Protein AF-A0A158QG03-F1 (afdb_monomer)

Solvent-accessible surface area (backbone atoms only — not comparable to full-atom values): 30768 Å² total; per-residue (Å²): 120,35,64,88,40,32,32,38,33,46,70,42,64,67,23,54,40,51,27,51,38,52,47,34,77,41,39,25,49,40,39,30,42,34,50,82,82,55,93,74,78,71,58,88,64,40,85,94,47,49,75,46,75,41,50,57,88,40,69,71,39,37,52,53,50,51,57,50,47,48,75,28,44,31,40,39,40,52,56,58,67,63,52,53,43,75,60,72,53,35,70,54,57,50,40,72,57,19,53,51,31,29,43,36,37,42,28,60,65,24,68,68,58,98,91,49,72,54,67,70,34,63,56,88,77,52,38,67,51,30,28,47,75,38,54,55,43,58,52,40,32,43,96,86,73,54,56,62,70,70,73,48,54,53,26,29,40,59,7,25,14,49,27,44,46,52,34,50,51,52,36,53,59,47,20,77,75,69,63,40,27,27,33,25,39,18,17,18,19,43,18,36,30,36,72,39,38,68,39,54,49,20,45,56,53,58,76,65,68,79,55,65,76,91,78,44,92,64,58,35,49,58,40,64,78,65,9,62,83,64,46,57,32,66,40,25,30,75,36,54,15,55,74,77,42,30,33,36,32,56,21,74,52,70,69,24,35,50,38,36,31,57,76,72,74,47,56,58,93,78,50,53,86,86,44,70,88,50,29,71,60,36,36,53,52,52,37,56,57,44,36,72,41,38,40,68,59,57,63,66,38,59,59,36,46,76,47,13,47,36,44,75,59,70,54,74,69,50,44,75,74,62,64,57,76,81,74,67,60,73,91,75,85,81,92,72,89,83,84,86,81,85,82,81,89,72,97,75,90,72,95,67,57,65,75,49,38,42,79,41,75,67,67,74,86,85,64,80,44,73,68,52,52,51,50,53,49,45,66,71,42,40,66,59,52,51,48,38,61,74,65,30,66,83,35,71,70,46,44,52,46,23,53,52,37,37,51,39,50,52,51,18,52,50,52,31,50,52,50,50,65,69,44,65,95,49,63,88,40,66,67,54,53,52,53,47,37,53,53,37,39,53,48,32,55,50,51,53,50,50,54,50,55,52,51,50,55,50,51,52,52,50,54,54,46,52,54,50,53,60,58,61,68,71,74,73,86,87,90,84,84,82,81,77,79,71,74,86,79,80,64,87,79,68,58,97,62,53,64,68,61,52,53,48,38,33,50,52,25,46,52,50,52,54,49,52,53,53,52,50,49,53,50,38,72,75,66,41,93,73,59,87,78,56,93,80,61,96,72,76,85,77,74,75,92,126

Structure (mmCIF, N/CA/C/O backbone):
data_AF-A0A158QG03-F1
#
_entry.id   AF-A0A158QG03-F1
#
loop_
_atom_site.group_PDB
_atom_site.id
_atom_site.type_symbol
_atom_site.label_atom_id
_atom_site.label_alt_id
_atom_site.label_comp_id
_atom_site.label_asym_id
_atom_site.label_entity_id
_atom_site.label_seq_id
_atom_site.pdbx_PDB_ins_code
_atom_site.Cartn_x
_atom_site.Cartn_y
_atom_site.Cartn_z
_atom_site.occupancy
_atom_site.B_iso_or_equiv
_atom_site.auth_seq_id
_atom_site.auth_comp_id
_atom_site.auth_asym_id
_atom_site.auth_atom_id
_atom_site.pdbx_PDB_model_num
ATOM 1 N N . MET A 1 1 ? -5.732 -21.312 -2.668 1.00 82.69 1 MET A N 1
ATOM 2 C CA . MET A 1 1 ? -5.094 -21.191 -1.338 1.00 82.69 1 MET A CA 1
ATOM 3 C C . MET A 1 1 ? -6.016 -20.497 -0.353 1.00 82.69 1 MET A C 1
ATOM 5 O O . MET A 1 1 ? -6.129 -20.973 0.761 1.00 82.69 1 MET A O 1
ATOM 9 N N . LEU A 1 2 ? -6.732 -19.452 -0.769 1.00 92.62 2 LEU A N 1
ATOM 10 C CA . LEU A 1 2 ? -7.673 -18.708 0.074 1.00 92.62 2 LEU A CA 1
ATOM 11 C C . LEU A 1 2 ? -9.128 -19.193 -0.066 1.00 92.62 2 LEU A C 1
ATOM 13 O O . LEU A 1 2 ? -10.062 -18.431 0.161 1.00 92.62 2 LEU A O 1
ATOM 17 N N . ARG A 1 3 ? -9.345 -20.454 -0.474 1.00 93.19 3 ARG A N 1
ATOM 18 C CA . ARG A 1 3 ? -10.710 -20.997 -0.576 1.00 93.19 3 ARG A CA 1
ATOM 19 C C . ARG A 1 3 ? -11.334 -21.026 0.815 1.00 93.19 3 ARG A C 1
ATOM 21 O O . ARG A 1 3 ? -10.715 -21.540 1.737 1.00 93.19 3 ARG A O 1
ATOM 28 N N . GLY A 1 4 ? -12.552 -20.505 0.926 1.00 94.06 4 GLY A N 1
ATOM 29 C CA . GLY A 1 4 ? -13.257 -20.370 2.200 1.00 94.06 4 GLY A CA 1
ATOM 30 C C . GLY A 1 4 ? -13.032 -19.032 2.905 1.00 94.06 4 GLY A C 1
ATOM 31 O O . GLY A 1 4 ? -13.779 -18.747 3.827 1.00 94.06 4 GLY A O 1
ATOM 32 N N . ILE A 1 5 ? -12.086 -18.201 2.444 1.00 97.94 5 ILE A N 1
ATOM 33 C CA . ILE A 1 5 ? -11.893 -16.846 2.973 1.00 97.94 5 ILE A CA 1
ATOM 34 C C . ILE A 1 5 ? -12.900 -15.892 2.328 1.00 97.94 5 ILE A C 1
ATOM 36 O O . ILE A 1 5 ? -12.950 -15.781 1.097 1.00 97.94 5 ILE A O 1
ATOM 40 N N . SER A 1 6 ? -13.681 -15.189 3.144 1.00 98.06 6 SER A N 1
ATOM 41 C CA . SER A 1 6 ? -14.636 -14.160 2.719 1.00 98.06 6 SER A CA 1
ATOM 42 C C . SER A 1 6 ? -14.062 -12.750 2.905 1.00 98.06 6 SER A C 1
ATOM 44 O O . SER A 1 6 ? -13.562 -12.380 3.966 1.00 98.06 6 SER A O 1
ATOM 46 N N . VAL A 1 7 ? -14.125 -11.934 1.853 1.00 98.44 7 VAL A N 1
ATOM 47 C CA . VAL A 1 7 ? -13.544 -10.586 1.824 1.00 98.44 7 VAL A CA 1
ATOM 48 C C . VAL A 1 7 ? -14.623 -9.568 1.480 1.00 98.44 7 VAL A C 1
ATOM 50 O O . VAL A 1 7 ? -15.254 -9.656 0.425 1.00 98.44 7 VAL A O 1
ATOM 53 N N . LEU A 1 8 ? -14.789 -8.568 2.341 1.00 98.00 8 LEU A N 1
ATOM 54 C CA . LEU A 1 8 ? -15.544 -7.355 2.055 1.00 98.00 8 LEU A CA 1
ATOM 55 C C . LEU A 1 8 ? -14.603 -6.296 1.505 1.00 98.00 8 LEU A C 1
ATOM 57 O O . LEU A 1 8 ? -13.670 -5.866 2.175 1.00 98.00 8 LEU A O 1
ATOM 61 N N . GLU A 1 9 ? -14.859 -5.859 0.281 1.00 95.75 9 GLU A N 1
ATOM 62 C CA . GLU A 1 9 ? -14.107 -4.793 -0.372 1.00 95.75 9 GLU A CA 1
ATOM 63 C C . GLU A 1 9 ? -14.960 -3.525 -0.391 1.00 95.75 9 GLU A C 1
ATOM 65 O O . GLU A 1 9 ? -15.939 -3.447 -1.134 1.00 95.75 9 GLU A O 1
ATOM 70 N N . MET A 1 10 ? -14.602 -2.509 0.393 1.00 94.56 10 MET A N 1
ATOM 71 C CA . MET A 1 10 ? -15.216 -1.194 0.218 1.00 94.56 10 MET A CA 1
ATOM 72 C C . MET A 1 10 ? -14.801 -0.641 -1.146 1.00 94.56 10 MET A C 1
ATOM 74 O O . MET A 1 10 ? -13.611 -0.582 -1.461 1.00 94.56 10 MET A O 1
ATOM 78 N N . ALA A 1 11 ? -15.778 -0.252 -1.969 1.00 85.75 11 ALA A N 1
ATOM 79 C CA . ALA A 1 11 ? -15.496 0.258 -3.302 1.00 85.75 11 ALA A CA 1
ATOM 80 C C . ALA A 1 11 ? -14.601 1.502 -3.216 1.00 85.75 11 ALA A C 1
ATOM 82 O O . ALA A 1 11 ? -14.959 2.515 -2.614 1.00 85.75 11 ALA A O 1
ATOM 83 N N . GLY A 1 12 ? -13.434 1.406 -3.844 1.00 84.88 12 GLY A N 1
ATOM 84 C CA . GLY A 1 12 ? -12.446 2.468 -3.920 1.00 84.88 12 GLY A CA 1
ATOM 85 C C . GLY A 1 12 ? -11.719 2.438 -5.257 1.00 84.88 12 GLY A C 1
ATOM 86 O O . GLY A 1 12 ? -12.173 1.817 -6.221 1.00 84.88 12 GLY A O 1
ATOM 87 N N . LEU A 1 13 ? -10.592 3.137 -5.312 1.00 84.00 13 LEU A N 1
ATOM 88 C CA . LEU A 1 13 ? -9.770 3.269 -6.510 1.00 84.00 13 LEU A CA 1
ATOM 89 C C . LEU A 1 13 ? -8.421 2.593 -6.302 1.00 84.00 13 LEU A C 1
ATOM 91 O O . LEU A 1 13 ? -7.957 2.492 -5.168 1.00 84.00 13 LEU A O 1
ATOM 95 N N . GLY A 1 14 ? -7.803 2.163 -7.403 1.00 85.88 14 GLY A N 1
ATOM 96 C CA . GLY A 1 14 ? -6.405 1.741 -7.456 1.00 85.88 14 GLY A CA 1
ATOM 97 C C . GLY A 1 14 ? -6.074 0.580 -6.512 1.00 85.88 14 GLY A C 1
ATOM 98 O O . GLY A 1 14 ? -6.476 -0.557 -6.790 1.00 85.88 14 GLY A O 1
ATOM 99 N N . PRO A 1 15 ? -5.327 0.829 -5.420 1.00 93.44 15 PRO A N 1
ATOM 100 C CA . PRO A 1 15 ? -4.697 -0.224 -4.633 1.00 93.44 15 PRO A CA 1
ATOM 101 C C . PRO A 1 15 ? -5.665 -1.247 -4.026 1.00 93.44 15 PRO A C 1
ATOM 103 O O . PRO A 1 15 ? -5.395 -2.448 -4.023 1.00 93.44 15 PRO A O 1
ATOM 106 N N . VAL A 1 16 ? -6.819 -0.798 -3.528 1.00 94.12 16 VAL A N 1
ATOM 107 C CA . VAL A 1 16 ? -7.783 -1.691 -2.865 1.00 94.12 16 VAL A CA 1
ATOM 108 C C . VAL A 1 16 ? -8.411 -2.681 -3.840 1.00 94.12 16 VAL A C 1
ATOM 110 O O . VAL A 1 16 ? -8.551 -3.864 -3.529 1.00 94.12 16 VAL A O 1
ATOM 113 N N . THR A 1 17 ? -8.728 -2.221 -5.051 1.00 89.81 17 THR A N 1
ATOM 114 C CA . THR A 1 17 ? -9.392 -3.040 -6.064 1.00 89.81 17 THR A CA 1
ATOM 115 C C . THR A 1 17 ? -8.430 -4.099 -6.594 1.00 89.81 17 THR A C 1
ATOM 117 O O . THR A 1 17 ? -8.833 -5.245 -6.812 1.00 89.81 17 THR A O 1
ATOM 120 N N . MET A 1 18 ? -7.148 -3.747 -6.741 1.00 92.19 18 MET A N 1
ATOM 121 C CA . MET A 1 18 ? -6.094 -4.698 -7.088 1.00 92.19 18 MET A CA 1
ATOM 122 C C . MET A 1 18 ? -5.834 -5.700 -5.954 1.00 92.19 18 MET A C 1
ATOM 124 O O . MET A 1 18 ? -5.754 -6.896 -6.222 1.00 92.19 18 MET A O 1
ATOM 128 N N . CYS A 1 19 ? -5.782 -5.255 -4.693 1.00 95.50 19 CYS A N 1
ATOM 129 C CA . CYS A 1 19 ? -5.681 -6.148 -3.533 1.00 95.50 19 CYS A CA 1
ATOM 130 C C . CYS A 1 19 ? -6.818 -7.186 -3.527 1.00 95.50 19 CYS A C 1
ATOM 132 O O . CYS A 1 19 ? -6.564 -8.392 -3.499 1.00 95.50 19 CYS A O 1
ATOM 134 N N . GLY A 1 20 ? -8.068 -6.736 -3.674 1.00 92.81 20 GLY A N 1
ATOM 135 C CA . GLY A 1 20 ? -9.221 -7.630 -3.766 1.00 92.81 20 GLY A CA 1
ATOM 136 C C . GLY A 1 20 ? -9.167 -8.568 -4.977 1.00 92.81 20 GLY A C 1
ATOM 137 O O . GLY A 1 20 ? -9.583 -9.720 -4.877 1.00 92.81 20 GLY A O 1
ATOM 138 N N . LEU A 1 21 ? -8.634 -8.121 -6.124 1.00 87.69 21 LEU A N 1
ATOM 139 C CA . LEU A 1 21 ? -8.460 -8.983 -7.300 1.00 87.69 21 LEU A CA 1
ATOM 140 C C . LEU A 1 21 ? -7.451 -10.099 -7.017 1.00 87.69 21 LEU A C 1
ATOM 142 O O . LEU A 1 21 ? -7.757 -11.260 -7.266 1.00 87.69 21 LEU A O 1
ATOM 146 N N . ILE A 1 22 ? -6.300 -9.761 -6.432 1.00 92.44 22 ILE A N 1
ATOM 147 C CA . ILE A 1 22 ? -5.273 -10.739 -6.064 1.00 92.44 22 ILE A CA 1
ATOM 148 C C . ILE A 1 22 ? -5.866 -11.772 -5.098 1.00 92.44 22 ILE A C 1
ATOM 150 O O . ILE A 1 22 ? -5.821 -12.966 -5.378 1.00 92.44 22 ILE A O 1
ATOM 154 N N . LEU A 1 23 ? -6.488 -11.343 -3.994 1.00 94.25 23 LEU A N 1
ATOM 155 C CA . LEU A 1 23 ? -7.080 -12.272 -3.020 1.00 94.25 23 LEU A CA 1
ATOM 156 C C . LEU A 1 23 ? -8.098 -13.224 -3.676 1.00 94.25 23 LEU A C 1
ATOM 158 O O . LEU A 1 23 ? -8.079 -14.433 -3.416 1.00 94.25 23 LEU A O 1
ATOM 162 N N . LYS A 1 24 ? -8.939 -12.699 -4.575 1.00 88.12 24 LYS A N 1
ATOM 163 C CA . LYS A 1 24 ? -9.901 -13.482 -5.360 1.00 88.12 24 LYS A CA 1
ATOM 164 C C . LYS A 1 24 ? -9.220 -14.487 -6.290 1.00 88.12 24 LYS A C 1
ATOM 166 O O . LYS A 1 24 ? -9.602 -15.656 -6.294 1.00 88.12 24 LYS A O 1
ATOM 171 N N . ASP A 1 25 ? -8.195 -14.077 -7.032 1.00 86.06 25 ASP A N 1
ATOM 172 C CA . ASP A 1 25 ? -7.458 -14.960 -7.944 1.00 86.06 25 ASP A CA 1
ATOM 173 C C . ASP A 1 25 ? -6.766 -16.113 -7.190 1.00 86.06 25 ASP A C 1
ATOM 175 O O . ASP A 1 25 ? -6.655 -17.226 -7.706 1.00 86.06 25 ASP A O 1
ATOM 179 N N . PHE A 1 26 ? -6.400 -15.907 -5.917 1.00 89.81 26 PHE A N 1
ATOM 180 C CA . PHE A 1 26 ? -5.884 -16.960 -5.029 1.00 89.81 26 PHE A CA 1
ATOM 181 C C . PHE A 1 26 ? -6.972 -17.793 -4.316 1.00 89.81 26 PHE A C 1
ATOM 183 O O . PHE A 1 26 ? -6.650 -18.739 -3.570 1.00 89.81 26 PHE A O 1
ATOM 190 N N . GLY A 1 27 ? -8.249 -17.517 -4.593 1.00 88.25 27 GLY A N 1
ATOM 191 C CA . GLY A 1 27 ? -9.408 -18.340 -4.245 1.00 88.25 27 GLY A CA 1
ATOM 192 C C . GLY A 1 27 ? -10.361 -17.761 -3.199 1.00 88.25 27 GLY A C 1
ATOM 193 O O . GLY A 1 27 ? -11.263 -18.493 -2.796 1.00 88.25 27 GLY A O 1
ATOM 194 N N . ALA A 1 28 ? -10.168 -16.518 -2.747 1.00 93.31 28 ALA A N 1
ATOM 195 C CA . ALA A 1 28 ? -11.083 -15.869 -1.809 1.00 93.31 28 ALA A CA 1
ATOM 196 C C . ALA A 1 28 ? -12.406 -15.468 -2.484 1.00 93.31 28 ALA A C 1
ATOM 198 O O . ALA A 1 28 ? -12.447 -15.141 -3.672 1.00 93.31 28 ALA A O 1
ATOM 199 N N . SER A 1 29 ? -13.486 -15.433 -1.707 1.00 93.56 29 SER A N 1
ATOM 200 C CA . SER A 1 29 ? -14.777 -14.898 -2.141 1.00 93.56 29 SER A CA 1
ATOM 201 C C . SER A 1 29 ? -14.839 -13.408 -1.822 1.00 93.56 29 SER A C 1
ATOM 203 O O . SER A 1 29 ? -14.858 -13.038 -0.651 1.00 93.56 29 SER A O 1
ATOM 205 N N . VAL A 1 30 ? -14.886 -12.552 -2.846 1.00 91.62 30 VAL A N 1
ATOM 206 C CA . VAL A 1 30 ? -14.879 -11.090 -2.664 1.00 91.62 30 VAL A CA 1
ATOM 207 C C . VAL A 1 30 ? -16.253 -10.493 -2.961 1.00 91.62 30 VAL A C 1
ATOM 209 O O . VAL A 1 30 ? -16.761 -10.605 -4.082 1.00 91.62 30 VAL A O 1
ATOM 212 N N . LEU A 1 31 ? -16.829 -9.824 -1.960 1.00 93.00 31 LEU A N 1
ATOM 213 C CA . LEU A 1 31 ? -18.052 -9.032 -2.054 1.00 93.00 31 LEU A CA 1
ATOM 214 C C . LEU A 1 31 ? -17.710 -7.545 -1.931 1.00 93.00 31 LEU A C 1
ATOM 216 O O . LEU A 1 31 ? -17.192 -7.094 -0.912 1.00 93.00 31 LEU A O 1
ATOM 220 N N . ARG A 1 32 ? -18.026 -6.771 -2.968 1.00 91.06 32 ARG A N 1
ATOM 221 C CA . ARG A 1 32 ? -17.791 -5.326 -2.986 1.00 91.06 32 ARG A CA 1
ATOM 222 C C . ARG A 1 32 ? -18.979 -4.563 -2.410 1.00 91.06 32 ARG A C 1
ATOM 224 O O . ARG A 1 32 ? -20.117 -4.819 -2.803 1.00 91.06 32 ARG A O 1
ATOM 231 N N . ILE A 1 33 ? -18.712 -3.585 -1.554 1.00 91.94 33 ILE A N 1
ATOM 232 C CA . ILE A 1 33 ? -19.707 -2.640 -1.041 1.00 91.94 33 ILE A CA 1
ATOM 233 C C . ILE A 1 33 ? -19.629 -1.359 -1.867 1.00 91.94 33 ILE A C 1
ATOM 235 O O . ILE A 1 33 ? -18.658 -0.608 -1.771 1.00 91.94 33 ILE A O 1
ATOM 239 N N . VAL A 1 34 ? -20.643 -1.114 -2.692 1.00 86.44 34 VAL A N 1
ATOM 240 C CA . VAL A 1 34 ? -20.708 0.039 -3.597 1.00 86.44 34 VAL A CA 1
ATOM 241 C C . VAL A 1 34 ? -21.666 1.076 -3.023 1.00 86.44 34 VAL A C 1
ATOM 243 O O . VAL A 1 34 ? -22.796 0.758 -2.665 1.00 86.44 34 VAL A O 1
ATOM 246 N N . ASN A 1 35 ? -21.242 2.336 -2.949 1.00 83.69 35 ASN A N 1
ATOM 247 C CA . ASN A 1 35 ? -22.152 3.413 -2.578 1.00 83.69 35 ASN A CA 1
ATOM 248 C C . ASN A 1 35 ? -23.003 3.796 -3.806 1.00 83.69 35 ASN A C 1
ATOM 250 O O . ASN A 1 35 ? -22.427 4.242 -4.800 1.00 83.69 35 ASN A O 1
ATOM 254 N N . PRO A 1 36 ? -24.345 3.677 -3.758 1.00 76.81 36 PRO A N 1
ATOM 255 C CA . PRO A 1 36 ? -25.211 3.992 -4.899 1.00 76.81 36 PRO A CA 1
ATOM 256 C C . PRO A 1 36 ? -25.133 5.463 -5.335 1.00 76.81 36 PRO A C 1
ATOM 258 O O . PRO A 1 36 ? -25.458 5.784 -6.472 1.00 76.81 36 PRO A O 1
ATOM 261 N N . ASN A 1 37 ? -24.677 6.349 -4.445 1.00 76.25 37 ASN A N 1
ATOM 262 C CA . ASN A 1 37 ? -24.540 7.782 -4.696 1.00 76.25 37 ASN A CA 1
ATOM 263 C C . ASN A 1 37 ? -23.108 8.194 -5.078 1.00 76.25 37 ASN A C 1
ATOM 265 O O . ASN A 1 37 ? -22.817 9.388 -5.154 1.00 76.25 37 ASN A O 1
ATOM 269 N N . ALA A 1 38 ? -22.180 7.246 -5.246 1.00 73.94 38 ALA A N 1
ATOM 270 C CA . ALA A 1 38 ? -20.817 7.577 -5.641 1.00 73.94 38 ALA A CA 1
ATOM 271 C C . ALA A 1 38 ? -20.769 7.989 -7.117 1.00 73.94 38 ALA A C 1
ATOM 273 O O . ALA A 1 38 ? -21.108 7.208 -8.001 1.00 73.94 38 ALA A O 1
ATOM 274 N N . SER A 1 39 ? -20.274 9.200 -7.384 1.00 60.88 39 SER A N 1
ATOM 275 C CA . SER A 1 39 ? -20.129 9.725 -8.748 1.00 60.88 39 SER A CA 1
ATOM 276 C C . SER A 1 39 ? -19.106 8.961 -9.593 1.00 60.88 39 SER A C 1
ATOM 278 O O . SER A 1 39 ? -19.124 9.064 -10.815 1.00 60.88 39 SER A O 1
ATOM 280 N N . PHE A 1 40 ? -18.192 8.223 -8.956 1.00 61.72 40 PHE A N 1
ATOM 281 C CA . PHE A 1 40 ? -17.134 7.479 -9.628 1.00 61.72 40 PHE A CA 1
ATOM 282 C C . PHE A 1 40 ? -16.809 6.196 -8.857 1.00 61.72 40 PHE A C 1
ATOM 284 O O . PHE A 1 40 ? -16.466 6.251 -7.677 1.00 61.72 40 PHE A O 1
ATOM 291 N N . THR A 1 41 ? -16.917 5.049 -9.529 1.00 61.50 41 THR A N 1
ATOM 292 C CA . THR A 1 41 ? -16.502 3.739 -9.011 1.00 61.50 41 THR A CA 1
ATOM 293 C C . THR A 1 41 ? -15.683 3.034 -10.086 1.00 61.50 41 THR A C 1
ATOM 295 O O . THR A 1 41 ? -16.111 2.953 -11.236 1.00 61.50 41 THR A O 1
ATOM 298 N N . ASP A 1 42 ? -14.505 2.522 -9.729 1.00 64.50 42 ASP A N 1
ATOM 299 C CA . ASP A 1 42 ? -13.695 1.725 -10.650 1.00 64.50 42 ASP A CA 1
ATOM 300 C C . ASP A 1 42 ? -14.239 0.289 -10.730 1.00 64.50 42 ASP A C 1
ATOM 302 O O . ASP A 1 42 ? -14.391 -0.412 -9.718 1.00 64.50 42 ASP A O 1
ATOM 306 N N . HIS A 1 43 ? -14.546 -0.140 -11.954 1.00 66.12 43 HIS A N 1
ATOM 307 C CA . HIS A 1 43 ? -15.066 -1.467 -12.270 1.00 66.12 43 HIS A CA 1
ATOM 308 C C . HIS A 1 43 ? -14.071 -2.339 -13.050 1.00 66.12 43 HIS A C 1
ATOM 310 O O . HIS A 1 43 ? -14.322 -3.535 -13.210 1.00 66.12 43 HIS A O 1
ATOM 316 N N . LEU A 1 44 ? -12.932 -1.794 -13.495 1.00 64.88 44 LEU A N 1
ATOM 317 C CA . LEU A 1 44 ? -12.011 -2.479 -14.411 1.00 64.88 44 LEU A CA 1
ATOM 318 C C . LEU A 1 44 ? -11.434 -3.765 -13.804 1.00 64.88 44 LEU A C 1
ATOM 320 O O . LEU A 1 44 ? -11.315 -4.776 -14.491 1.00 64.88 44 LEU A O 1
ATOM 324 N N . LEU A 1 45 ? -11.158 -3.760 -12.497 1.00 68.75 45 LEU A N 1
ATOM 325 C CA . LEU A 1 45 ? -10.628 -4.909 -11.745 1.00 68.75 45 LEU A CA 1
ATOM 326 C C . LEU A 1 45 ? -11.703 -5.621 -10.898 1.00 68.75 45 LEU A C 1
ATOM 328 O O . LEU A 1 45 ? -11.421 -6.222 -9.860 1.00 68.75 45 LEU A O 1
ATOM 332 N N . SER A 1 46 ? -12.964 -5.518 -11.3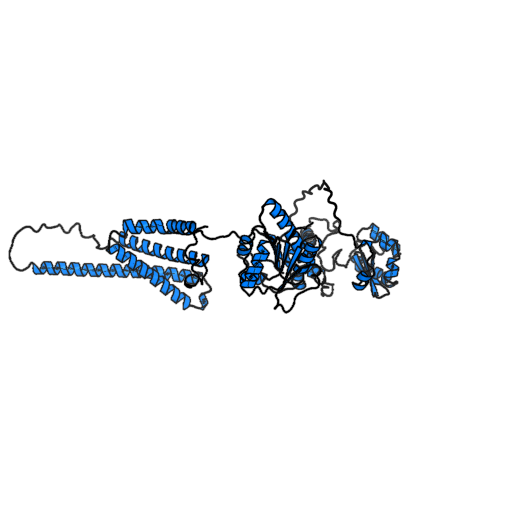22 1.00 64.75 46 SER A N 1
ATOM 333 C CA . SER A 1 46 ? -14.120 -6.155 -10.671 1.00 64.75 46 SER A CA 1
ATOM 334 C C . SER A 1 46 ? -14.599 -7.495 -11.247 1.00 64.75 46 SER A C 1
ATOM 336 O O . SER A 1 46 ? -15.373 -8.152 -10.545 1.00 64.75 46 SER A O 1
ATOM 338 N N . PRO A 1 47 ? -14.206 -7.951 -12.459 1.00 70.38 47 PRO A N 1
ATOM 339 C CA . PRO A 1 47 ? -14.680 -9.231 -12.978 1.00 70.38 47 PRO A CA 1
ATOM 340 C C . PRO A 1 47 ? -14.485 -10.408 -12.008 1.00 70.38 47 PRO A C 1
ATOM 342 O O . PRO A 1 47 ? -13.394 -10.665 -11.492 1.00 70.38 47 PRO A O 1
ATOM 345 N N . GLY A 1 48 ? -15.567 -11.156 -11.776 1.00 65.06 48 GLY A N 1
ATOM 346 C CA . GLY A 1 48 ? -15.614 -12.312 -10.874 1.00 65.06 48 GLY A CA 1
ATOM 347 C C . GLY A 1 48 ? -15.724 -11.981 -9.381 1.00 65.06 48 GLY A C 1
ATOM 348 O O . GLY A 1 48 ? -15.610 -12.895 -8.570 1.00 65.06 48 GLY A O 1
ATOM 349 N N . LYS A 1 49 ? -15.945 -10.713 -9.016 1.00 79.44 49 LYS A N 1
ATOM 350 C CA . LYS A 1 49 ? -16.351 -10.296 -7.666 1.00 79.44 49 LYS A CA 1
ATOM 351 C C . LYS A 1 49 ? -17.865 -10.065 -7.633 1.00 79.44 49 LYS A C 1
ATOM 353 O O . LYS A 1 49 ? -18.441 -9.624 -8.628 1.00 79.44 49 LYS A O 1
ATOM 358 N N . ALA A 1 50 ? -18.506 -10.323 -6.495 1.00 78.94 50 ALA A N 1
ATOM 359 C CA . ALA A 1 50 ? -19.892 -9.913 -6.265 1.00 78.94 50 ALA A CA 1
ATOM 360 C C . ALA A 1 50 ? -19.944 -8.439 -5.830 1.00 78.94 50 ALA A C 1
ATOM 362 O O . ALA A 1 50 ? -18.936 -7.874 -5.406 1.00 78.94 50 ALA A O 1
ATOM 363 N N . SER A 1 51 ? -21.097 -7.777 -5.935 1.00 83.31 51 SER A N 1
ATOM 364 C CA . SER A 1 51 ? -21.270 -6.397 -5.460 1.00 83.31 51 SER A CA 1
ATOM 365 C C . SER A 1 51 ? -22.653 -6.199 -4.849 1.00 83.31 51 SER A C 1
ATOM 367 O O . SER A 1 51 ? -23.633 -6.738 -5.356 1.00 83.31 51 SER A O 1
ATOM 369 N N . VAL A 1 52 ? -22.725 -5.411 -3.780 1.00 86.56 52 VAL A N 1
ATOM 370 C CA . VAL A 1 52 ? -23.967 -4.978 -3.132 1.00 86.56 52 VAL A CA 1
ATOM 371 C C . VAL A 1 52 ? -23.932 -3.466 -2.938 1.00 86.56 52 VAL A C 1
ATOM 373 O O . VAL A 1 52 ? -22.892 -2.898 -2.599 1.00 86.56 52 VAL A O 1
ATOM 376 N N . ALA A 1 53 ? -25.063 -2.808 -3.186 1.00 88.12 53 ALA A N 1
ATOM 377 C CA . ALA A 1 53 ? -25.194 -1.373 -2.994 1.00 88.12 53 ALA A CA 1
ATOM 378 C C . ALA A 1 53 ? -25.633 -1.071 -1.555 1.00 88.12 53 ALA A C 1
ATOM 380 O O . ALA A 1 53 ? -26.701 -1.522 -1.150 1.00 88.12 53 ALA A O 1
ATOM 381 N N . LEU A 1 54 ? -24.827 -0.316 -0.803 1.00 87.38 54 LEU A N 1
ATOM 382 C CA . LEU A 1 54 ? -25.153 0.143 0.553 1.00 87.38 54 LEU A CA 1
ATOM 383 C C . LEU A 1 54 ? -24.764 1.615 0.710 1.00 87.38 54 LEU A C 1
ATOM 385 O O . LEU A 1 54 ? -23.626 2.005 0.434 1.00 87.38 54 LEU A O 1
ATOM 389 N N . ASN A 1 55 ? -25.692 2.440 1.188 1.00 89.81 55 ASN A N 1
ATOM 390 C CA . ASN A 1 55 ? -25.410 3.820 1.559 1.00 89.81 55 ASN A CA 1
ATOM 391 C C . ASN A 1 55 ? -25.120 3.906 3.060 1.00 89.81 55 ASN A C 1
ATOM 393 O O . ASN A 1 55 ? -26.026 4.093 3.862 1.00 89.81 55 ASN A O 1
ATOM 397 N N . LEU A 1 56 ? -23.847 3.865 3.454 1.00 92.38 56 LEU A N 1
ATOM 398 C CA . LEU A 1 56 ? -23.450 3.874 4.873 1.00 92.38 56 LEU A CA 1
ATOM 399 C C . LEU A 1 56 ? -23.791 5.172 5.643 1.00 92.38 56 LEU A C 1
ATOM 401 O O . LEU A 1 56 ? -23.563 5.261 6.850 1.00 92.38 56 LEU A O 1
ATOM 405 N N . LYS A 1 57 ? -24.355 6.193 4.986 1.00 91.38 57 LYS A N 1
ATOM 406 C CA . LYS A 1 57 ? -24.967 7.337 5.683 1.00 91.38 57 LYS A CA 1
ATOM 407 C C . LYS A 1 57 ? -26.334 6.991 6.287 1.00 91.38 57 LYS A C 1
ATOM 409 O O . LYS A 1 57 ? -26.725 7.620 7.268 1.00 91.38 57 LYS A O 1
ATOM 414 N N . ASP A 1 58 ? -27.020 5.985 5.754 1.00 92.25 58 ASP A N 1
ATOM 415 C CA . ASP A 1 58 ? -28.259 5.435 6.302 1.00 92.25 58 ASP A CA 1
ATOM 416 C C . ASP A 1 58 ? -27.946 4.453 7.446 1.00 92.25 58 ASP A C 1
ATOM 418 O O . ASP A 1 58 ? -27.063 3.603 7.329 1.00 92.25 58 ASP A O 1
ATOM 422 N N . ALA A 1 59 ? -28.661 4.578 8.566 1.00 93.44 59 ALA A N 1
ATOM 423 C CA . ALA A 1 59 ? -28.513 3.692 9.716 1.00 93.44 59 ALA A CA 1
ATOM 424 C C . ALA A 1 59 ? -28.828 2.230 9.378 1.00 93.44 59 ALA A C 1
ATOM 426 O O . ALA A 1 59 ? -28.079 1.344 9.784 1.00 93.44 59 ALA A O 1
ATOM 427 N N . THR A 1 60 ? -29.865 1.977 8.578 1.00 93.38 60 THR A N 1
ATOM 428 C CA . THR A 1 60 ? -30.276 0.616 8.216 1.00 93.38 60 THR A CA 1
ATOM 429 C C . THR A 1 60 ? -29.226 -0.073 7.344 1.00 93.38 60 THR A C 1
ATOM 431 O O . THR A 1 60 ? -28.952 -1.261 7.507 1.00 93.38 60 THR A O 1
ATOM 434 N N . ASP A 1 61 ? -28.581 0.660 6.438 1.00 91.44 61 ASP A N 1
ATOM 435 C CA . ASP A 1 61 ? -27.503 0.104 5.617 1.00 91.44 61 ASP A CA 1
ATOM 436 C C . ASP A 1 61 ? -26.197 -0.069 6.403 1.00 91.44 61 ASP A C 1
ATOM 438 O O . ASP A 1 61 ? -25.441 -1.001 6.118 1.00 91.44 61 ASP A O 1
ATOM 442 N N . ARG A 1 62 ? -25.944 0.757 7.430 1.00 94.81 62 ARG A N 1
ATOM 443 C CA . ARG A 1 62 ? -24.848 0.506 8.379 1.00 94.81 62 ARG A CA 1
ATOM 444 C C . ARG A 1 62 ? -25.055 -0.786 9.155 1.00 94.81 62 ARG A C 1
ATOM 446 O O . ARG A 1 62 ? -24.104 -1.546 9.291 1.00 94.81 62 ARG A O 1
ATOM 453 N N . GLU A 1 63 ? -26.266 -1.061 9.631 1.00 94.56 63 GLU A N 1
ATOM 454 C CA . GLU A 1 63 ? -26.573 -2.316 10.330 1.00 94.56 63 GLU A CA 1
ATOM 455 C C 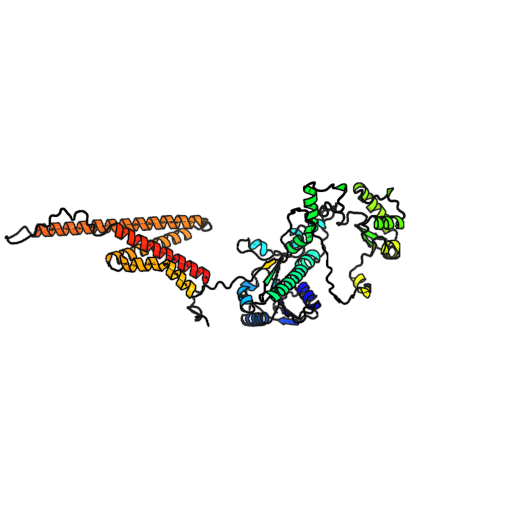. GLU A 1 63 ? -26.320 -3.531 9.431 1.00 94.56 63 GLU A C 1
ATOM 457 O O . GLU A 1 63 ? -25.578 -4.433 9.821 1.00 94.56 63 GLU A O 1
ATOM 462 N N . LYS A 1 64 ? -26.809 -3.501 8.182 1.00 94.12 64 LYS A N 1
ATOM 463 C CA . LYS A 1 64 ? -26.522 -4.550 7.185 1.00 94.12 64 LYS A CA 1
ATOM 464 C C . LYS A 1 64 ? -25.024 -4.715 6.932 1.00 94.12 64 LYS A C 1
ATOM 466 O O . LYS A 1 64 ? -24.539 -5.836 6.809 1.00 94.12 64 LYS A O 1
ATOM 471 N N . PHE A 1 65 ? -24.281 -3.613 6.841 1.00 96.50 65 PHE A N 1
ATOM 472 C CA . PHE A 1 65 ? -22.831 -3.658 6.672 1.00 96.50 65 PHE A CA 1
ATOM 473 C C . PHE A 1 65 ? -22.139 -4.329 7.868 1.00 96.50 65 PHE A C 1
ATOM 475 O O . PHE A 1 65 ? -21.286 -5.194 7.676 1.00 96.50 65 PHE A O 1
ATOM 482 N N . ILE A 1 66 ? -22.537 -3.992 9.097 1.00 97.25 66 ILE A N 1
ATOM 483 C CA . ILE A 1 66 ? -22.020 -4.647 10.304 1.00 97.25 66 ILE A CA 1
ATOM 484 C C . ILE A 1 66 ? -22.374 -6.140 10.316 1.00 97.25 66 ILE A C 1
ATOM 486 O O . ILE A 1 66 ? -21.525 -6.954 10.680 1.00 97.25 66 ILE A O 1
ATOM 490 N N . ASP A 1 67 ? -23.570 -6.527 9.868 1.00 96.25 67 ASP A N 1
ATOM 491 C CA . ASP A 1 67 ? -23.957 -7.937 9.736 1.00 96.25 67 ASP A CA 1
ATOM 492 C C . ASP A 1 67 ? -23.091 -8.701 8.727 1.00 96.25 67 ASP A C 1
ATOM 494 O O . ASP A 1 67 ? -22.694 -9.839 8.988 1.00 96.25 67 ASP A O 1
ATOM 498 N N . LEU A 1 68 ? -22.713 -8.069 7.613 1.00 96.38 68 LEU A N 1
ATOM 499 C CA . LEU A 1 68 ? -21.743 -8.647 6.682 1.00 96.38 68 LEU A CA 1
ATOM 500 C C . LEU A 1 68 ? -20.373 -8.825 7.356 1.00 96.38 68 LEU A C 1
ATOM 502 O O . LEU A 1 68 ? -19.764 -9.890 7.236 1.00 96.38 68 LEU A O 1
ATOM 506 N N . CYS A 1 69 ? -19.904 -7.839 8.127 1.00 97.62 69 CYS A N 1
ATOM 507 C CA . CYS A 1 69 ? -18.634 -7.928 8.858 1.00 97.62 69 CYS A CA 1
ATOM 508 C C . CYS A 1 69 ? -18.602 -9.079 9.882 1.00 97.62 69 CYS A C 1
ATOM 510 O O . CYS A 1 69 ? -17.540 -9.671 10.088 1.00 97.62 69 CYS A O 1
ATOM 512 N N . LYS A 1 70 ? -19.745 -9.453 10.482 1.00 97.19 70 LYS A N 1
ATOM 513 C CA . LYS A 1 70 ? -19.845 -10.599 11.416 1.00 97.19 70 LYS A CA 1
ATOM 514 C C . LYS A 1 70 ? -19.426 -11.930 10.791 1.00 97.19 70 LYS A C 1
ATOM 516 O O . LYS A 1 70 ? -18.957 -12.813 11.499 1.00 97.19 70 LYS A O 1
ATOM 521 N N . THR A 1 71 ? -19.618 -12.079 9.482 1.00 95.12 71 THR A N 1
ATOM 522 C CA . THR A 1 71 ? -19.383 -13.335 8.743 1.00 95.12 71 THR A CA 1
ATOM 523 C C . THR A 1 71 ? -18.198 -13.256 7.782 1.00 95.12 71 THR A C 1
ATOM 525 O O . THR A 1 71 ? -17.914 -14.210 7.056 1.00 95.12 71 THR A O 1
ATOM 528 N N . SER A 1 72 ? -17.505 -12.118 7.773 1.00 97.81 72 SER A N 1
ATOM 529 C CA . SER A 1 72 ? -16.399 -11.859 6.860 1.00 97.81 72 SER A CA 1
ATOM 530 C C . SER A 1 72 ? -15.053 -12.070 7.536 1.00 97.81 72 SER A C 1
ATOM 532 O O . SER A 1 72 ? -14.872 -11.696 8.691 1.00 97.81 72 SER A O 1
ATOM 534 N N . ASP A 1 73 ? -14.087 -12.639 6.824 1.00 98.56 73 ASP A N 1
ATOM 535 C CA . ASP A 1 73 ? -12.724 -12.792 7.334 1.00 98.56 73 ASP A CA 1
ATOM 536 C C . ASP A 1 73 ? -11.918 -11.501 7.224 1.00 98.56 73 ASP A C 1
ATOM 538 O O . ASP A 1 73 ? -11.104 -11.199 8.096 1.00 98.56 73 ASP A O 1
ATOM 542 N N . VAL A 1 74 ? -12.132 -10.745 6.147 1.00 98.75 74 VAL A N 1
ATOM 543 C CA . VAL A 1 74 ? -11.348 -9.553 5.816 1.00 98.75 74 VAL A CA 1
ATOM 544 C C . VAL A 1 74 ? -12.272 -8.408 5.418 1.00 98.75 74 VAL A C 1
ATOM 546 O O . VAL A 1 74 ? -13.197 -8.600 4.633 1.00 98.75 74 VAL A O 1
ATOM 549 N N . LEU A 1 75 ? -11.981 -7.205 5.904 1.00 98.62 75 LEU A N 1
ATOM 550 C CA . LEU A 1 75 ? -12.539 -5.945 5.426 1.00 98.62 75 LEU A CA 1
ATOM 551 C C . LEU A 1 75 ? -11.412 -5.094 4.831 1.00 98.62 75 LEU A C 1
ATOM 553 O O . LEU A 1 75 ? -10.454 -4.770 5.530 1.00 98.62 75 LEU A O 1
ATOM 557 N N . LEU A 1 76 ? -11.530 -4.727 3.556 1.00 98.31 76 LEU A N 1
ATOM 558 C CA . LEU A 1 76 ? -10.629 -3.802 2.872 1.00 98.31 76 LEU A CA 1
ATOM 559 C C . LEU A 1 76 ? -11.226 -2.388 2.897 1.00 98.31 76 LEU A C 1
ATOM 561 O O . LEU A 1 76 ? -12.284 -2.149 2.313 1.00 98.31 76 LEU A O 1
ATOM 565 N N . ASP A 1 77 ? -10.534 -1.465 3.557 1.00 96.44 77 ASP A N 1
ATOM 566 C CA . ASP A 1 77 ? -10.917 -0.070 3.780 1.00 96.44 77 ASP A CA 1
ATOM 567 C C . ASP A 1 77 ? -9.946 0.873 3.033 1.00 96.44 77 ASP A C 1
ATOM 569 O O . ASP A 1 77 ? -8.799 1.033 3.454 1.00 96.44 77 ASP A O 1
ATOM 573 N N . PRO A 1 78 ? -10.362 1.481 1.905 1.00 94.56 78 PRO A N 1
ATOM 574 C CA . PRO A 1 78 ? -9.529 2.375 1.102 1.00 94.56 78 PRO A CA 1
ATOM 575 C C . PRO A 1 78 ? -9.657 3.847 1.495 1.00 94.56 78 PRO A C 1
ATOM 577 O O . PRO A 1 78 ? -9.169 4.726 0.778 1.00 94.56 78 PRO A O 1
ATOM 580 N N . PHE A 1 79 ? -10.443 4.159 2.524 1.00 92.62 79 PHE A N 1
ATOM 581 C CA . PHE A 1 79 ? -10.798 5.537 2.801 1.00 92.62 79 PHE A CA 1
ATOM 582 C C . PHE A 1 79 ? -9.698 6.255 3.577 1.00 92.62 79 PHE A C 1
ATOM 584 O O . PHE A 1 79 ? -8.804 5.663 4.180 1.00 92.62 79 PHE A O 1
ATOM 591 N N . ARG A 1 80 ? -9.783 7.589 3.579 1.00 91.44 80 ARG A N 1
ATOM 592 C CA . ARG A 1 80 ? -8.921 8.399 4.441 1.00 91.44 80 ARG A CA 1
ATOM 593 C C . ARG A 1 80 ? -9.125 8.007 5.908 1.00 91.44 80 ARG A C 1
ATOM 595 O O . ARG A 1 80 ? -10.247 7.639 6.276 1.00 91.44 80 ARG A O 1
ATOM 602 N N . PRO A 1 81 ? -8.095 8.181 6.752 1.00 90.50 81 PRO A N 1
ATOM 603 C CA . PRO A 1 81 ? -8.208 7.960 8.185 1.00 90.50 81 PRO A CA 1
ATOM 604 C C . PRO A 1 81 ? -9.473 8.575 8.786 1.00 90.50 81 PRO A C 1
ATOM 606 O O . PRO A 1 81 ? -9.879 9.694 8.442 1.00 90.50 81 PRO A O 1
ATOM 609 N N . LYS A 1 82 ? -10.095 7.825 9.699 1.00 88.25 82 LYS A N 1
ATOM 610 C CA . LYS A 1 82 ? -11.320 8.196 10.422 1.00 88.25 82 LYS A CA 1
ATOM 611 C C . LYS A 1 82 ? -12.595 8.283 9.563 1.00 88.25 82 LYS A C 1
ATOM 613 O O . LYS A 1 82 ? -13.611 8.788 10.039 1.00 88.25 82 LYS A O 1
ATOM 618 N N . CYS A 1 83 ? -12.591 7.850 8.296 1.00 91.19 83 CYS A N 1
ATOM 619 C CA . CYS A 1 83 ? -13.781 7.959 7.442 1.00 91.19 83 CYS A CA 1
ATOM 620 C C . CYS A 1 83 ? -14.917 7.022 7.876 1.00 91.19 83 CYS A C 1
ATOM 622 O O . CYS A 1 83 ? -16.053 7.485 7.991 1.00 91.19 83 CYS A O 1
ATOM 624 N N . LEU A 1 84 ? -14.620 5.749 8.159 1.00 92.56 84 LEU A N 1
ATOM 625 C CA . LEU A 1 84 ? -15.603 4.802 8.699 1.00 92.56 84 LEU A CA 1
ATOM 626 C C . LEU A 1 84 ? -16.044 5.209 10.113 1.00 92.56 84 LEU A C 1
ATOM 628 O O . LEU A 1 84 ? -17.229 5.159 10.436 1.00 92.56 84 LEU A O 1
ATOM 632 N N . GLU A 1 85 ? -15.120 5.725 10.920 1.00 92.44 85 GLU A N 1
ATOM 633 C CA . GLU A 1 85 ? -15.370 6.200 12.280 1.00 92.44 85 GLU A CA 1
ATOM 634 C C . GLU A 1 85 ? -16.364 7.367 12.304 1.00 92.44 85 GLU A C 1
ATOM 636 O O . GLU A 1 85 ? -17.273 7.375 13.130 1.00 92.44 85 GLU A O 1
ATOM 641 N N . ARG A 1 86 ? -16.268 8.317 11.359 1.00 90.81 86 ARG A N 1
ATOM 642 C CA . ARG A 1 86 ? -17.261 9.402 11.201 1.00 90.81 86 ARG A CA 1
ATOM 643 C C . ARG A 1 86 ? -18.655 8.894 10.828 1.00 90.81 86 ARG A C 1
ATOM 645 O O . ARG A 1 86 ? -19.631 9.610 11.028 1.00 90.81 86 ARG A O 1
ATOM 652 N N . LEU A 1 87 ? -18.755 7.684 10.282 1.00 89.81 87 LEU A N 1
ATOM 653 C CA . LEU A 1 87 ? -20.022 7.000 10.013 1.00 89.81 87 LEU A CA 1
ATOM 654 C C . LEU A 1 87 ? -20.473 6.134 11.204 1.00 89.81 87 LEU A C 1
ATOM 656 O O . LEU A 1 87 ? -21.461 5.417 11.090 1.00 89.81 87 LEU A O 1
ATOM 660 N N . GLY A 1 88 ? -19.770 6.180 12.341 1.00 89.94 88 GLY A N 1
ATOM 661 C CA . GLY A 1 88 ? -20.051 5.365 13.525 1.00 89.94 88 GLY A CA 1
ATOM 662 C C . GLY A 1 88 ? -19.523 3.929 13.440 1.00 89.94 88 GLY A C 1
ATOM 663 O O . GLY A 1 88 ? -19.825 3.116 14.308 1.00 89.94 88 GLY A O 1
ATOM 664 N N . ILE A 1 89 ? -18.735 3.600 12.413 1.00 94.00 89 ILE A N 1
ATOM 665 C CA . ILE A 1 89 ? -18.135 2.278 12.211 1.00 94.00 89 ILE A CA 1
ATOM 666 C C . ILE A 1 89 ? -16.698 2.330 12.734 1.00 94.00 89 ILE A C 1
ATOM 668 O O . ILE A 1 89 ? -15.757 2.628 11.999 1.00 94.00 89 ILE A O 1
ATOM 672 N N . THR A 1 90 ? -16.531 2.088 14.032 1.00 92.31 90 THR A N 1
ATOM 673 C CA . THR A 1 90 ? -15.217 2.131 14.688 1.00 92.31 90 THR A CA 1
ATOM 674 C C . THR A 1 90 ? -14.520 0.766 14.679 1.00 92.31 90 THR A C 1
ATOM 676 O O . THR A 1 90 ? -15.197 -0.267 14.635 1.00 92.31 90 THR A O 1
ATOM 679 N N . PRO A 1 91 ? -13.175 0.712 14.771 1.00 92.44 91 PRO A N 1
ATOM 680 C CA . PRO A 1 91 ? -12.456 -0.550 14.939 1.00 92.44 91 PRO A CA 1
ATOM 681 C C . PRO A 1 91 ? -12.958 -1.374 16.132 1.00 92.44 91 PRO A C 1
ATOM 683 O O . PRO A 1 91 ? -13.096 -2.588 16.017 1.00 92.44 91 PRO A O 1
ATOM 686 N N . GLN A 1 92 ? -13.313 -0.728 17.247 1.00 90.56 92 GLN A N 1
ATOM 687 C CA . GLN A 1 92 ? -13.881 -1.383 18.430 1.00 90.56 92 GLN A CA 1
ATOM 688 C C . GLN A 1 92 ? -15.232 -2.038 18.117 1.00 90.56 92 GLN A C 1
ATOM 690 O O . GLN A 1 92 ? -15.473 -3.180 18.507 1.00 90.56 92 GLN A O 1
ATOM 695 N N . LEU A 1 93 ? -16.107 -1.342 17.378 1.00 92.38 93 LEU A N 1
ATOM 696 C CA . LEU A 1 93 ? -17.393 -1.894 16.950 1.00 92.38 93 LEU A CA 1
ATOM 697 C C . LEU A 1 93 ? -17.194 -3.125 16.059 1.00 92.38 93 LEU A C 1
ATOM 699 O O . LEU A 1 93 ? -17.850 -4.146 16.264 1.00 92.38 93 LEU A O 1
ATOM 703 N N . LEU A 1 94 ? -16.271 -3.039 15.099 1.00 95.31 94 LEU A N 1
ATOM 704 C CA . LEU A 1 94 ? -15.940 -4.141 14.198 1.00 95.31 94 LEU A CA 1
ATOM 705 C C . LEU A 1 94 ? -15.356 -5.341 14.957 1.00 95.31 94 LEU A C 1
ATOM 707 O O . LEU A 1 94 ? -15.793 -6.466 14.731 1.00 95.31 94 LEU A O 1
ATOM 711 N N . HIS A 1 95 ? -14.449 -5.107 15.908 1.00 93.81 95 HIS A N 1
ATOM 712 C CA . HIS A 1 95 ? -13.868 -6.162 16.741 1.00 93.81 95 HIS A CA 1
ATOM 713 C C . HIS A 1 95 ? -14.909 -6.846 17.631 1.00 93.81 95 HIS A C 1
ATOM 715 O O . HIS A 1 95 ? -14.895 -8.065 17.805 1.00 93.81 95 HIS A O 1
ATOM 721 N N . LYS A 1 96 ? -15.850 -6.069 18.179 1.00 92.31 96 LYS A N 1
ATOM 722 C CA . LYS A 1 96 ? -16.965 -6.601 18.964 1.00 92.31 96 LYS A CA 1
ATOM 723 C C . LYS A 1 96 ? -17.900 -7.456 18.110 1.00 92.31 96 LYS A C 1
ATOM 725 O O . LYS A 1 96 ? -18.368 -8.489 18.581 1.00 92.31 96 LYS A O 1
ATOM 730 N N . ALA A 1 97 ? -18.173 -7.030 16.877 1.00 94.19 97 ALA A N 1
ATOM 731 C CA . ALA A 1 97 ? -18.999 -7.784 15.940 1.00 94.19 97 ALA A CA 1
ATOM 732 C C . ALA A 1 97 ? -18.307 -9.076 15.478 1.00 94.19 97 ALA A C 1
ATOM 734 O O . ALA A 1 97 ? -18.965 -10.105 15.342 1.00 94.19 97 ALA A O 1
ATOM 735 N N . ASN A 1 98 ? -16.992 -9.029 15.260 1.00 97.19 98 ASN A N 1
ATOM 736 C CA . ASN A 1 98 ? -16.192 -10.167 14.834 1.00 97.19 98 ASN A CA 1
ATOM 737 C C . ASN A 1 98 ? -14.746 -10.043 15.337 1.00 97.19 98 ASN A C 1
ATOM 739 O O . ASN A 1 98 ? -13.923 -9.325 14.767 1.00 97.19 98 ASN A O 1
ATOM 743 N N . ARG A 1 99 ? -14.416 -10.815 16.380 1.00 96.06 99 ARG A N 1
ATOM 744 C CA . ARG A 1 99 ? -13.074 -10.824 16.986 1.00 96.06 99 ARG A CA 1
ATOM 745 C C . ARG A 1 99 ? -11.990 -11.358 16.051 1.00 96.06 99 ARG A C 1
ATOM 747 O O . ARG A 1 99 ? -10.820 -11.063 16.274 1.00 96.06 99 ARG A O 1
ATOM 754 N N . GLY A 1 100 ? -12.368 -12.127 15.028 1.00 97.19 100 GLY A N 1
ATOM 755 C CA . GLY A 1 100 ? -11.481 -12.706 14.019 1.00 97.19 100 GLY A CA 1
ATOM 756 C C . GLY A 1 100 ? -11.348 -11.874 12.737 1.00 97.19 100 GLY A C 1
ATOM 757 O O . GLY A 1 100 ? -10.677 -12.323 11.806 1.00 97.19 100 GLY A O 1
ATOM 758 N N . LEU A 1 101 ? -11.983 -10.699 12.653 1.00 98.38 101 LEU A N 1
ATOM 759 C CA . LEU A 1 101 ? -11.956 -9.859 11.454 1.00 98.38 101 LEU A CA 1
ATOM 760 C C . LEU A 1 101 ? -10.566 -9.259 11.225 1.00 98.38 101 LEU A C 1
ATOM 762 O O . LEU A 1 101 ? -9.989 -8.649 12.124 1.00 98.38 101 LEU A O 1
ATOM 766 N N . ILE A 1 102 ? -10.053 -9.362 10.000 1.00 98.69 102 ILE A N 1
ATOM 767 C CA . ILE A 1 102 ? -8.875 -8.613 9.560 1.00 98.69 102 ILE A CA 1
ATOM 768 C C . ILE A 1 102 ? -9.333 -7.296 8.934 1.00 98.69 102 ILE A C 1
ATOM 770 O O . ILE A 1 102 ? -9.966 -7.296 7.880 1.00 98.69 102 ILE A O 1
ATOM 774 N N . LEU A 1 103 ? -9.001 -6.168 9.557 1.00 98.38 103 LEU A N 1
ATOM 775 C CA . LEU A 1 103 ? -9.292 -4.840 9.014 1.00 98.38 103 LEU A CA 1
ATOM 776 C C . LEU A 1 103 ? -8.062 -4.316 8.274 1.00 98.38 103 LEU A C 1
ATOM 778 O O . LEU A 1 103 ? -7.113 -3.864 8.902 1.00 98.38 103 LEU A O 1
ATOM 782 N N . THR A 1 104 ? -8.073 -4.364 6.945 1.00 98.38 104 THR A N 1
ATOM 783 C CA . THR A 1 104 ? -6.967 -3.876 6.113 1.00 98.38 104 THR A CA 1
ATOM 784 C C . THR A 1 104 ? -7.265 -2.483 5.599 1.00 98.38 104 THR A C 1
ATOM 786 O O . THR A 1 104 ? -8.132 -2.303 4.748 1.00 98.38 104 THR A O 1
ATOM 789 N N . ARG A 1 105 ? -6.530 -1.500 6.112 1.00 97.19 105 ARG A N 1
ATOM 790 C CA . ARG A 1 105 ? -6.645 -0.090 5.759 1.00 97.19 105 ARG A CA 1
ATOM 791 C C . ARG A 1 105 ? -5.555 0.280 4.776 1.00 97.19 105 ARG A C 1
ATOM 793 O O . ARG A 1 105 ? -4.385 0.038 5.040 1.00 97.19 105 ARG A O 1
ATOM 800 N N . ILE A 1 106 ? -5.943 0.861 3.648 1.00 96.69 106 ILE A N 1
ATOM 801 C CA . ILE A 1 106 ? -5.012 1.269 2.600 1.00 96.69 106 ILE A CA 1
ATOM 802 C C . ILE A 1 106 ? -5.194 2.758 2.354 1.00 96.69 106 ILE A C 1
ATOM 804 O O . ILE A 1 106 ? -6.219 3.184 1.823 1.00 96.69 106 ILE A O 1
ATOM 808 N N . SER A 1 107 ? -4.194 3.553 2.726 1.00 94.94 107 SER A N 1
ATOM 809 C CA . SER A 1 107 ? -4.207 5.002 2.550 1.00 94.94 107 SER A CA 1
ATOM 810 C C . SER A 1 107 ? -2.867 5.500 2.002 1.00 94.94 107 SER A C 1
ATOM 812 O O . SER A 1 107 ? -1.856 4.802 2.000 1.00 94.94 107 SER A O 1
ATOM 814 N N . GLY A 1 108 ? -2.846 6.735 1.505 1.00 93.38 108 GLY A N 1
ATOM 815 C CA . GLY A 1 108 ? -1.633 7.332 0.946 1.00 93.38 108 GLY A CA 1
ATOM 816 C C . GLY A 1 108 ? -0.476 7.457 1.936 1.00 93.38 108 GLY A C 1
ATOM 817 O O . GLY A 1 108 ? 0.674 7.193 1.585 1.00 93.38 108 GLY A O 1
ATOM 818 N N . TYR A 1 109 ? -0.800 7.854 3.164 1.00 92.88 109 TYR A N 1
ATOM 819 C CA . TYR A 1 109 ? 0.166 8.269 4.181 1.00 92.88 109 TYR A CA 1
ATOM 820 C C . TYR A 1 109 ? 0.073 7.454 5.481 1.00 92.88 109 TYR A C 1
ATOM 822 O O . TYR A 1 109 ? 0.781 7.778 6.420 1.00 92.88 109 TYR A O 1
ATOM 830 N N . GLY A 1 110 ? -0.779 6.424 5.551 1.00 91.62 110 GLY A N 1
ATOM 831 C CA . GLY A 1 110 ? -0.994 5.594 6.748 1.00 91.62 110 GLY A CA 1
ATOM 832 C C . GLY A 1 110 ? -2.144 6.065 7.637 1.00 91.62 110 GLY A C 1
ATOM 833 O O . GLY A 1 110 ? -2.950 6.920 7.238 1.00 91.62 110 GLY A O 1
ATOM 834 N N . GLN A 1 111 ? -2.253 5.474 8.825 1.00 89.00 111 GLN A N 1
ATOM 835 C CA . GLN A 1 111 ? -3.118 5.941 9.905 1.00 89.00 111 GLN A CA 1
ATOM 836 C C . GLN A 1 111 ? -2.314 6.764 10.927 1.00 89.00 111 GLN A C 1
ATOM 838 O O . GLN A 1 111 ? -1.155 6.454 11.180 1.00 89.00 111 GLN A O 1
ATOM 843 N N . PRO A 1 112 ? -2.926 7.790 11.540 1.00 82.69 112 PRO A N 1
ATOM 844 C CA . PRO A 1 112 ? -2.298 8.545 12.620 1.00 82.69 112 PRO A CA 1
ATOM 845 C C . PRO A 1 112 ? -2.111 7.670 13.868 1.00 82.69 112 PRO A C 1
ATOM 847 O O . PRO A 1 112 ? -3.048 6.977 14.278 1.00 82.69 112 PRO A O 1
ATOM 850 N N . GLU A 1 113 ? -0.952 7.768 14.517 1.00 72.00 113 GLU A N 1
ATOM 851 C CA . GLU A 1 113 ? -0.814 7.368 15.923 1.00 72.00 113 GLU A CA 1
ATOM 852 C C . GLU A 1 113 ? -1.486 8.430 16.837 1.00 72.00 113 GLU A C 1
ATOM 854 O O . GLU A 1 113 ? -1.759 9.550 16.396 1.00 72.00 113 GLU A O 1
ATOM 859 N N . GLU A 1 114 ? -1.825 8.091 18.091 1.00 63.28 114 GLU A N 1
ATOM 860 C CA . GLU A 1 114 ? -2.648 8.951 18.976 1.00 63.28 114 GLU A CA 1
ATOM 861 C C . GLU A 1 114 ? -2.066 10.362 19.198 1.00 63.28 114 GLU A C 1
ATOM 863 O O . GLU A 1 114 ? -2.830 11.326 19.264 1.00 63.28 114 GLU A O 1
ATOM 868 N N . ASP A 1 115 ? -0.735 10.490 19.215 1.00 55.69 115 ASP A N 1
ATOM 869 C CA . ASP A 1 115 ? -0.006 11.739 19.489 1.00 55.69 115 ASP A CA 1
ATOM 870 C C . ASP A 1 115 ? 0.495 12.468 18.224 1.00 55.69 115 ASP A C 1
ATOM 872 O O . ASP A 1 115 ? 1.236 13.453 18.307 1.00 55.69 115 ASP A O 1
ATOM 876 N N . GLU A 1 116 ? 0.131 11.997 17.029 1.00 67.56 116 GLU A N 1
ATOM 877 C CA . GLU A 1 116 ? 0.668 12.531 15.777 1.00 67.56 116 GLU A CA 1
ATOM 878 C C . GLU A 1 116 ? -0.225 13.584 15.112 1.00 67.56 116 GLU A C 1
ATOM 880 O O . GLU A 1 116 ? -1.447 13.640 15.274 1.00 67.56 116 GLU A O 1
ATOM 885 N N . ASN A 1 117 ? 0.406 14.429 14.291 1.00 71.75 117 ASN A N 1
ATOM 886 C CA . ASN A 1 117 ? -0.292 15.447 13.519 1.00 71.75 117 ASN A CA 1
ATOM 887 C C . ASN A 1 117 ? -1.231 14.803 12.480 1.00 71.75 117 ASN A C 1
ATOM 889 O O . ASN A 1 117 ? -0.813 14.418 11.385 1.00 71.75 117 ASN A O 1
ATOM 893 N N . ILE A 1 118 ? -2.521 14.754 12.816 1.00 81.00 118 ILE A N 1
ATOM 894 C CA . ILE A 1 118 ? -3.602 14.222 11.978 1.00 81.00 118 ILE A CA 1
ATOM 895 C C . ILE A 1 118 ? -3.653 14.853 10.579 1.00 81.00 118 ILE A C 1
ATOM 897 O O . ILE A 1 118 ? -4.050 14.183 9.621 1.00 81.00 118 ILE A O 1
ATOM 901 N N . ASP A 1 119 ? -3.232 16.113 10.433 1.00 84.62 119 ASP A N 1
ATOM 902 C CA . ASP A 1 119 ? -3.320 16.834 9.164 1.00 84.62 119 ASP A CA 1
ATOM 903 C C . ASP A 1 119 ? -2.433 16.198 8.098 1.00 84.62 119 ASP A C 1
ATOM 905 O O . ASP A 1 119 ? -2.841 16.133 6.938 1.00 84.62 119 ASP A O 1
ATOM 909 N N . TYR A 1 120 ? -1.271 15.652 8.482 1.00 85.44 120 TYR A N 1
ATOM 910 C CA . TYR A 1 120 ? -0.375 14.936 7.570 1.00 85.44 120 TYR A CA 1
ATOM 911 C C . TYR A 1 120 ? -1.084 13.746 6.907 1.00 85.44 120 TYR A C 1
ATOM 913 O O . TYR A 1 120 ? -1.029 13.592 5.683 1.00 85.44 120 TYR A O 1
ATOM 921 N N . TYR A 1 121 ? -1.802 12.961 7.712 1.00 87.88 121 TYR A N 1
ATOM 922 C CA . TYR A 1 121 ? -2.490 11.735 7.308 1.00 87.88 121 TYR A CA 1
ATOM 923 C C . TYR A 1 121 ? -3.801 11.985 6.545 1.00 87.88 121 TYR A C 1
ATOM 925 O O . TYR A 1 121 ? -4.287 11.116 5.819 1.00 87.88 121 TYR A O 1
ATOM 933 N N . LEU A 1 122 ? -4.385 13.182 6.672 1.00 88.81 122 LEU A N 1
ATOM 934 C CA . LEU A 1 122 ? -5.611 13.572 5.967 1.00 88.81 122 LEU A CA 1
ATOM 935 C C . LEU A 1 122 ? -5.364 14.222 4.598 1.00 88.81 122 LEU A C 1
ATOM 937 O O . LEU A 1 122 ? -6.337 14.475 3.865 1.00 88.81 122 LEU A O 1
ATOM 941 N N . ARG A 1 123 ? -4.098 14.471 4.231 1.00 91.31 123 ARG A N 1
ATOM 942 C CA . ARG A 1 123 ? -3.733 15.114 2.964 1.00 91.31 123 ARG A CA 1
ATOM 943 C C . ARG A 1 123 ? -4.264 14.328 1.759 1.00 91.31 123 ARG A C 1
ATOM 945 O O . ARG A 1 123 ? -4.149 13.101 1.709 1.00 91.31 123 ARG A O 1
ATOM 952 N N . PRO A 1 124 ? -4.853 15.013 0.762 1.00 91.31 124 PRO A N 1
ATOM 953 C CA . PRO A 1 124 ? -5.150 14.384 -0.514 1.00 91.31 124 PRO A CA 1
ATOM 954 C C . PRO A 1 124 ? -3.849 14.010 -1.229 1.00 91.31 124 PRO A C 1
ATOM 956 O O . PRO A 1 124 ? -2.860 14.734 -1.160 1.00 91.31 124 PRO A O 1
ATOM 959 N N . GLY A 1 125 ? -3.883 12.915 -1.976 1.00 91.94 125 GLY A N 1
ATOM 960 C CA . GLY A 1 125 ? -2.794 12.528 -2.856 1.00 91.94 125 GLY A CA 1
ATOM 961 C C . GLY A 1 125 ? -3.242 11.457 -3.837 1.00 91.94 125 GLY A C 1
ATOM 962 O O . GLY A 1 125 ? -4.305 10.855 -3.685 1.00 91.94 125 GLY A O 1
ATOM 963 N N . HIS A 1 126 ? -2.412 11.242 -4.844 1.00 93.31 126 HIS A N 1
ATOM 964 C CA . HIS A 1 126 ? -2.464 10.105 -5.750 1.00 93.31 126 HIS A CA 1
ATOM 965 C C . HIS A 1 126 ? -1.069 9.488 -5.848 1.00 93.31 126 HIS A C 1
ATOM 967 O O . HIS A 1 126 ? -0.107 10.034 -5.306 1.00 93.31 126 HIS A O 1
ATOM 973 N N . SER A 1 127 ? -0.948 8.385 -6.589 1.00 93.38 127 SER A N 1
ATOM 974 C CA . SER A 1 127 ? 0.304 7.648 -6.790 1.00 93.38 127 SER A CA 1
ATOM 975 C C . SER A 1 127 ? 1.545 8.534 -6.953 1.00 93.38 127 SER A C 1
ATOM 977 O O . SER A 1 127 ? 2.577 8.248 -6.356 1.00 93.38 127 SER A O 1
ATOM 979 N N . ILE A 1 128 ? 1.474 9.605 -7.752 1.00 92.75 128 ILE A N 1
ATOM 980 C CA . ILE A 1 128 ? 2.623 10.490 -7.997 1.00 92.75 128 ILE A CA 1
ATOM 981 C C . ILE A 1 128 ? 3.075 11.252 -6.741 1.00 92.75 128 ILE A C 1
ATOM 983 O O . ILE A 1 128 ? 4.272 11.448 -6.557 1.00 92.75 128 ILE A O 1
ATOM 987 N N . ASN A 1 129 ? 2.149 11.647 -5.862 1.00 94.00 129 ASN A N 1
ATOM 988 C CA . ASN A 1 129 ? 2.456 12.363 -4.622 1.00 94.00 129 ASN A CA 1
ATOM 989 C C . ASN A 1 129 ? 3.164 11.442 -3.626 1.00 94.00 129 ASN A C 1
ATOM 991 O O . ASN A 1 129 ? 4.203 11.805 -3.085 1.00 94.00 129 ASN A O 1
ATOM 995 N N . TYR A 1 130 ? 2.647 10.224 -3.452 1.00 93.31 130 TYR A N 1
ATOM 996 C CA . TYR A 1 130 ? 3.241 9.220 -2.564 1.00 93.31 130 TYR A CA 1
ATOM 997 C C . TYR A 1 130 ? 4.624 8.794 -3.069 1.00 93.31 130 TYR A C 1
ATOM 999 O O . TYR A 1 130 ? 5.581 8.700 -2.303 1.00 93.31 130 TYR A O 1
ATOM 1007 N N . LEU A 1 131 ? 4.761 8.620 -4.390 1.00 91.00 131 LEU A N 1
ATOM 1008 C CA . LEU A 1 131 ? 6.041 8.317 -5.026 1.00 91.00 131 LEU A CA 1
ATOM 1009 C C . LEU A 1 131 ? 7.051 9.464 -4.861 1.00 91.00 131 LEU A C 1
ATOM 1011 O O . LEU A 1 131 ? 8.234 9.202 -4.645 1.00 91.00 131 LEU A O 1
ATOM 1015 N N . ALA A 1 132 ? 6.600 10.719 -4.936 1.00 89.31 132 ALA A N 1
ATOM 1016 C CA . ALA A 1 132 ? 7.442 11.888 -4.699 1.00 89.31 132 ALA A CA 1
ATOM 1017 C C . ALA A 1 132 ? 7.943 11.947 -3.252 1.00 89.31 132 ALA A C 1
ATOM 1019 O O . ALA A 1 132 ? 9.147 12.053 -3.028 1.00 89.31 132 ALA A O 1
ATOM 1020 N N . GLU A 1 133 ? 7.042 11.824 -2.278 1.00 89.69 133 GLU A N 1
ATOM 1021 C CA . GLU A 1 133 ? 7.392 11.928 -0.856 1.00 89.69 133 GLU A CA 1
ATOM 1022 C C . GLU A 1 133 ? 8.191 10.730 -0.340 1.00 89.69 133 GLU A C 1
ATOM 1024 O O . GLU A 1 133 ? 9.011 10.890 0.558 1.00 89.69 133 GLU A O 1
ATOM 1029 N N . SER A 1 134 ? 8.053 9.556 -0.962 1.00 87.62 134 SER A N 1
ATOM 1030 C CA . SER A 1 134 ? 8.927 8.408 -0.678 1.00 87.62 134 SER A CA 1
ATOM 1031 C C . SER A 1 134 ? 10.390 8.620 -1.107 1.00 87.62 134 SER A C 1
ATOM 1033 O O . SER A 1 134 ? 11.254 7.813 -0.773 1.00 87.62 134 SER A O 1
ATOM 1035 N N . GLY A 1 135 ? 10.676 9.662 -1.899 1.00 82.00 135 GLY A N 1
ATOM 1036 C CA . GLY A 1 135 ? 11.986 9.931 -2.498 1.00 82.00 135 GLY A CA 1
ATOM 1037 C C . GLY A 1 135 ? 12.255 9.167 -3.798 1.00 82.00 135 GLY A C 1
ATOM 1038 O O . GLY A 1 135 ? 13.149 9.546 -4.555 1.00 82.00 135 GLY A O 1
ATOM 1039 N N . ILE A 1 136 ? 11.458 8.149 -4.127 1.00 85.94 136 ILE A N 1
ATOM 1040 C CA . ILE A 1 136 ? 11.688 7.283 -5.291 1.00 85.94 136 ILE A CA 1
ATOM 1041 C C . ILE A 1 136 ? 11.456 8.012 -6.617 1.00 85.94 136 ILE A C 1
ATOM 1043 O O . ILE A 1 136 ? 12.159 7.737 -7.586 1.00 85.94 136 ILE A O 1
ATOM 1047 N N . LEU A 1 137 ? 10.519 8.968 -6.697 1.00 86.88 137 LEU A N 1
ATOM 1048 C CA . LEU A 1 137 ? 10.266 9.691 -7.956 1.00 86.88 137 LEU A CA 1
ATOM 1049 C C . LEU A 1 137 ? 11.518 10.412 -8.488 1.00 86.88 137 LEU A C 1
ATOM 1051 O O . LEU A 1 137 ? 11.658 10.584 -9.701 1.00 86.88 137 LEU A O 1
ATOM 1055 N N . SER A 1 138 ? 12.431 10.807 -7.594 1.00 81.88 138 SER A N 1
ATOM 1056 C CA . SER A 1 138 ? 13.707 11.428 -7.966 1.00 81.88 138 SER A CA 1
ATOM 1057 C C . SER A 1 138 ? 14.604 10.484 -8.775 1.00 81.88 138 SER A C 1
ATOM 1059 O O . SER A 1 138 ? 15.360 10.933 -9.631 1.00 81.88 138 SER A O 1
ATOM 1061 N N . MET A 1 139 ? 14.471 9.169 -8.591 1.00 80.38 139 MET A N 1
ATOM 1062 C CA . MET A 1 139 ? 15.266 8.173 -9.311 1.00 80.38 139 MET A CA 1
ATOM 1063 C C . MET A 1 139 ? 14.857 8.035 -10.783 1.00 80.38 139 MET A C 1
ATOM 1065 O O . MET A 1 139 ? 15.625 7.505 -11.578 1.00 80.38 139 MET A O 1
ATOM 1069 N N . PHE A 1 140 ? 13.669 8.518 -11.158 1.00 80.12 140 PHE A N 1
ATOM 1070 C CA . PHE A 1 140 ? 13.175 8.476 -12.538 1.00 80.12 140 PHE A CA 1
ATOM 1071 C C . PHE A 1 140 ? 13.367 9.799 -13.299 1.00 80.12 140 PHE A C 1
ATOM 1073 O O . PHE A 1 140 ? 12.831 9.977 -14.398 1.00 80.12 140 PHE A O 1
ATOM 1080 N N . SER A 1 141 ? 14.093 10.759 -12.722 1.00 69.69 141 SER A N 1
ATOM 1081 C CA . SER A 1 141 ? 14.410 12.014 -13.404 1.00 69.69 141 SER A CA 1
ATOM 1082 C C . SER A 1 141 ? 15.476 11.836 -14.471 1.00 69.69 141 SER A C 1
ATOM 1084 O O . SER A 1 141 ? 16.490 11.178 -14.259 1.00 69.69 141 SER A O 1
ATOM 1086 N N . SER A 1 142 ? 15.257 12.487 -15.610 1.00 67.94 142 SER A N 1
ATOM 1087 C CA . SER A 1 142 ? 16.289 12.689 -16.626 1.00 67.94 142 SER A CA 1
ATOM 1088 C C . SER A 1 142 ? 17.248 13.821 -16.239 1.00 67.94 142 SER A C 1
ATOM 1090 O O . SER A 1 142 ? 16.889 14.702 -15.456 1.00 67.94 142 SER A O 1
ATOM 1092 N N . GLU A 1 143 ? 18.423 13.879 -16.880 1.00 61.62 143 GLU A N 1
ATOM 1093 C CA . GLU A 1 143 ? 19.394 14.985 -16.737 1.00 61.62 143 GLU A CA 1
ATOM 1094 C C . GLU A 1 143 ? 18.779 16.371 -17.019 1.00 61.62 143 GLU A C 1
ATOM 1096 O O . GLU A 1 143 ? 19.266 17.387 -16.533 1.00 61.62 143 GLU A O 1
ATOM 1101 N N . LYS A 1 144 ? 17.676 16.426 -17.783 1.00 60.28 144 LYS A N 1
ATOM 1102 C CA . LYS A 1 144 ? 16.932 17.658 -18.098 1.00 60.28 144 LYS A CA 1
ATOM 1103 C C . LYS A 1 144 ? 15.935 18.072 -17.004 1.00 60.28 144 LYS A C 1
ATOM 1105 O O . LYS A 1 144 ? 15.158 18.998 -17.218 1.00 60.28 144 LYS A O 1
ATOM 1110 N N . GLY A 1 145 ? 15.911 17.380 -15.864 1.00 56.94 145 GLY A N 1
ATOM 1111 C CA . GLY A 1 145 ? 15.078 17.712 -14.703 1.00 56.94 145 GLY A CA 1
ATOM 1112 C C . GLY A 1 145 ? 13.607 17.297 -14.810 1.00 56.94 145 GLY A C 1
ATOM 1113 O O . GLY A 1 145 ? 12.824 17.606 -13.918 1.00 56.94 145 GLY A O 1
ATOM 1114 N N . THR A 1 146 ? 13.205 16.587 -15.871 1.00 61.41 146 THR A N 1
ATOM 1115 C CA . THR A 1 146 ? 11.848 16.022 -15.987 1.00 61.41 146 THR A CA 1
ATOM 1116 C C . THR A 1 146 ? 11.860 14.549 -15.580 1.00 61.41 146 THR A C 1
ATOM 1118 O O . THR A 1 146 ? 12.622 13.757 -16.142 1.00 61.41 146 THR A O 1
ATOM 1121 N N . SER A 1 147 ? 11.037 14.183 -14.588 1.00 61.16 147 SER A N 1
ATOM 1122 C CA . SER A 1 147 ? 10.805 12.787 -14.191 1.00 61.16 147 SER A CA 1
ATOM 1123 C C . SER A 1 147 ? 9.828 12.104 -15.129 1.00 61.16 147 SER A C 1
ATOM 1125 O O . SER A 1 147 ? 8.671 12.514 -15.232 1.00 61.16 147 SER A O 1
ATOM 1127 N N . ALA A 1 148 ? 10.278 11.022 -15.765 1.00 70.56 148 ALA A N 1
ATOM 1128 C CA . ALA A 1 148 ? 9.349 10.038 -16.295 1.00 70.56 148 ALA A CA 1
ATOM 1129 C C . ALA A 1 148 ? 8.648 9.396 -15.093 1.00 70.56 148 ALA A C 1
ATOM 1131 O O . ALA A 1 148 ? 9.302 8.928 -14.168 1.00 70.56 148 ALA A O 1
ATOM 1132 N N . TYR A 1 149 ? 7.321 9.412 -15.050 1.00 74.06 149 TYR A N 1
ATOM 1133 C CA . TYR A 1 149 ? 6.587 8.787 -13.953 1.00 74.06 149 TYR A CA 1
ATOM 1134 C C . TYR A 1 149 ? 6.126 7.391 -14.400 1.00 74.06 149 TYR A C 1
ATOM 1136 O O . TYR A 1 149 ? 5.511 7.270 -15.463 1.00 74.06 149 TYR A O 1
ATOM 1144 N N . PRO A 1 150 ? 6.421 6.324 -13.633 1.00 82.19 150 PRO A N 1
ATOM 1145 C CA . PRO A 1 150 ? 6.137 4.935 -14.003 1.00 82.19 150 PRO A CA 1
ATOM 1146 C C . PRO A 1 150 ? 4.658 4.590 -13.775 1.00 82.19 150 PRO A C 1
ATOM 1148 O O . PRO A 1 150 ? 4.319 3.686 -13.004 1.00 82.19 150 PRO A O 1
ATOM 1151 N N . VAL A 1 151 ? 3.780 5.357 -14.434 1.00 86.31 151 VAL A N 1
ATOM 1152 C CA . VAL A 1 151 ? 2.325 5.372 -14.234 1.00 86.31 151 VAL A CA 1
ATOM 1153 C C . VAL A 1 151 ? 1.996 5.296 -12.734 1.00 86.31 151 VAL A C 1
ATOM 1155 O O . VAL A 1 151 ? 2.626 6.002 -11.946 1.00 86.31 151 VAL A O 1
ATOM 1158 N N . ASN A 1 152 ? 1.04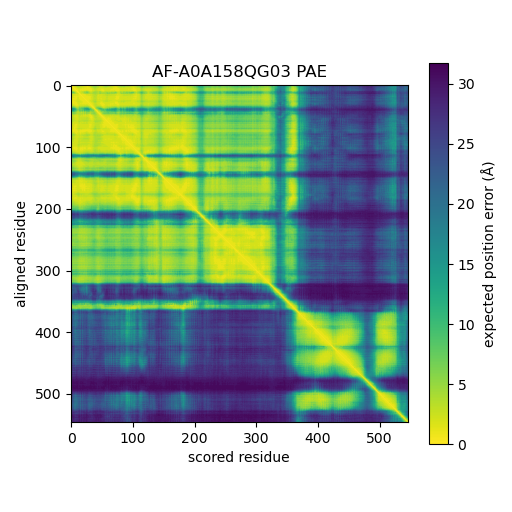9 4.454 -12.319 1.00 88.38 152 ASN A N 1
ATOM 1159 C CA . ASN A 1 152 ? 0.767 4.178 -10.912 1.00 88.38 152 ASN A CA 1
ATOM 1160 C C . ASN A 1 152 ? 1.221 2.785 -10.435 1.00 88.38 152 ASN A C 1
ATOM 1162 O O . ASN A 1 152 ? 0.882 2.368 -9.330 1.00 88.38 152 ASN A O 1
ATOM 1166 N N . LEU A 1 153 ? 2.000 2.056 -11.246 1.00 88.19 153 LEU A N 1
ATOM 1167 C CA . LEU A 1 153 ? 2.420 0.682 -10.939 1.00 88.19 153 LEU A CA 1
ATOM 1168 C C . LEU A 1 153 ? 3.288 0.610 -9.682 1.00 88.19 153 LEU A C 1
ATOM 1170 O O . LEU A 1 153 ? 3.192 -0.342 -8.915 1.00 88.19 153 LEU A O 1
ATOM 1174 N N . ILE A 1 154 ? 4.139 1.609 -9.465 1.00 91.00 154 ILE A N 1
ATOM 1175 C CA . ILE A 1 154 ? 5.053 1.586 -8.328 1.00 91.00 154 ILE A CA 1
ATOM 1176 C C . ILE A 1 154 ? 4.292 1.930 -7.046 1.00 91.00 154 ILE A C 1
ATOM 1178 O O . ILE A 1 154 ? 4.188 1.072 -6.178 1.00 91.00 154 ILE A O 1
ATOM 1182 N N . ALA A 1 155 ? 3.655 3.100 -6.943 1.00 93.00 155 ALA A N 1
ATOM 1183 C CA . ALA A 1 155 ? 2.978 3.466 -5.696 1.00 93.00 155 ALA A CA 1
ATOM 1184 C C . ALA A 1 155 ? 1.714 2.634 -5.430 1.00 93.00 155 ALA A C 1
ATOM 1186 O O . ALA A 1 155 ? 1.690 1.859 -4.479 1.00 93.00 155 ALA A O 1
ATOM 1187 N N . ASP A 1 156 ? 0.682 2.726 -6.271 1.00 93.69 156 ASP A N 1
ATOM 1188 C CA . ASP A 1 156 ? -0.605 2.077 -5.979 1.00 93.69 156 ASP A CA 1
ATOM 1189 C C . ASP A 1 156 ? -0.481 0.544 -5.945 1.00 93.69 156 ASP A C 1
ATOM 1191 O O . ASP A 1 156 ? -1.053 -0.129 -5.081 1.00 93.69 156 ASP A O 1
ATOM 1195 N N . ILE A 1 157 ? 0.273 -0.043 -6.877 1.00 92.44 157 ILE A N 1
ATOM 1196 C CA . ILE A 1 157 ? 0.339 -1.503 -6.992 1.00 92.44 157 ILE A CA 1
ATOM 1197 C C . ILE A 1 157 ? 1.432 -2.075 -6.091 1.00 92.44 157 ILE A C 1
ATOM 1199 O O . ILE A 1 157 ? 1.119 -2.824 -5.164 1.00 92.44 157 ILE A O 1
ATOM 1203 N N . ALA A 1 158 ? 2.697 -1.718 -6.321 1.00 93.00 158 ALA A N 1
ATOM 1204 C CA . ALA A 1 158 ? 3.806 -2.268 -5.544 1.00 93.00 158 ALA A CA 1
ATOM 1205 C C . ALA A 1 158 ? 3.835 -1.753 -4.095 1.00 93.00 158 ALA A C 1
ATOM 1207 O O . ALA A 1 158 ? 4.162 -2.525 -3.203 1.00 93.00 158 ALA A O 1
ATOM 1208 N N . GLY A 1 159 ? 3.465 -0.494 -3.846 1.00 92.38 159 GLY A N 1
ATOM 1209 C CA . GLY A 1 159 ? 3.511 0.134 -2.518 1.00 92.38 159 GLY A CA 1
ATOM 1210 C C . GLY A 1 159 ? 2.225 0.061 -1.713 1.00 92.38 159 GLY A C 1
ATOM 1211 O O . GLY A 1 159 ? 2.274 0.114 -0.491 1.00 92.38 159 GLY A O 1
ATOM 1212 N N . GLY A 1 160 ? 1.080 -0.073 -2.380 1.00 95.56 160 GLY A N 1
ATOM 1213 C CA . GLY A 1 160 ? -0.221 -0.218 -1.732 1.00 95.56 160 GLY A CA 1
ATOM 1214 C C . GLY A 1 160 ? -0.729 -1.654 -1.769 1.00 95.56 160 GLY A C 1
ATOM 1215 O O . GLY A 1 160 ? -0.857 -2.317 -0.743 1.00 95.56 160 GLY A O 1
ATOM 1216 N N . SER A 1 161 ? -1.017 -2.153 -2.970 1.00 95.88 161 SER A N 1
ATOM 1217 C CA . SER A 1 161 ? -1.739 -3.421 -3.160 1.00 95.88 161 SER A CA 1
ATOM 1218 C C . SER A 1 161 ? -0.980 -4.628 -2.615 1.00 95.88 161 SER A C 1
ATOM 1220 O O . SER A 1 161 ? -1.549 -5.438 -1.887 1.00 95.88 161 SER A O 1
ATOM 1222 N N . PHE A 1 162 ? 0.302 -4.770 -2.965 1.00 95.56 162 PHE A N 1
ATOM 1223 C CA . PHE A 1 162 ? 1.098 -5.927 -2.550 1.00 95.56 162 PHE A CA 1
ATOM 1224 C C . PHE A 1 162 ? 1.368 -5.958 -1.036 1.00 95.56 162 PHE A C 1
ATOM 1226 O O . PHE A 1 162 ? 1.153 -7.017 -0.441 1.00 95.56 162 PHE A O 1
ATOM 1233 N N . PRO A 1 163 ? 1.749 -4.843 -0.380 1.00 96.12 163 PRO A N 1
ATOM 1234 C CA . PRO A 1 163 ? 1.822 -4.774 1.075 1.00 96.12 163 PRO A CA 1
ATOM 1235 C C . PRO A 1 163 ? 0.483 -5.094 1.739 1.00 96.12 163 PRO A C 1
ATOM 1237 O O . PRO A 1 163 ? 0.460 -5.881 2.680 1.00 96.12 163 PRO A O 1
ATOM 1240 N N . ALA A 1 164 ? -0.640 -4.597 1.210 1.00 97.75 164 ALA A N 1
ATOM 1241 C CA . ALA A 1 164 ? -1.965 -4.926 1.736 1.00 97.75 164 ALA A CA 1
ATOM 1242 C C . ALA A 1 164 ? -2.277 -6.429 1.656 1.00 97.75 164 ALA A C 1
ATOM 1244 O O . ALA A 1 164 ? -2.726 -7.016 2.642 1.00 97.75 164 ALA A O 1
ATOM 1245 N N . VAL A 1 165 ? -1.981 -7.080 0.525 1.00 97.56 165 VAL A N 1
ATOM 1246 C CA . VAL A 1 165 ? -2.123 -8.539 0.375 1.00 97.56 165 VAL A CA 1
ATOM 1247 C C . VAL A 1 165 ? -1.221 -9.277 1.366 1.00 97.56 165 VAL A C 1
ATOM 1249 O O . VAL A 1 165 ? -1.686 -10.180 2.062 1.00 97.56 165 VAL A O 1
ATOM 1252 N N . ALA A 1 166 ? 0.054 -8.889 1.465 1.00 96.69 166 ALA A N 1
ATOM 1253 C CA . ALA A 1 166 ? 1.012 -9.527 2.363 1.00 96.69 166 ALA A CA 1
ATOM 1254 C C . ALA A 1 166 ? 0.575 -9.406 3.831 1.00 96.69 166 ALA A C 1
ATOM 1256 O O . ALA A 1 166 ? 0.533 -10.409 4.542 1.00 96.69 166 ALA A O 1
ATOM 1257 N N . GLY A 1 167 ? 0.174 -8.209 4.267 1.00 97.19 167 GLY A N 1
ATOM 1258 C CA . GLY A 1 167 ? -0.331 -7.964 5.617 1.00 97.19 167 GLY A CA 1
ATOM 1259 C C . GLY A 1 167 ? -1.613 -8.717 5.916 1.00 97.19 167 GLY A C 1
ATOM 1260 O O . GLY A 1 167 ? -1.717 -9.325 6.975 1.00 97.19 167 GLY A O 1
ATOM 1261 N N . THR A 1 168 ? -2.550 -8.756 4.964 1.00 98.31 168 THR A N 1
ATOM 1262 C CA . THR A 1 168 ? -3.789 -9.534 5.098 1.00 98.31 168 THR A CA 1
ATOM 1263 C C . THR A 1 168 ? -3.476 -11.011 5.329 1.00 98.31 168 THR A C 1
ATOM 1265 O O . THR A 1 168 ? -4.004 -11.621 6.254 1.00 98.31 168 THR A O 1
ATOM 1268 N N . ILE A 1 169 ? -2.578 -11.595 4.530 1.00 97.12 169 ILE A N 1
ATOM 1269 C CA . ILE A 1 169 ? -2.197 -13.009 4.655 1.00 97.12 169 ILE A CA 1
ATOM 1270 C C . ILE A 1 169 ? -1.458 -13.268 5.974 1.00 97.12 169 ILE A C 1
ATOM 1272 O O . ILE A 1 169 ? -1.741 -14.261 6.643 1.00 97.12 169 ILE A O 1
ATOM 1276 N N . LEU A 1 170 ? -0.544 -12.381 6.379 1.00 97.25 170 LEU A N 1
ATOM 1277 C CA . LEU A 1 170 ? 0.158 -12.484 7.663 1.00 97.25 170 LEU A CA 1
ATOM 1278 C C . LEU A 1 170 ? -0.808 -12.387 8.850 1.00 97.25 170 LEU A C 1
ATOM 1280 O O . LEU A 1 170 ? -0.666 -13.140 9.813 1.00 97.25 170 LEU A O 1
ATOM 1284 N N . ALA A 1 171 ? -1.806 -11.508 8.769 1.00 97.81 171 ALA A N 1
ATOM 1285 C CA . ALA A 1 171 ? -2.846 -11.360 9.778 1.00 97.81 171 ALA A CA 1
ATOM 1286 C C . ALA A 1 171 ? -3.746 -12.599 9.855 1.00 97.81 171 ALA A C 1
ATOM 1288 O O . ALA A 1 171 ? -3.987 -13.106 10.948 1.00 97.81 171 ALA A O 1
ATOM 1289 N N . LEU A 1 172 ? -4.176 -13.141 8.709 1.00 97.31 172 LEU A N 1
ATOM 1290 C CA . LEU A 1 172 ? -4.922 -14.402 8.645 1.00 97.31 172 LEU A CA 1
ATOM 1291 C C . LEU A 1 172 ? -4.105 -15.558 9.242 1.00 97.31 172 LEU A C 1
ATOM 1293 O O . LEU A 1 172 ? -4.618 -16.324 10.050 1.00 97.31 172 LEU A O 1
ATOM 1297 N N . TYR A 1 173 ? -2.813 -15.647 8.917 1.00 96.56 173 TYR A N 1
ATOM 1298 C CA . TYR A 1 173 ? -1.920 -16.653 9.495 1.00 96.56 173 TYR A CA 1
ATOM 1299 C C . TYR A 1 173 ? -1.730 -16.480 11.009 1.00 96.56 173 TYR A C 1
ATOM 1301 O O . TYR A 1 173 ? -1.654 -17.465 11.744 1.00 96.56 173 TYR A O 1
ATOM 1309 N N . ASN A 1 174 ? -1.651 -15.239 11.499 1.00 95.12 174 ASN A N 1
ATOM 1310 C CA . ASN A 1 174 ? -1.601 -14.965 12.933 1.00 95.12 174 ASN A CA 1
ATOM 1311 C C . ASN A 1 174 ? -2.899 -15.400 13.624 1.00 95.12 174 ASN A C 1
ATOM 1313 O O . ASN A 1 174 ? -2.836 -16.076 14.651 1.00 95.12 174 ASN A O 1
ATOM 1317 N N . ARG A 1 175 ? -4.049 -15.084 13.021 1.00 96.88 175 ARG A N 1
ATOM 1318 C CA . ARG A 1 175 ? -5.379 -15.451 13.511 1.00 96.88 175 ARG A CA 1
ATOM 1319 C C . ARG A 1 175 ? -5.554 -16.958 13.668 1.00 96.88 175 ARG A C 1
ATOM 1321 O O . ARG A 1 175 ? -6.153 -17.374 14.648 1.00 96.88 175 ARG A O 1
ATOM 1328 N N . GLU A 1 176 ? -4.986 -17.783 12.788 1.00 94.88 176 GLU A N 1
ATOM 1329 C CA . GLU A 1 176 ? -5.018 -19.250 12.951 1.00 94.88 176 GLU A CA 1
ATOM 1330 C C . GLU A 1 176 ? -4.366 -19.724 14.262 1.00 94.88 176 GLU A C 1
ATOM 1332 O O . GLU A 1 176 ? -4.714 -20.774 14.795 1.00 94.88 176 GLU A O 1
ATOM 1337 N N . LYS A 1 177 ? -3.417 -18.952 14.806 1.00 94.56 177 LYS A N 1
ATOM 1338 C CA . LYS A 1 177 ? -2.734 -19.275 16.068 1.00 94.56 177 LYS A CA 1
ATOM 1339 C C . LYS A 1 177 ? -3.390 -18.628 17.279 1.00 94.56 177 LYS A C 1
ATOM 1341 O O . LYS A 1 177 ? -3.368 -19.206 18.360 1.00 94.56 177 LYS A O 1
ATOM 1346 N N . THR A 1 178 ? -3.895 -17.408 17.122 1.00 94.44 178 THR A N 1
ATOM 1347 C CA . THR A 1 178 ? -4.381 -16.587 18.239 1.00 94.44 178 THR A CA 1
ATOM 1348 C C . THR A 1 178 ? -5.899 -16.634 18.395 1.00 94.44 178 THR A C 1
ATOM 1350 O O . THR A 1 178 ? -6.400 -16.398 19.488 1.00 94.44 178 THR A O 1
ATOM 1353 N N . GLY A 1 179 ? -6.634 -16.918 17.319 1.00 93.94 179 GLY A N 1
ATOM 1354 C CA . GLY A 1 179 ? -8.086 -16.759 17.223 1.00 93.94 179 GLY A CA 1
ATOM 1355 C C . GLY A 1 179 ? -8.549 -15.307 17.040 1.00 93.94 179 GLY A C 1
ATOM 1356 O O . GLY A 1 179 ? -9.746 -15.076 16.877 1.00 93.94 179 GLY A O 1
ATOM 1357 N N . TYR A 1 180 ? -7.633 -14.332 17.040 1.00 94.44 180 TYR A N 1
ATOM 1358 C CA . TYR A 1 180 ? -7.949 -12.905 16.971 1.00 94.44 180 TYR A CA 1
ATOM 1359 C C . TYR A 1 180 ? -7.471 -12.288 15.661 1.00 94.44 180 TYR A C 1
ATOM 1361 O O . TYR A 1 180 ? -6.389 -12.593 15.158 1.00 94.44 180 TYR A O 1
ATOM 1369 N N . GLY A 1 181 ? -8.296 -11.402 15.116 1.00 96.12 181 GLY A N 1
ATOM 1370 C CA . GLY A 1 181 ? -7.957 -10.597 13.960 1.00 96.12 181 GLY A CA 1
ATOM 1371 C C . GLY A 1 181 ? -7.019 -9.440 14.297 1.00 96.12 181 GLY A C 1
ATOM 1372 O O . GLY A 1 181 ? -6.724 -9.163 15.461 1.00 96.12 181 GLY A O 1
ATOM 1373 N N . LYS A 1 182 ? -6.546 -8.755 13.255 1.00 96.62 182 LYS A N 1
ATOM 1374 C CA . LYS A 1 182 ? -5.613 -7.624 13.345 1.00 96.62 182 LYS A CA 1
ATOM 1375 C C . LYS A 1 182 ? -6.071 -6.481 12.449 1.00 96.62 182 LYS A C 1
ATOM 1377 O O . LYS A 1 182 ? -6.767 -6.703 11.455 1.00 96.62 182 LYS A O 1
ATOM 1382 N N . ILE A 1 183 ? -5.620 -5.277 12.777 1.00 97.25 183 ILE A N 1
ATOM 1383 C CA . ILE A 1 183 ? -5.665 -4.139 11.863 1.00 97.25 183 ILE A CA 1
ATOM 1384 C C . ILE A 1 183 ? -4.364 -4.155 11.059 1.00 97.25 183 ILE A C 1
ATOM 1386 O O . ILE A 1 183 ? -3.278 -4.203 11.631 1.00 97.25 183 ILE A O 1
ATOM 1390 N N . VAL A 1 184 ? -4.472 -4.150 9.737 1.00 97.88 184 VAL A N 1
ATOM 1391 C CA . VAL A 1 184 ? -3.351 -4.050 8.803 1.00 97.88 184 VAL A CA 1
ATOM 1392 C C . VAL A 1 184 ? -3.360 -2.630 8.257 1.00 97.88 184 VAL A C 1
ATOM 1394 O O . VAL A 1 184 ? -4.250 -2.289 7.484 1.00 97.88 184 VAL A O 1
ATOM 1397 N N . ASP A 1 185 ? -2.405 -1.803 8.665 1.00 95.94 185 ASP A N 1
ATOM 1398 C CA . ASP A 1 185 ? -2.246 -0.451 8.135 1.00 95.94 185 ASP A CA 1
ATOM 1399 C C . ASP A 1 185 ? -1.218 -0.430 7.008 1.00 95.94 185 ASP A C 1
ATOM 1401 O O . ASP A 1 185 ? -0.069 -0.860 7.160 1.00 95.94 185 ASP A O 1
ATOM 1405 N N . VAL A 1 186 ? -1.660 0.059 5.857 1.00 96.50 186 VAL A N 1
ATOM 1406 C CA . VAL A 1 186 ? -0.862 0.185 4.650 1.00 96.50 186 VAL A CA 1
ATOM 1407 C C . VAL A 1 186 ? -0.815 1.654 4.258 1.00 96.50 186 VAL A C 1
ATOM 1409 O O . VAL A 1 186 ? -1.734 2.184 3.630 1.00 96.50 186 VAL A O 1
ATOM 1412 N N . SER A 1 187 ? 0.311 2.281 4.583 1.00 95.12 187 SER A N 1
ATOM 1413 C CA . SER A 1 187 ? 0.747 3.547 4.003 1.00 95.12 187 SER A CA 1
ATOM 1414 C C . SER A 1 187 ? 1.417 3.274 2.661 1.00 95.12 187 SER A C 1
ATOM 1416 O O . SER A 1 187 ? 2.442 2.592 2.602 1.00 95.12 187 SER A O 1
ATOM 1418 N N . ILE A 1 188 ? 0.860 3.806 1.570 1.00 95.31 188 ILE A N 1
ATOM 1419 C CA . ILE A 1 188 ? 1.471 3.680 0.238 1.00 95.31 188 ILE A CA 1
ATOM 1420 C C . ILE A 1 188 ? 2.858 4.333 0.231 1.00 95.31 188 ILE A C 1
ATOM 1422 O O . ILE A 1 188 ? 3.799 3.778 -0.333 1.00 95.31 188 ILE A O 1
ATOM 1426 N N . THR A 1 189 ? 3.005 5.488 0.884 1.00 93.06 189 THR A N 1
ATOM 1427 C CA . THR A 1 189 ? 4.283 6.211 0.973 1.00 93.06 189 THR A CA 1
ATOM 1428 C C . THR A 1 189 ? 5.339 5.390 1.720 1.00 93.06 189 THR A C 1
ATOM 1430 O O . THR A 1 189 ? 6.464 5.257 1.230 1.00 93.06 189 THR A O 1
ATOM 1433 N N . ASP A 1 190 ? 4.976 4.752 2.837 1.00 89.25 190 ASP A N 1
ATOM 1434 C CA . ASP A 1 190 ? 5.909 3.893 3.579 1.00 89.25 190 ASP A CA 1
ATOM 1435 C C . ASP A 1 190 ? 6.161 2.567 2.868 1.00 89.25 190 ASP A C 1
ATOM 1437 O O . ASP A 1 190 ? 7.281 2.068 2.888 1.00 89.25 190 ASP A O 1
ATOM 1441 N N . GLY A 1 191 ? 5.158 2.008 2.184 1.00 90.81 191 GLY A N 1
ATOM 1442 C CA . GLY A 1 191 ? 5.320 0.829 1.331 1.00 90.81 191 GLY A CA 1
ATOM 1443 C C . GLY A 1 191 ? 6.352 1.073 0.236 1.00 90.81 191 GLY A C 1
ATOM 1444 O O . GLY A 1 191 ? 7.201 0.224 -0.039 1.00 90.81 191 GLY A O 1
ATOM 1445 N N . MET A 1 192 ? 6.342 2.278 -0.330 1.00 89.69 192 MET A N 1
ATOM 1446 C CA . MET A 1 192 ? 7.360 2.739 -1.264 1.00 89.69 192 MET A CA 1
ATOM 1447 C C . MET A 1 192 ? 8.724 2.865 -0.622 1.00 89.69 192 MET A C 1
ATOM 1449 O O . MET A 1 192 ? 9.656 2.200 -1.078 1.00 89.69 192 MET A O 1
ATOM 1453 N N . ALA A 1 193 ? 8.841 3.632 0.459 1.00 85.62 193 ALA A N 1
ATOM 1454 C CA . ALA A 1 193 ? 10.102 3.749 1.176 1.00 85.62 193 ALA A CA 1
ATOM 1455 C C . ALA A 1 193 ? 10.669 2.356 1.518 1.00 85.62 193 ALA A C 1
ATOM 1457 O O . ALA A 1 193 ? 11.822 2.058 1.216 1.00 85.62 193 ALA A O 1
ATOM 1458 N N . TYR A 1 194 ? 9.840 1.450 2.032 1.00 85.88 194 TYR A N 1
ATOM 1459 C CA . TYR A 1 194 ? 10.241 0.092 2.369 1.00 85.88 194 TYR A CA 1
ATOM 1460 C C . TYR A 1 194 ? 10.760 -0.700 1.158 1.00 85.88 194 TYR A C 1
ATOM 1462 O O . TYR A 1 194 ? 11.837 -1.295 1.241 1.00 85.88 194 TYR A O 1
ATOM 1470 N N . LEU A 1 195 ? 10.086 -0.652 0.003 1.00 85.94 195 LEU A N 1
ATOM 1471 C CA . LEU A 1 195 ? 10.587 -1.271 -1.234 1.00 85.94 195 LEU A CA 1
ATOM 1472 C C . LEU A 1 195 ? 11.907 -0.652 -1.720 1.00 85.94 195 LEU A C 1
ATOM 1474 O O . LEU A 1 195 ? 12.758 -1.354 -2.269 1.00 85.94 195 LEU A O 1
ATOM 1478 N N . ALA A 1 196 ? 12.128 0.636 -1.463 1.00 84.12 196 ALA A N 1
ATOM 1479 C CA . ALA A 1 196 ? 13.373 1.324 -1.786 1.00 84.12 196 ALA A CA 1
ATOM 1480 C C . ALA A 1 196 ? 14.514 1.080 -0.783 1.00 84.12 196 ALA A C 1
ATOM 1482 O O . ALA A 1 196 ? 15.593 1.652 -0.949 1.00 84.12 196 ALA A O 1
ATOM 1483 N N . THR A 1 197 ? 14.341 0.205 0.217 1.00 81.25 197 THR A N 1
ATOM 1484 C CA . THR A 1 197 ? 15.380 -0.109 1.217 1.00 81.25 197 THR A CA 1
ATOM 1485 C C . THR A 1 197 ? 16.721 -0.470 0.576 1.00 81.25 197 THR A C 1
ATOM 1487 O O . THR A 1 197 ? 17.757 0.018 1.023 1.00 81.25 197 THR A O 1
ATOM 1490 N N . TYR A 1 198 ? 16.720 -1.271 -0.495 1.00 77.06 198 TYR A N 1
ATOM 1491 C CA . TYR A 1 198 ? 17.947 -1.650 -1.208 1.00 77.06 198 TYR A CA 1
ATOM 1492 C C . TYR A 1 198 ? 18.685 -0.431 -1.789 1.00 77.06 198 TYR A C 1
ATOM 1494 O O . TYR A 1 198 ? 19.899 -0.287 -1.635 1.00 77.06 198 TYR A O 1
ATOM 1502 N N . PHE A 1 199 ? 17.939 0.494 -2.392 1.00 79.25 199 PHE A N 1
ATOM 1503 C CA . PHE A 1 199 ? 18.473 1.725 -2.968 1.00 79.25 199 PHE A CA 1
ATOM 1504 C C . PHE A 1 199 ? 18.963 2.695 -1.889 1.00 79.25 199 PHE A C 1
ATOM 1506 O O . PHE A 1 199 ? 20.054 3.251 -2.011 1.00 79.25 199 PHE A O 1
ATOM 1513 N N . MET A 1 200 ? 18.229 2.840 -0.786 1.00 75.69 200 MET A N 1
ATOM 1514 C CA . MET A 1 200 ? 18.657 3.659 0.351 1.00 75.69 200 MET A CA 1
ATOM 1515 C C . MET A 1 200 ? 19.906 3.106 1.040 1.00 75.69 200 MET A C 1
ATOM 1517 O O . MET A 1 200 ? 20.816 3.871 1.366 1.00 75.69 200 MET A O 1
ATOM 1521 N N . ALA A 1 201 ? 19.994 1.786 1.212 1.00 73.12 201 ALA A N 1
ATOM 1522 C CA . ALA A 1 201 ? 21.185 1.132 1.743 1.00 73.12 201 ALA A CA 1
ATOM 1523 C C . ALA A 1 201 ? 22.411 1.400 0.854 1.00 73.12 201 ALA A C 1
ATOM 1525 O O . ALA A 1 201 ? 23.499 1.659 1.373 1.00 73.12 201 ALA A O 1
ATOM 1526 N N . SER A 1 202 ? 22.224 1.426 -0.474 1.00 73.44 202 SER A N 1
ATOM 1527 C CA . SER A 1 202 ? 23.301 1.735 -1.424 1.00 73.44 202 SER A CA 1
ATOM 1528 C C . SER A 1 202 ? 23.895 3.138 -1.244 1.00 73.44 202 SER A C 1
ATOM 1530 O O . SER A 1 202 ? 25.080 3.308 -1.503 1.00 73.44 202 SER A O 1
ATOM 1532 N N . LEU A 1 203 ? 23.115 4.121 -0.770 1.00 69.69 203 LEU A N 1
ATOM 1533 C CA . LEU A 1 203 ? 23.607 5.474 -0.468 1.00 69.69 203 LEU A CA 1
ATOM 1534 C C . LEU A 1 203 ? 24.351 5.528 0.867 1.00 69.69 203 LEU A C 1
ATOM 1536 O O . LEU A 1 203 ? 25.412 6.137 0.968 1.00 69.69 203 LEU A O 1
ATOM 1540 N N . GLN A 1 204 ? 23.805 4.889 1.903 1.00 65.12 204 GLN A N 1
ATOM 1541 C CA . GLN A 1 204 ? 24.386 4.938 3.249 1.00 65.12 204 GLN A CA 1
ATOM 1542 C C . GLN A 1 204 ? 25.726 4.189 3.317 1.00 65.12 204 GLN A C 1
ATOM 1544 O O . GLN A 1 204 ? 26.659 4.655 3.972 1.00 65.12 204 GLN A O 1
ATOM 1549 N N . GLY A 1 205 ? 25.859 3.081 2.576 1.00 58.62 205 GLY A N 1
ATOM 1550 C CA . GLY A 1 205 ? 27.133 2.376 2.414 1.00 58.62 205 GLY A CA 1
ATOM 1551 C C . GLY A 1 205 ? 28.207 3.213 1.706 1.00 58.62 205 GLY A C 1
ATOM 1552 O O . GLY A 1 205 ? 29.392 3.058 2.004 1.00 58.62 205 GLY A O 1
ATOM 1553 N N . SER A 1 206 ? 27.810 4.135 0.818 1.00 53.44 206 SER A N 1
ATOM 1554 C CA . SER A 1 206 ? 28.721 5.066 0.141 1.00 53.44 206 SER A CA 1
ATOM 1555 C C . SER A 1 206 ? 29.311 6.112 1.083 1.00 53.44 206 SER A C 1
ATOM 1557 O O . SER A 1 206 ? 30.497 6.422 0.991 1.00 53.44 206 SER A O 1
ATOM 1559 N N . SER A 1 207 ? 28.500 6.652 1.996 1.00 53.78 207 SER A N 1
ATOM 1560 C CA . SER A 1 207 ? 28.911 7.741 2.892 1.00 53.78 207 SER A CA 1
ATOM 1561 C C . SER A 1 207 ? 29.846 7.301 4.019 1.00 53.78 207 SER A C 1
ATOM 1563 O O . SER A 1 207 ? 30.540 8.138 4.585 1.00 53.78 207 SER A O 1
ATOM 1565 N N . GLN A 1 208 ? 29.876 6.012 4.364 1.00 52.06 208 GLN A N 1
ATOM 1566 C CA . GLN A 1 208 ? 30.657 5.518 5.502 1.00 52.06 208 GLN A CA 1
ATOM 1567 C C . GLN A 1 208 ? 32.069 5.010 5.134 1.00 52.06 208 GLN A C 1
ATOM 1569 O O . GLN A 1 208 ? 32.758 4.491 6.005 1.00 52.06 208 GLN A O 1
ATOM 1574 N N . HIS A 1 209 ? 32.524 5.135 3.875 1.00 51.28 209 HIS A N 1
ATOM 1575 C CA . HIS A 1 209 ? 33.823 4.608 3.395 1.00 51.28 209 HIS A CA 1
ATOM 1576 C C . HIS A 1 209 ? 34.082 3.119 3.737 1.00 51.28 209 HIS A C 1
ATOM 1578 O O . HIS A 1 209 ? 35.224 2.666 3.740 1.00 51.28 209 HIS A O 1
ATOM 1584 N N . VAL A 1 210 ? 33.029 2.342 4.020 1.00 47.81 210 VAL A N 1
ATOM 1585 C CA . VAL A 1 210 ? 33.133 0.947 4.502 1.00 47.81 210 VAL A CA 1
ATOM 1586 C C . VAL A 1 210 ? 33.554 -0.006 3.383 1.00 47.81 210 VAL A C 1
ATOM 1588 O O . VAL A 1 210 ? 34.059 -1.097 3.641 1.00 47.81 210 VAL A O 1
ATOM 1591 N N . PHE A 1 211 ? 33.392 0.412 2.129 1.00 51.28 211 PHE A N 1
ATOM 1592 C CA . PHE A 1 211 ? 33.704 -0.391 0.961 1.00 51.28 211 PHE A CA 1
ATOM 1593 C C . PHE A 1 211 ? 34.643 0.350 0.017 1.00 51.28 211 PHE A C 1
ATOM 1595 O O . PHE A 1 211 ? 34.469 1.543 -0.221 1.00 51.28 211 PHE A O 1
ATOM 1602 N N . ASP A 1 212 ? 35.596 -0.384 -0.563 1.00 50.44 212 ASP A N 1
ATOM 1603 C CA . ASP A 1 212 ? 36.357 0.061 -1.729 1.00 50.44 212 ASP A CA 1
ATOM 1604 C C . ASP A 1 212 ? 35.363 0.345 -2.875 1.00 50.44 212 ASP A C 1
ATOM 1606 O O . ASP A 1 212 ? 34.764 -0.603 -3.403 1.00 50.44 212 ASP A O 1
ATOM 1610 N N . PRO A 1 213 ? 35.147 1.617 -3.266 1.00 49.25 213 PRO A N 1
ATOM 1611 C CA . PRO A 1 213 ? 34.151 1.980 -4.274 1.00 49.25 213 PRO A CA 1
ATOM 1612 C C . PRO A 1 213 ? 34.418 1.316 -5.629 1.00 49.25 213 PRO A C 1
ATOM 1614 O O . PRO A 1 213 ? 33.496 1.142 -6.420 1.00 49.25 213 PRO A O 1
ATOM 1617 N N . SER A 1 214 ? 35.666 0.904 -5.885 1.00 50.25 214 SER A N 1
ATOM 1618 C CA . SER A 1 214 ? 36.064 0.215 -7.114 1.00 50.25 214 SER A CA 1
ATOM 1619 C C . SER A 1 214 ? 35.643 -1.260 -7.165 1.00 50.25 214 SER A C 1
ATOM 1621 O O . SER A 1 214 ? 35.653 -1.859 -8.238 1.00 50.25 214 SER A O 1
ATOM 1623 N N . LYS A 1 215 ? 35.244 -1.855 -6.028 1.00 47.84 215 LYS A N 1
ATOM 1624 C CA . LYS A 1 215 ? 34.901 -3.286 -5.903 1.00 47.84 215 LYS A CA 1
ATOM 1625 C C . LYS A 1 215 ? 33.419 -3.563 -5.662 1.00 47.84 215 LYS A C 1
ATOM 1627 O O . LYS A 1 215 ? 33.014 -4.725 -5.656 1.00 47.84 215 LYS A O 1
ATOM 1632 N N . VAL A 1 216 ? 32.599 -2.528 -5.475 1.00 54.38 216 VAL A N 1
ATOM 1633 C CA . VAL A 1 216 ? 31.157 -2.677 -5.242 1.00 54.38 216 VAL A CA 1
ATOM 1634 C C . VAL A 1 216 ? 30.386 -2.258 -6.487 1.00 54.38 216 VAL A C 1
ATOM 1636 O O . VAL A 1 216 ? 30.137 -1.077 -6.714 1.00 54.38 216 VAL A O 1
ATOM 1639 N N . TYR A 1 217 ? 29.944 -3.252 -7.262 1.00 57.38 217 TYR A N 1
ATOM 1640 C CA . TYR A 1 217 ? 29.082 -3.075 -8.441 1.00 57.38 217 TYR A CA 1
ATOM 1641 C C . TYR A 1 217 ? 27.798 -2.274 -8.147 1.00 57.38 217 TYR A C 1
ATOM 1643 O O . TYR A 1 217 ? 27.253 -1.623 -9.031 1.00 57.38 217 TYR A O 1
ATOM 1651 N N . TRP A 1 218 ? 27.338 -2.292 -6.894 1.00 65.75 218 TRP A N 1
ATOM 1652 C CA . TRP A 1 218 ? 26.038 -1.781 -6.449 1.00 65.75 218 TRP A CA 1
ATOM 1653 C C . TRP A 1 218 ? 26.122 -0.466 -5.658 1.00 65.75 218 TRP A C 1
ATOM 1655 O O . TRP A 1 218 ? 25.223 -0.139 -4.887 1.00 65.75 218 TRP A O 1
ATOM 1665 N N . HIS A 1 219 ? 27.217 0.281 -5.797 1.00 64.31 219 HIS A N 1
ATOM 1666 C CA . HIS A 1 219 ? 27.403 1.563 -5.120 1.00 64.31 219 HIS A CA 1
ATOM 1667 C C . HIS A 1 219 ? 26.592 2.682 -5.792 1.00 64.31 219 HIS A C 1
ATOM 1669 O O . HIS A 1 219 ? 26.593 2.794 -7.020 1.00 64.31 219 HIS A O 1
ATOM 1675 N N . GLY A 1 220 ? 25.953 3.544 -4.989 1.00 64.19 220 GLY A N 1
ATOM 1676 C CA . GLY A 1 220 ? 25.300 4.759 -5.485 1.00 64.19 220 GLY A CA 1
ATOM 1677 C C . GLY A 1 220 ? 24.135 4.503 -6.446 1.00 64.19 220 GLY A C 1
ATOM 1678 O O . GLY A 1 220 ? 23.913 5.299 -7.350 1.00 64.19 220 GLY A O 1
ATOM 1679 N N . LEU A 1 221 ? 23.388 3.404 -6.280 1.00 73.94 221 LEU A N 1
ATOM 1680 C CA . LEU A 1 221 ? 22.280 3.047 -7.181 1.00 73.94 221 LEU A CA 1
ATOM 1681 C C . LEU A 1 221 ? 21.124 4.047 -7.160 1.00 73.94 221 LEU A C 1
ATOM 1683 O O . LEU A 1 221 ? 20.356 4.102 -8.112 1.00 73.94 221 LEU A O 1
ATOM 1687 N N . ALA A 1 222 ? 20.994 4.810 -6.078 1.00 70.38 222 ALA A N 1
ATOM 1688 C CA . ALA A 1 222 ? 20.020 5.889 -5.979 1.00 70.38 222 ALA A CA 1
ATOM 1689 C C . ALA A 1 222 ? 20.587 7.258 -6.403 1.00 70.38 222 ALA A C 1
ATOM 1691 O O . ALA A 1 222 ? 19.870 8.253 -6.319 1.00 70.38 222 ALA A O 1
ATOM 1692 N N . LEU A 1 223 ? 21.858 7.338 -6.831 1.00 72.19 223 LEU A N 1
ATOM 1693 C CA . LEU A 1 223 ? 22.402 8.570 -7.400 1.00 72.19 223 LEU A CA 1
ATOM 1694 C C . LEU A 1 223 ? 21.803 8.784 -8.785 1.00 72.19 223 LEU A C 1
ATOM 1696 O O . LEU A 1 223 ? 21.951 7.969 -9.693 1.00 72.19 223 LEU A O 1
ATOM 1700 N N . GLN A 1 224 ? 21.135 9.917 -8.918 1.00 71.25 224 GLN A N 1
ATOM 1701 C CA . GLN A 1 224 ? 20.418 10.306 -10.115 1.00 71.25 224 GLN A CA 1
ATOM 1702 C C . GLN A 1 224 ? 21.368 10.446 -11.311 1.00 71.25 224 GLN A C 1
ATOM 1704 O O . GLN A 1 224 ? 22.419 11.082 -11.198 1.00 71.25 224 GLN A O 1
ATOM 1709 N N . CYS A 1 225 ? 20.982 9.877 -12.458 1.00 69.19 225 CYS A N 1
ATOM 1710 C CA . CYS A 1 225 ? 21.736 9.939 -13.718 1.00 69.19 225 CYS A CA 1
ATOM 1711 C C . CYS A 1 225 ? 23.176 9.405 -13.613 1.00 69.19 225 CYS A C 1
ATOM 1713 O O . CYS A 1 225 ? 24.033 9.725 -14.431 1.00 69.19 225 CYS A O 1
ATOM 1715 N N . GLN A 1 226 ? 23.478 8.607 -12.594 1.00 70.81 226 GLN A N 1
ATOM 1716 C CA . GLN A 1 226 ? 24.801 8.029 -12.347 1.00 70.81 226 GLN A CA 1
ATOM 1717 C C . GLN A 1 226 ? 24.690 6.555 -11.946 1.00 70.81 226 GLN A C 1
ATOM 1719 O O . GLN A 1 226 ? 25.711 5.894 -11.725 1.00 70.81 226 GLN A O 1
ATOM 1724 N N . GLY A 1 227 ? 23.467 6.038 -11.837 1.00 71.94 227 GLY A N 1
ATOM 1725 C CA . GLY A 1 227 ? 23.187 4.683 -11.418 1.00 71.94 227 GLY A CA 1
ATOM 1726 C C . GLY A 1 227 ? 23.568 3.656 -12.479 1.00 71.94 227 GLY A C 1
ATOM 1727 O O . GLY A 1 227 ? 23.708 3.930 -13.669 1.00 71.94 227 GLY A O 1
ATOM 1728 N N . LEU A 1 228 ? 23.737 2.418 -12.025 1.00 81.88 228 LEU A N 1
ATOM 1729 C CA . LEU A 1 228 ? 23.874 1.268 -12.918 1.00 81.88 228 LEU A CA 1
ATOM 1730 C C . LEU A 1 228 ? 22.517 0.858 -13.518 1.00 81.88 228 LEU A C 1
ATOM 1732 O O . LEU A 1 228 ? 22.469 0.311 -14.613 1.00 81.88 228 LEU A O 1
ATOM 1736 N N . LEU A 1 229 ? 21.427 1.109 -12.783 1.00 85.19 229 LEU A N 1
ATOM 1737 C CA . LEU A 1 229 ? 20.085 0.585 -13.061 1.00 85.19 229 LEU A CA 1
ATOM 1738 C C . LEU A 1 229 ? 19.066 1.661 -13.475 1.00 85.19 229 LEU A C 1
ATOM 1740 O O . LEU A 1 229 ? 17.888 1.352 -13.634 1.00 85.19 229 LEU A O 1
ATOM 1744 N N . ASP A 1 230 ? 19.499 2.911 -13.638 1.00 79.44 230 ASP A N 1
ATOM 1745 C CA . ASP A 1 230 ? 18.639 4.068 -13.937 1.00 79.44 230 ASP A CA 1
ATOM 1746 C C . ASP A 1 230 ? 18.549 4.392 -15.443 1.00 79.44 230 ASP A C 1
ATOM 1748 O O . ASP A 1 230 ? 17.901 5.359 -15.840 1.00 79.44 230 ASP A O 1
ATOM 1752 N N . GLY A 1 231 ? 19.184 3.580 -16.297 1.00 84.25 231 GLY A N 1
ATOM 1753 C CA . GLY A 1 231 ? 19.229 3.781 -17.747 1.00 84.25 231 GLY A CA 1
ATOM 1754 C C . GLY A 1 231 ? 20.461 4.538 -18.253 1.00 84.25 231 GLY A C 1
ATOM 1755 O O . GLY A 1 231 ? 20.596 4.722 -19.468 1.00 84.25 231 GLY A O 1
ATOM 1756 N N . ASN A 1 232 ? 21.375 4.969 -17.373 1.00 84.88 232 ASN A N 1
ATOM 1757 C CA . ASN A 1 232 ? 22.586 5.661 -17.810 1.00 84.88 232 ASN A CA 1
ATOM 1758 C C . ASN A 1 232 ? 23.645 4.699 -18.385 1.00 84.88 232 ASN A C 1
ATOM 1760 O O . ASN A 1 232 ? 24.270 4.991 -19.409 1.00 84.88 232 ASN A O 1
ATOM 1764 N N . ALA A 1 233 ? 23.812 3.519 -17.778 1.00 90.44 233 ALA A N 1
ATOM 1765 C CA . ALA A 1 233 ? 24.777 2.521 -18.234 1.00 90.44 233 ALA A CA 1
ATOM 1766 C C . ALA A 1 233 ? 24.470 2.040 -19.678 1.00 90.44 233 ALA A C 1
ATOM 1768 O O . ALA A 1 233 ? 23.338 1.637 -19.961 1.00 90.44 233 ALA A O 1
ATOM 1769 N N . PRO A 1 234 ? 25.456 2.001 -20.603 1.00 94.00 234 PRO A N 1
ATOM 1770 C CA . PRO A 1 234 ? 25.233 1.591 -21.998 1.00 94.00 234 PRO A CA 1
ATOM 1771 C C . PRO A 1 234 ? 24.688 0.161 -22.157 1.00 94.00 234 PRO A C 1
ATOM 1773 O O . PRO A 1 234 ? 24.085 -0.198 -23.159 1.00 94.00 234 PRO A O 1
ATOM 1776 N N . PHE A 1 235 ? 24.911 -0.683 -21.163 1.00 94.31 235 PHE A N 1
ATOM 1777 C CA . PHE A 1 235 ? 24.514 -2.088 -21.157 1.00 94.31 235 PHE A CA 1
ATOM 1778 C C . PHE A 1 235 ? 23.315 -2.362 -20.238 1.00 94.31 235 PHE A C 1
ATOM 1780 O O . PHE A 1 235 ? 22.973 -3.521 -20.025 1.00 94.31 235 PHE A O 1
ATOM 1787 N N . TYR A 1 236 ? 22.665 -1.318 -19.713 1.00 94.00 236 TYR A N 1
ATOM 1788 C CA . TYR A 1 236 ? 21.418 -1.419 -18.956 1.00 94.00 236 TYR A CA 1
ATOM 1789 C C . TYR A 1 236 ? 20.489 -0.244 -19.291 1.00 94.00 236 TYR A C 1
ATOM 1791 O O . TYR A 1 236 ? 20.359 0.707 -18.522 1.00 94.00 236 TYR A O 1
ATOM 1799 N N . ARG A 1 237 ? 19.898 -0.265 -20.493 1.00 93.19 237 ARG A N 1
ATOM 1800 C CA . ARG A 1 237 ? 19.036 0.809 -21.019 1.00 93.19 237 ARG A CA 1
ATOM 1801 C C . ARG A 1 237 ? 18.267 0.387 -22.268 1.00 93.19 237 ARG A C 1
ATOM 1803 O O . ARG A 1 237 ? 18.451 -0.709 -22.792 1.00 93.19 237 ARG A O 1
ATOM 1810 N N . THR A 1 238 ? 17.439 1.291 -22.783 1.00 95.38 238 THR A N 1
ATOM 1811 C CA . THR A 1 238 ? 16.768 1.135 -24.079 1.00 95.38 238 THR A CA 1
ATOM 1812 C C . THR A 1 238 ? 17.489 1.885 -25.200 1.00 95.38 238 THR A C 1
ATOM 1814 O O . THR A 1 238 ? 18.020 2.979 -24.982 1.00 95.38 238 THR A O 1
ATOM 1817 N N . TYR A 1 239 ? 17.438 1.325 -26.410 1.00 96.75 239 TYR A N 1
ATOM 1818 C CA . TYR A 1 239 ? 17.949 1.920 -27.646 1.00 96.75 239 TYR A CA 1
ATOM 1819 C C . TYR A 1 239 ? 16.859 1.979 -28.712 1.00 96.75 239 TYR A C 1
ATOM 1821 O O . TYR A 1 239 ? 16.196 0.975 -28.973 1.00 96.75 239 TYR A O 1
ATOM 1829 N N . GLU A 1 240 ? 16.686 3.151 -29.327 1.00 97.88 240 GLU A N 1
ATOM 1830 C CA . GLU A 1 240 ? 15.809 3.321 -30.487 1.00 97.88 240 GLU A CA 1
ATOM 1831 C C . GLU A 1 240 ? 16.410 2.610 -31.709 1.00 97.88 240 GLU A C 1
ATOM 1833 O O . GLU A 1 240 ? 17.622 2.607 -31.923 1.00 97.88 240 GLU A O 1
ATOM 1838 N N . THR A 1 241 ? 15.540 2.000 -32.502 1.00 98.12 241 THR A N 1
ATOM 1839 C CA . THR A 1 241 ? 15.867 1.220 -33.700 1.00 98.12 241 THR A CA 1
ATOM 1840 C C . THR A 1 241 ? 15.331 1.912 -34.953 1.00 98.12 241 THR A C 1
ATOM 1842 O O . THR A 1 241 ? 14.612 2.912 -34.869 1.00 98.12 241 THR A O 1
ATOM 1845 N N . LYS A 1 242 ? 15.677 1.402 -36.138 1.00 98.12 242 LYS A N 1
ATOM 1846 C CA . LYS A 1 242 ? 15.347 2.020 -37.435 1.00 98.12 242 LYS A CA 1
ATOM 1847 C C . LYS A 1 242 ? 13.859 2.342 -37.613 1.00 98.12 242 LYS A C 1
ATOM 1849 O O . LYS A 1 242 ? 13.515 3.355 -38.215 1.00 98.12 242 LYS A O 1
ATOM 1854 N N . ASP A 1 243 ? 12.980 1.491 -37.090 1.00 97.31 243 ASP A N 1
ATOM 1855 C CA . ASP A 1 243 ? 11.520 1.600 -37.173 1.00 97.31 243 ASP A CA 1
ATOM 1856 C C . ASP A 1 243 ? 10.896 2.439 -36.044 1.00 97.31 243 ASP A C 1
ATOM 1858 O O . ASP A 1 243 ? 9.688 2.373 -35.829 1.00 97.31 243 ASP A O 1
ATOM 1862 N N . LYS A 1 244 ? 11.699 3.238 -35.322 1.00 96.31 244 LYS A N 1
ATOM 1863 C CA . LYS A 1 244 ? 11.261 4.086 -34.192 1.00 96.31 244 LYS A CA 1
ATOM 1864 C C . LYS A 1 244 ? 10.671 3.313 -33.011 1.00 96.31 244 LYS A C 1
ATOM 1866 O O . LYS A 1 244 ? 10.079 3.901 -32.109 1.00 96.31 244 LYS A O 1
ATOM 1871 N N . LYS A 1 245 ? 10.884 1.999 -32.987 1.00 95.88 245 LYS A N 1
ATOM 1872 C CA . LYS A 1 245 ? 10.675 1.140 -31.821 1.00 95.88 245 LYS A CA 1
ATOM 1873 C C . LYS A 1 245 ? 11.967 1.041 -31.016 1.00 95.88 245 LYS A C 1
ATOM 1875 O O . LYS A 1 245 ? 12.987 1.615 -31.402 1.00 95.88 245 LYS A O 1
ATOM 1880 N N . ALA A 1 246 ? 11.952 0.296 -29.914 1.00 96.69 246 ALA A N 1
ATOM 1881 C CA . ALA A 1 246 ? 13.129 0.139 -29.068 1.00 96.69 246 ALA A CA 1
ATOM 1882 C C . ALA A 1 246 ? 13.449 -1.320 -28.728 1.00 96.69 246 ALA A C 1
ATOM 1884 O O . ALA A 1 246 ? 12.564 -2.176 -28.647 1.00 96.69 246 ALA A O 1
ATOM 1885 N N . VAL A 1 247 ? 14.732 -1.572 -28.477 1.00 96.69 247 VAL A N 1
ATOM 1886 C CA . VAL A 1 247 ? 15.234 -2.766 -27.784 1.00 96.69 247 VAL A CA 1
ATOM 1887 C C . VAL A 1 247 ? 15.709 -2.376 -26.387 1.00 96.69 247 VAL A C 1
ATOM 1889 O O . VAL A 1 247 ? 16.237 -1.282 -26.189 1.00 96.69 247 VAL A O 1
ATOM 1892 N N . ALA A 1 248 ? 15.517 -3.261 -25.416 1.00 96.94 248 ALA A N 1
ATOM 1893 C CA . ALA A 1 248 ? 16.087 -3.162 -24.080 1.00 96.94 248 ALA A CA 1
ATOM 1894 C C . ALA A 1 248 ? 17.340 -4.039 -24.004 1.00 96.94 248 ALA A C 1
ATOM 1896 O O . ALA A 1 248 ? 17.311 -5.200 -24.414 1.00 96.94 248 ALA A O 1
ATOM 1897 N N . VAL A 1 249 ? 18.424 -3.482 -23.474 1.00 97.44 249 VAL A N 1
ATOM 1898 C CA . VAL A 1 249 ? 19.685 -4.177 -23.206 1.00 97.44 249 VAL A CA 1
ATOM 1899 C C . VAL A 1 249 ? 19.875 -4.222 -21.696 1.00 97.44 249 VAL A C 1
ATOM 1901 O O . VAL A 1 249 ? 19.812 -3.176 -21.056 1.00 97.44 249 VAL A O 1
ATOM 1904 N N . GLY A 1 250 ? 20.106 -5.414 -21.145 1.00 95.75 250 GLY A N 1
ATOM 1905 C CA . GLY A 1 250 ? 20.365 -5.649 -19.718 1.00 95.75 250 GLY A CA 1
ATOM 1906 C C . GLY A 1 250 ? 21.604 -6.513 -19.465 1.00 95.75 250 GLY A C 1
ATOM 1907 O O . GLY A 1 250 ? 21.579 -7.396 -18.614 1.00 95.75 250 GLY A O 1
ATOM 1908 N N . ALA A 1 251 ? 22.666 -6.318 -20.246 1.00 95.50 251 ALA A N 1
ATOM 1909 C CA . ALA A 1 251 ? 23.904 -7.096 -20.207 1.00 95.50 251 ALA A CA 1
ATOM 1910 C C . ALA A 1 251 ? 24.841 -6.640 -19.068 1.00 95.50 251 ALA A C 1
ATOM 1912 O O . ALA A 1 251 ? 25.925 -6.110 -19.316 1.00 95.50 251 ALA A O 1
ATOM 1913 N N . LEU A 1 252 ? 24.407 -6.800 -17.814 1.00 90.88 252 LEU A N 1
ATOM 1914 C CA . LEU A 1 252 ? 25.172 -6.385 -16.631 1.00 90.88 252 LEU A CA 1
ATOM 1915 C C . LEU A 1 252 ? 26.415 -7.252 -16.410 1.00 90.88 252 LEU A C 1
ATOM 1917 O O . LEU A 1 252 ? 27.496 -6.737 -16.130 1.00 90.88 252 LEU A O 1
ATOM 1921 N N . GLU A 1 253 ? 26.284 -8.567 -16.538 1.00 90.50 253 GLU A N 1
ATOM 1922 C CA . GLU A 1 253 ? 27.370 -9.500 -16.287 1.00 90.50 253 GLU A CA 1
ATOM 1923 C C . GLU A 1 253 ? 28.420 -9.453 -17.416 1.00 90.50 253 GLU A C 1
ATOM 1925 O O . GLU A 1 253 ? 28.050 -9.453 -18.596 1.00 90.50 253 GLU A O 1
ATOM 1930 N N . PRO A 1 254 ? 29.734 -9.498 -17.102 1.00 91.56 254 PRO A N 1
ATOM 1931 C CA . PRO A 1 254 ? 30.793 -9.323 -18.103 1.00 91.56 254 PRO A CA 1
ATOM 1932 C C . PRO A 1 254 ? 30.710 -10.276 -19.301 1.00 91.56 254 PRO A C 1
ATOM 1934 O O . PRO A 1 254 ? 31.031 -9.901 -20.424 1.00 91.56 254 PRO A O 1
ATOM 1937 N N . HIS A 1 255 ? 30.248 -11.511 -19.089 1.00 92.31 255 HIS A N 1
ATOM 1938 C CA . HIS A 1 255 ? 30.110 -12.492 -20.165 1.00 92.31 255 HIS A CA 1
ATOM 1939 C C . HIS A 1 255 ? 28.923 -12.185 -21.095 1.00 92.31 255 HIS A C 1
ATOM 1941 O O . HIS A 1 255 ? 29.057 -12.343 -22.307 1.00 92.31 255 HIS A O 1
ATOM 1947 N N . PHE A 1 256 ? 27.797 -11.681 -20.574 1.00 95.50 256 PHE A N 1
ATOM 1948 C CA . PHE A 1 256 ? 26.696 -11.194 -21.414 1.00 95.50 256 PHE A CA 1
ATOM 1949 C C . PHE A 1 256 ? 27.103 -9.935 -22.181 1.00 95.50 256 PHE A C 1
ATOM 1951 O O . PHE A 1 256 ? 26.797 -9.809 -23.367 1.00 95.50 256 PHE A O 1
ATOM 1958 N N . TYR A 1 257 ? 27.860 -9.039 -21.543 1.00 95.81 257 TYR A N 1
ATOM 1959 C CA . TYR A 1 257 ? 28.404 -7.855 -22.202 1.00 95.81 257 TYR A CA 1
ATOM 1960 C C . TYR A 1 257 ? 29.403 -8.211 -23.314 1.00 95.81 257 TYR A C 1
ATOM 1962 O O . TYR A 1 257 ? 29.343 -7.651 -24.407 1.00 95.81 257 TYR A O 1
ATOM 1970 N N . ALA A 1 258 ? 30.272 -9.201 -23.098 1.00 94.44 258 ALA A N 1
ATOM 1971 C CA . ALA A 1 258 ? 31.173 -9.699 -24.134 1.00 94.44 258 ALA A CA 1
ATOM 1972 C C . ALA A 1 258 ? 30.405 -10.271 -25.342 1.00 94.44 258 ALA A C 1
ATOM 1974 O O . ALA A 1 258 ? 30.769 -10.002 -26.489 1.00 94.44 258 ALA A O 1
ATOM 1975 N N . ASN A 1 259 ? 29.310 -11.003 -25.105 1.00 95.12 259 ASN A N 1
ATOM 1976 C CA . ASN A 1 259 ? 28.442 -11.513 -26.173 1.00 95.12 259 ASN A CA 1
ATOM 1977 C C . ASN A 1 259 ? 27.723 -10.389 -26.933 1.00 95.12 259 ASN A C 1
ATOM 1979 O O . ASN A 1 259 ? 27.602 -10.457 -28.162 1.00 95.12 259 ASN A O 1
ATOM 1983 N N . LEU A 1 260 ? 27.295 -9.340 -26.222 1.00 96.88 260 LEU A N 1
ATOM 1984 C CA . LEU A 1 260 ? 26.758 -8.123 -26.826 1.00 96.88 260 LEU A CA 1
ATOM 1985 C C . LEU A 1 260 ? 27.795 -7.511 -27.773 1.00 96.88 260 LEU A C 1
ATOM 1987 O O . LEU A 1 260 ? 27.533 -7.394 -28.967 1.00 96.88 260 LEU A O 1
ATOM 1991 N N . LEU A 1 261 ? 28.995 -7.197 -27.272 1.00 96.81 261 LEU A N 1
ATOM 1992 C CA . LEU A 1 261 ? 30.060 -6.584 -28.071 1.00 96.81 261 LEU A CA 1
ATOM 1993 C C . LEU A 1 261 ? 30.433 -7.426 -29.292 1.00 96.81 261 LEU A C 1
ATOM 1995 O O . LEU A 1 261 ? 30.532 -6.887 -30.393 1.00 96.81 261 LEU A O 1
ATOM 1999 N N . LYS A 1 262 ? 30.569 -8.746 -29.118 1.00 94.75 262 LYS A N 1
ATOM 2000 C CA . LYS A 1 262 ? 30.857 -9.682 -30.211 1.00 94.75 262 LYS A CA 1
ATOM 2001 C C . LYS A 1 262 ? 29.832 -9.559 -31.337 1.00 94.75 262 LYS A C 1
ATOM 2003 O O . LYS A 1 262 ? 30.219 -9.485 -32.500 1.00 94.75 262 LYS A O 1
ATOM 2008 N N . THR A 1 263 ? 28.543 -9.516 -31.002 1.00 91.81 263 THR A N 1
ATOM 2009 C CA . THR A 1 263 ? 27.476 -9.457 -32.011 1.00 91.81 263 THR A CA 1
ATOM 2010 C C . THR A 1 263 ? 27.341 -8.066 -32.635 1.00 91.81 263 THR A C 1
ATOM 2012 O O . THR A 1 263 ? 27.015 -7.956 -33.813 1.00 91.81 263 THR A O 1
ATOM 2015 N N . LEU A 1 264 ? 27.655 -7.004 -31.885 1.00 94.94 264 LEU A N 1
ATOM 2016 C CA . LEU A 1 264 ? 27.725 -5.636 -32.415 1.00 94.94 264 LEU A CA 1
ATOM 2017 C C . LEU A 1 264 ? 29.015 -5.360 -33.215 1.00 94.94 264 LEU A C 1
ATOM 2019 O O . LEU A 1 264 ? 29.182 -4.260 -33.738 1.00 94.94 264 LEU A O 1
ATOM 2023 N N . GLY A 1 265 ? 29.940 -6.324 -33.306 1.00 94.88 265 GLY A N 1
ATOM 2024 C CA . GLY A 1 265 ? 31.217 -6.161 -34.008 1.00 94.88 265 GLY A CA 1
ATOM 2025 C C . GLY A 1 265 ? 32.190 -5.207 -33.305 1.00 94.88 265 GLY A C 1
ATOM 2026 O O . GLY A 1 265 ? 33.015 -4.568 -33.957 1.00 94.88 265 GLY A O 1
ATOM 2027 N N . LEU A 1 266 ? 32.092 -5.084 -31.980 1.00 95.25 266 LEU A N 1
ATOM 2028 C CA . LEU A 1 266 ? 32.898 -4.182 -31.163 1.00 95.25 266 LEU A CA 1
ATOM 2029 C C . LEU A 1 266 ? 33.924 -4.944 -30.319 1.00 95.25 266 LEU A C 1
ATOM 2031 O O . LEU A 1 266 ? 33.686 -6.048 -29.840 1.00 95.25 266 LEU A O 1
ATOM 2035 N N . SER A 1 267 ? 35.071 -4.307 -30.094 1.00 92.94 267 SER A N 1
ATOM 2036 C CA . SER A 1 267 ? 36.091 -4.768 -29.147 1.00 92.94 267 SER A CA 1
ATOM 2037 C C . SER A 1 267 ? 35.962 -4.012 -27.824 1.00 92.94 267 SER A C 1
ATOM 2039 O O . SER A 1 267 ? 35.719 -2.803 -27.824 1.00 92.94 267 SER A O 1
ATOM 2041 N N . GLU A 1 268 ? 36.230 -4.690 -26.706 1.00 90.81 268 GLU A N 1
ATOM 2042 C CA . GLU A 1 268 ? 36.196 -4.120 -25.350 1.00 90.81 268 GLU A CA 1
ATOM 2043 C C . GLU A 1 268 ? 37.075 -2.868 -25.210 1.00 90.81 268 GLU A C 1
ATOM 2045 O O . GLU A 1 268 ? 36.698 -1.919 -24.534 1.00 90.81 268 GLU A O 1
ATOM 2050 N N . LYS A 1 269 ? 38.184 -2.784 -25.960 1.00 91.25 269 LYS A N 1
ATOM 2051 C CA . LYS A 1 269 ? 39.025 -1.575 -26.044 1.00 91.25 269 LYS A CA 1
ATOM 2052 C C . LYS A 1 269 ? 38.236 -0.293 -26.365 1.00 91.25 269 LYS A C 1
ATOM 2054 O O . LYS A 1 269 ? 38.589 0.779 -25.882 1.00 91.25 269 LYS A O 1
ATOM 2059 N N . TYR A 1 270 ? 37.209 -0.379 -27.211 1.00 90.50 270 TYR A N 1
ATOM 2060 C CA . TYR A 1 270 ? 36.405 0.777 -27.629 1.00 90.50 270 TYR A CA 1
ATOM 2061 C C . TYR A 1 270 ? 35.192 1.006 -26.725 1.00 90.50 270 TYR A C 1
ATOM 2063 O O . TYR A 1 270 ? 34.708 2.141 -26.612 1.00 90.50 270 TYR A O 1
ATOM 2071 N N . ALA A 1 271 ? 34.747 -0.053 -26.050 1.00 94.38 271 ALA A N 1
ATOM 2072 C CA . ALA A 1 271 ? 33.599 -0.055 -25.163 1.00 94.38 271 ALA A CA 1
ATOM 2073 C C . ALA A 1 271 ? 33.923 -0.729 -23.813 1.00 94.38 271 ALA A C 1
ATOM 2075 O O . ALA A 1 271 ? 33.333 -1.765 -23.498 1.00 94.38 271 ALA A O 1
ATOM 2076 N N . PRO A 1 272 ? 34.852 -0.171 -23.011 1.00 93.44 272 PRO A N 1
ATOM 2077 C CA . PRO A 1 272 ? 35.161 -0.701 -21.684 1.00 93.44 272 PRO A CA 1
ATOM 2078 C C . PRO A 1 272 ? 33.931 -0.595 -20.776 1.00 93.44 272 PRO A C 1
ATOM 2080 O O . PRO A 1 272 ? 33.369 0.487 -20.614 1.00 93.44 272 PRO A O 1
ATOM 2083 N N . GLN A 1 273 ? 33.503 -1.718 -20.190 1.00 90.88 273 GLN A N 1
ATOM 2084 C CA . GLN A 1 273 ? 32.207 -1.806 -19.509 1.00 90.88 273 GLN A CA 1
ATOM 2085 C C . GLN A 1 273 ? 32.111 -0.870 -18.296 1.00 90.88 273 GLN A C 1
ATOM 2087 O O . GLN A 1 273 ? 31.148 -0.123 -18.159 1.00 90.88 273 GLN A O 1
ATOM 2092 N N . LEU A 1 274 ? 33.108 -0.889 -17.409 1.00 86.62 274 LEU A N 1
ATOM 2093 C CA . LEU A 1 274 ? 33.044 -0.185 -16.120 1.00 86.62 274 LEU A CA 1
ATOM 2094 C C . LEU A 1 274 ? 33.666 1.222 -16.143 1.00 86.62 274 LEU A C 1
ATOM 2096 O O . LEU A 1 274 ? 33.658 1.911 -15.124 1.00 86.62 274 LEU A O 1
ATOM 2100 N N . ASP A 1 275 ? 34.173 1.674 -17.293 1.00 88.06 275 ASP A N 1
ATOM 2101 C CA . ASP A 1 275 ? 34.682 3.037 -17.452 1.00 88.06 275 ASP A CA 1
ATOM 2102 C C . ASP A 1 275 ? 33.522 4.017 -17.680 1.00 88.06 275 ASP A C 1
ATOM 2104 O O . ASP A 1 275 ? 33.057 4.239 -18.802 1.00 88.06 275 ASP A O 1
ATOM 2108 N N . ARG A 1 276 ? 33.065 4.625 -16.582 1.00 85.75 276 ARG A N 1
ATOM 2109 C CA . ARG A 1 276 ? 31.946 5.577 -16.577 1.00 85.75 276 ARG A CA 1
ATOM 2110 C C . ARG A 1 276 ? 32.215 6.827 -17.415 1.00 85.75 276 ARG A C 1
ATOM 2112 O O . ARG A 1 276 ? 31.278 7.384 -17.978 1.00 85.75 276 ARG A O 1
ATOM 2119 N N . HIS A 1 277 ? 33.472 7.255 -17.554 1.00 87.81 277 HIS A N 1
ATOM 2120 C CA . HIS A 1 277 ? 33.815 8.404 -18.399 1.00 87.81 277 HIS A CA 1
ATOM 2121 C C . HIS A 1 277 ? 33.644 8.082 -19.888 1.00 87.81 277 HIS A C 1
ATOM 2123 O O . HIS A 1 277 ? 33.348 8.971 -20.688 1.00 87.81 277 HIS A O 1
ATOM 2129 N N . ALA A 1 278 ? 33.784 6.809 -20.266 1.00 91.19 278 ALA A N 1
ATOM 2130 C CA . ALA A 1 278 ? 33.534 6.348 -21.623 1.00 91.19 278 ALA A CA 1
ATOM 2131 C C . ALA A 1 278 ? 32.042 6.142 -21.936 1.00 91.19 278 ALA A C 1
ATOM 2133 O O . ALA A 1 278 ? 31.686 6.113 -23.117 1.00 91.19 278 ALA A O 1
ATOM 2134 N N . TRP A 1 279 ? 31.162 6.018 -20.935 1.00 92.25 279 TRP A N 1
ATOM 2135 C CA . TRP A 1 279 ? 29.749 5.674 -21.144 1.00 92.25 279 TRP A CA 1
ATOM 2136 C C . TRP A 1 279 ? 29.012 6.574 -22.140 1.00 92.25 279 TRP A C 1
ATOM 2138 O O . TRP A 1 279 ? 28.404 6.007 -23.047 1.00 92.25 279 TRP A O 1
ATOM 2148 N N . PRO A 1 280 ? 29.101 7.920 -22.103 1.00 92.12 280 PRO A N 1
ATOM 2149 C CA . PRO A 1 280 ? 28.415 8.758 -23.092 1.00 92.12 280 PRO A CA 1
ATOM 2150 C C . PRO A 1 280 ? 28.809 8.427 -24.540 1.00 92.12 280 PRO A C 1
ATOM 2152 O O . PRO A 1 280 ? 27.960 8.351 -25.430 1.00 92.12 280 PRO A O 1
ATOM 2155 N N . ARG A 1 281 ? 30.097 8.141 -24.777 1.00 95.31 281 ARG A N 1
ATOM 2156 C CA . ARG A 1 281 ? 30.603 7.712 -26.090 1.00 95.31 281 ARG A CA 1
ATOM 2157 C C . ARG A 1 281 ? 30.062 6.335 -26.471 1.00 95.31 281 ARG A C 1
ATOM 2159 O O . ARG A 1 281 ? 29.649 6.139 -27.609 1.00 95.31 281 ARG A O 1
ATOM 2166 N N . ILE A 1 282 ? 30.066 5.382 -25.540 1.00 96.38 282 ILE A N 1
ATOM 2167 C CA . ILE A 1 282 ? 29.578 4.016 -25.786 1.00 96.38 282 ILE A CA 1
ATOM 2168 C C . ILE A 1 282 ? 28.076 4.030 -26.077 1.00 96.38 282 ILE A C 1
ATOM 2170 O O . ILE A 1 282 ? 27.635 3.371 -27.014 1.00 96.38 282 ILE A O 1
ATOM 2174 N N . VAL A 1 283 ? 27.303 4.842 -25.348 1.00 95.44 283 VAL A N 1
ATOM 2175 C CA . VAL A 1 283 ? 25.880 5.068 -25.619 1.00 95.44 283 VAL A CA 1
ATOM 2176 C C . VAL A 1 283 ? 25.692 5.548 -27.053 1.00 95.44 283 VAL A C 1
ATOM 2178 O O . VAL A 1 283 ? 24.879 4.963 -27.765 1.00 95.44 283 VAL A O 1
ATOM 2181 N N . ALA A 1 284 ? 26.461 6.541 -27.509 1.00 96.31 284 ALA A N 1
ATOM 2182 C CA . ALA A 1 284 ? 26.366 7.049 -28.878 1.00 96.31 284 ALA A CA 1
ATOM 2183 C C . ALA A 1 284 ? 26.680 5.967 -29.930 1.00 96.31 284 ALA A C 1
ATOM 2185 O O . ALA A 1 284 ? 25.948 5.841 -30.911 1.00 96.31 284 ALA A O 1
ATOM 2186 N N . ILE A 1 285 ? 27.712 5.146 -29.698 1.00 97.38 285 ILE A N 1
ATOM 2187 C CA . ILE A 1 285 ? 28.068 4.017 -30.573 1.00 97.38 285 ILE A CA 1
ATOM 2188 C C . ILE A 1 285 ? 26.921 3.004 -30.640 1.00 97.38 285 ILE A C 1
ATOM 2190 O O . ILE A 1 285 ? 26.454 2.683 -31.730 1.00 97.38 285 ILE A O 1
ATOM 2194 N N . PHE A 1 286 ? 26.439 2.524 -29.491 1.00 97.81 286 PHE A N 1
ATOM 2195 C CA . PHE A 1 286 ? 25.357 1.537 -29.442 1.00 97.81 286 PHE A CA 1
ATOM 2196 C C . PHE A 1 286 ? 24.078 2.094 -30.076 1.00 97.81 286 PHE A C 1
ATOM 2198 O O . PHE A 1 286 ? 23.418 1.387 -30.829 1.00 97.81 286 PHE A O 1
ATOM 2205 N N . SER A 1 287 ? 23.773 3.376 -29.856 1.00 97.31 287 SER A N 1
ATOM 2206 C CA . SER A 1 287 ? 22.617 4.048 -30.466 1.00 97.31 287 SER A CA 1
ATOM 2207 C C . SER A 1 287 ? 22.720 4.071 -31.989 1.00 97.31 287 SER A C 1
ATOM 2209 O O . SER A 1 287 ? 21.751 3.747 -32.666 1.00 97.31 287 SER A O 1
ATOM 2211 N N . GLY A 1 288 ? 23.897 4.395 -32.534 1.00 97.44 288 GLY A N 1
ATOM 2212 C CA . GLY A 1 288 ? 24.135 4.367 -33.977 1.00 97.44 288 GLY A CA 1
ATOM 2213 C C . GLY A 1 288 ? 24.010 2.964 -34.575 1.00 97.44 288 GLY A C 1
ATOM 2214 O O . GLY A 1 288 ? 23.419 2.811 -35.641 1.00 97.44 288 GLY A O 1
ATOM 2215 N N . ILE A 1 289 ? 24.515 1.941 -33.876 1.00 97.56 289 ILE A N 1
ATOM 2216 C CA . ILE A 1 289 ? 24.418 0.546 -34.327 1.00 97.56 289 ILE A CA 1
ATOM 2217 C C . ILE A 1 289 ? 22.961 0.082 -34.309 1.00 97.56 289 ILE A C 1
ATOM 2219 O O . ILE A 1 289 ? 22.457 -0.349 -35.343 1.00 97.56 289 ILE A O 1
ATOM 2223 N N . PHE A 1 290 ? 22.257 0.214 -33.179 1.00 98.06 290 PHE A N 1
ATOM 2224 C CA . PHE A 1 290 ? 20.869 -0.244 -33.059 1.00 98.06 290 PHE A CA 1
ATOM 2225 C C . PHE A 1 290 ? 19.912 0.497 -34.000 1.00 98.06 290 PHE A C 1
ATOM 2227 O O . PHE A 1 290 ? 18.987 -0.123 -34.525 1.00 98.06 290 PHE A O 1
ATOM 2234 N N . ALA A 1 291 ? 20.170 1.772 -34.304 1.00 98.00 291 ALA A N 1
ATOM 2235 C CA . ALA A 1 291 ? 19.411 2.538 -35.293 1.00 98.00 291 ALA A CA 1
ATOM 2236 C C . ALA A 1 291 ? 19.594 2.047 -36.745 1.00 98.00 291 ALA A C 1
ATOM 2238 O O . ALA A 1 291 ? 18.811 2.426 -37.617 1.00 98.00 291 ALA A O 1
ATOM 2239 N N . GLY A 1 292 ? 20.603 1.213 -37.024 1.00 97.56 292 GLY A N 1
ATOM 2240 C CA . GLY A 1 292 ? 20.872 0.681 -38.362 1.00 97.56 292 GLY A CA 1
ATOM 2241 C C . GLY A 1 292 ? 19.834 -0.331 -38.852 1.00 97.56 292 GLY A C 1
ATOM 2242 O O . GLY A 1 292 ? 19.610 -0.441 -40.058 1.00 97.56 292 GLY A O 1
ATOM 2243 N N . GLU A 1 293 ? 19.156 -1.019 -37.932 1.00 98.06 293 GLU A N 1
ATOM 2244 C CA . GLU A 1 293 ? 18.187 -2.073 -38.243 1.00 98.06 293 GLU A CA 1
ATOM 2245 C C . GLU A 1 293 ? 16.921 -1.983 -37.385 1.00 98.06 293 GLU A C 1
ATOM 2247 O O . GLU A 1 293 ? 16.858 -1.230 -36.413 1.00 98.06 293 GLU A O 1
ATOM 2252 N N . THR A 1 294 ? 15.874 -2.708 -37.784 1.00 98.19 294 THR A N 1
ATOM 2253 C CA . THR A 1 294 ? 14.577 -2.720 -37.074 1.00 98.19 294 THR A CA 1
ATOM 2254 C C . THR A 1 294 ? 14.657 -3.481 -35.749 1.00 98.19 294 THR A C 1
ATOM 2256 O O . THR A 1 294 ? 15.485 -4.385 -35.602 1.00 98.19 294 THR A O 1
ATOM 2259 N N . ARG A 1 295 ? 13.771 -3.177 -34.789 1.00 96.50 295 ARG A N 1
ATOM 2260 C CA . ARG A 1 295 ? 13.660 -3.942 -33.528 1.00 96.50 295 ARG A CA 1
ATOM 2261 C C . ARG A 1 295 ? 13.581 -5.447 -33.779 1.00 96.50 295 ARG A C 1
ATOM 2263 O O . ARG A 1 295 ? 14.319 -6.216 -33.167 1.00 96.50 295 ARG A O 1
ATOM 2270 N N . ASP A 1 296 ? 12.708 -5.857 -34.694 1.00 94.19 296 ASP A N 1
ATOM 2271 C CA . ASP A 1 296 ? 12.443 -7.272 -34.936 1.00 94.19 296 ASP A CA 1
ATOM 2272 C C . ASP A 1 296 ? 13.660 -7.968 -35.572 1.00 94.19 296 ASP A C 1
ATOM 2274 O O . ASP A 1 296 ? 13.968 -9.095 -35.191 1.00 94.19 296 ASP A O 1
ATOM 2278 N N . TYR A 1 297 ? 14.432 -7.284 -36.432 1.00 96.50 297 TYR A N 1
ATOM 2279 C CA . TYR A 1 297 ? 15.717 -7.798 -36.930 1.00 96.50 297 TYR A CA 1
ATOM 2280 C C . TYR A 1 297 ? 16.686 -8.106 -35.783 1.00 96.50 297 TYR A C 1
ATOM 2282 O O . TYR A 1 297 ? 17.237 -9.208 -35.730 1.00 96.50 297 TYR A O 1
ATOM 2290 N N . TRP A 1 298 ? 16.869 -7.182 -34.836 1.00 95.81 298 TRP A N 1
ATOM 2291 C CA . TRP A 1 298 ? 17.755 -7.410 -33.688 1.00 95.81 298 TRP A CA 1
ATOM 2292 C C . TRP A 1 298 ? 17.295 -8.595 -32.837 1.00 95.81 298 TRP A C 1
ATOM 2294 O O . TRP A 1 298 ? 18.124 -9.364 -32.354 1.00 95.81 298 TRP A O 1
ATOM 2304 N N . CYS A 1 299 ? 15.984 -8.805 -32.727 1.00 92.19 299 CYS A N 1
ATOM 2305 C CA . CYS A 1 299 ? 15.413 -9.958 -32.037 1.00 92.19 299 CYS A CA 1
ATOM 2306 C C . CYS A 1 299 ? 15.552 -11.287 -32.807 1.00 92.19 299 CYS A C 1
ATOM 2308 O O . CYS A 1 299 ? 15.392 -12.345 -32.202 1.00 92.19 299 CYS A O 1
ATOM 2310 N N . THR A 1 300 ? 15.888 -11.281 -34.104 1.00 92.88 300 THR A N 1
ATOM 2311 C CA . THR A 1 300 ? 16.250 -12.521 -34.829 1.00 92.88 300 THR A CA 1
ATOM 2312 C C . THR A 1 300 ? 17.678 -12.989 -34.540 1.00 92.88 300 THR A C 1
ATOM 2314 O O . THR A 1 300 ? 17.995 -14.167 -34.726 1.00 92.88 300 THR A O 1
ATOM 2317 N N . GLN A 1 301 ? 18.541 -12.100 -34.040 1.00 93.31 301 GLN A N 1
ATOM 2318 C CA . GLN A 1 301 ? 19.924 -12.433 -33.713 1.00 93.31 301 GLN A CA 1
ATOM 2319 C C . GLN A 1 301 ? 19.959 -13.294 -32.447 1.00 93.31 301 GLN A C 1
ATOM 2321 O O . GLN A 1 301 ? 19.804 -12.813 -31.323 1.00 93.31 301 GLN A O 1
ATOM 2326 N N . THR A 1 302 ? 20.161 -14.598 -32.637 1.00 89.00 302 THR A N 1
ATOM 2327 C CA . THR A 1 302 ? 20.022 -15.596 -31.564 1.00 89.00 302 THR A CA 1
ATOM 2328 C C . THR A 1 302 ? 20.985 -15.341 -30.407 1.00 89.00 302 THR A C 1
ATOM 2330 O O . THR A 1 302 ? 20.582 -15.463 -29.251 1.00 89.00 302 THR A O 1
ATOM 2333 N N . ASP A 1 303 ? 22.225 -14.942 -30.698 1.00 88.12 303 ASP A N 1
ATOM 2334 C CA . ASP A 1 303 ? 23.218 -14.644 -29.663 1.00 88.12 303 ASP A CA 1
ATOM 2335 C C . ASP A 1 303 ? 22.828 -13.427 -28.814 1.00 88.12 303 ASP A C 1
ATOM 2337 O O . ASP A 1 303 ? 23.022 -13.454 -27.599 1.00 88.12 303 ASP A O 1
ATOM 2341 N N . LEU A 1 304 ? 22.195 -12.403 -29.401 1.00 89.50 304 LEU A N 1
ATOM 2342 C CA . LEU A 1 304 ? 21.726 -11.240 -28.640 1.00 89.50 304 LEU A CA 1
ATOM 2343 C C . LEU A 1 304 ? 20.595 -11.613 -27.676 1.00 89.50 304 LEU A C 1
ATOM 2345 O O . LEU A 1 304 ? 20.633 -11.259 -26.497 1.00 89.50 304 LEU A O 1
ATOM 2349 N N . VAL A 1 305 ? 19.606 -12.361 -28.166 1.00 86.88 305 VAL A N 1
ATOM 2350 C CA . VAL A 1 305 ? 18.414 -12.713 -27.381 1.00 86.88 305 VAL A CA 1
ATOM 2351 C C . VAL A 1 305 ? 18.712 -13.773 -26.323 1.00 86.88 305 VAL A C 1
ATOM 2353 O O . VAL A 1 305 ? 18.189 -13.698 -25.215 1.00 86.88 305 VAL A O 1
ATOM 2356 N N . ARG A 1 306 ? 19.544 -14.773 -26.639 1.00 89.06 306 ARG A N 1
ATOM 2357 C CA . ARG A 1 306 ? 19.823 -15.886 -25.717 1.00 89.06 306 ARG A CA 1
ATOM 2358 C C . ARG A 1 306 ? 20.986 -15.624 -24.774 1.00 89.06 306 ARG A C 1
ATOM 2360 O O . ARG A 1 306 ? 20.968 -16.147 -23.666 1.00 89.06 306 ARG A O 1
ATOM 2367 N N . ASN A 1 307 ? 21.984 -14.855 -25.213 1.00 92.38 307 ASN A N 1
ATOM 2368 C CA . ASN A 1 307 ? 23.282 -14.791 -24.540 1.00 92.38 307 ASN A CA 1
ATOM 2369 C C . ASN A 1 307 ? 23.755 -13.362 -24.223 1.00 92.38 307 ASN A C 1
ATOM 2371 O O . ASN A 1 307 ? 24.845 -13.218 -23.670 1.00 92.38 307 ASN A O 1
ATOM 2375 N N . ALA A 1 308 ? 22.990 -12.317 -24.562 1.00 93.12 308 ALA A N 1
ATOM 2376 C CA . ALA A 1 308 ? 23.385 -10.920 -24.341 1.00 93.12 308 ALA A CA 1
ATOM 2377 C C . ALA A 1 308 ? 22.294 -10.049 -23.688 1.00 93.12 308 ALA A C 1
ATOM 2379 O O . ALA A 1 308 ? 22.391 -8.823 -23.718 1.00 93.12 308 ALA A O 1
ATOM 2380 N N . CYS A 1 309 ? 21.254 -10.663 -23.111 1.00 95.00 309 CYS A N 1
ATOM 2381 C CA . CYS A 1 309 ? 20.172 -9.964 -22.406 1.00 95.00 309 CYS A CA 1
ATOM 2382 C C . CYS A 1 309 ? 19.508 -8.847 -23.235 1.00 95.00 309 CYS A C 1
ATOM 2384 O O . CYS A 1 309 ? 19.209 -7.773 -22.707 1.00 95.00 309 CYS A O 1
ATOM 2386 N N . LEU A 1 310 ? 19.292 -9.088 -24.534 1.00 96.56 310 LEU A N 1
ATOM 2387 C CA . LEU A 1 310 ? 18.545 -8.185 -25.406 1.00 96.56 310 LEU A CA 1
ATOM 2388 C C . LEU A 1 310 ? 17.092 -8.643 -25.543 1.00 96.56 310 LEU A C 1
ATOM 2390 O O . LEU A 1 310 ? 16.812 -9.822 -25.760 1.00 96.56 310 LEU A O 1
ATOM 2394 N N . SER A 1 311 ? 16.150 -7.710 -25.444 1.00 94.25 311 SER A N 1
ATOM 2395 C CA . SER A 1 311 ? 14.720 -7.984 -25.615 1.00 94.25 311 SER A CA 1
ATOM 2396 C C . SER A 1 311 ? 14.005 -6.849 -26.351 1.00 94.25 311 SER A C 1
ATOM 2398 O O . SER A 1 311 ? 14.430 -5.696 -26.261 1.00 94.25 311 SER A O 1
ATOM 2400 N N . PRO A 1 312 ? 12.915 -7.136 -27.079 1.00 93.38 312 PRO A N 1
ATOM 2401 C CA . PRO A 1 312 ? 12.089 -6.093 -27.677 1.00 93.38 312 PRO A CA 1
ATOM 2402 C C . PRO A 1 312 ? 11.343 -5.301 -26.596 1.00 93.38 312 PRO A C 1
ATOM 2404 O O . PRO A 1 312 ? 10.826 -5.878 -25.638 1.00 93.38 312 PRO A O 1
ATOM 2407 N N . VAL A 1 313 ? 11.227 -3.984 -26.777 1.00 93.31 313 VAL A N 1
ATOM 2408 C CA . VAL A 1 313 ? 10.257 -3.167 -26.038 1.00 93.31 313 VAL A CA 1
ATOM 2409 C C . VAL A 1 313 ? 8.938 -3.216 -26.806 1.00 93.31 313 VAL A C 1
ATOM 2411 O O . VAL A 1 313 ? 8.846 -2.703 -27.925 1.00 93.31 313 VAL A O 1
ATOM 2414 N N . TYR A 1 314 ? 7.939 -3.881 -26.226 1.00 89.56 314 TYR A N 1
ATOM 2415 C CA . TYR A 1 314 ? 6.599 -4.006 -26.801 1.00 89.56 314 TYR A CA 1
ATOM 2416 C C . TYR A 1 314 ? 5.642 -2.948 -26.251 1.00 89.56 314 TYR A C 1
ATOM 2418 O O . TYR A 1 314 ? 5.703 -2.605 -25.069 1.00 89.56 314 TYR A O 1
ATOM 2426 N N . SER A 1 315 ? 4.714 -2.483 -27.091 1.00 86.12 315 SER A N 1
ATOM 2427 C CA . SER A 1 315 ? 3.525 -1.766 -26.617 1.00 86.12 315 SER A CA 1
ATOM 2428 C C . SER A 1 315 ? 2.546 -2.722 -25.920 1.00 86.12 315 SER A C 1
ATOM 2430 O O . SER A 1 315 ? 2.631 -3.943 -26.072 1.00 86.12 315 SER A O 1
ATOM 2432 N N . MET A 1 316 ? 1.580 -2.186 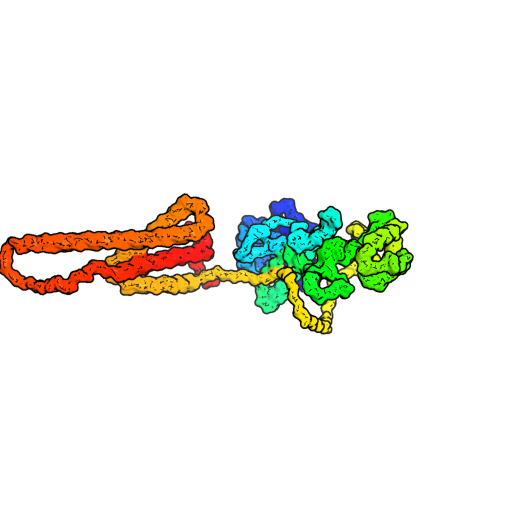-25.168 1.00 77.44 316 MET A N 1
ATOM 2433 C CA . MET A 1 316 ? 0.557 -3.023 -24.526 1.00 77.44 316 MET A CA 1
ATOM 2434 C C . MET A 1 316 ? -0.302 -3.771 -25.555 1.00 77.44 316 MET A C 1
ATOM 2436 O O . MET A 1 316 ? -0.654 -4.927 -25.332 1.00 77.44 316 MET A O 1
ATOM 2440 N N . GLU A 1 317 ? -0.588 -3.156 -26.703 1.00 82.25 317 GLU A N 1
ATOM 2441 C CA . GLU A 1 317 ? -1.302 -3.777 -27.821 1.00 82.25 317 GLU A CA 1
ATOM 2442 C C . GLU A 1 317 ? -0.498 -4.935 -28.420 1.00 82.25 317 GLU A C 1
ATOM 2444 O O . GLU A 1 317 ? -1.047 -6.017 -28.629 1.00 82.25 317 GLU A O 1
ATOM 2449 N N . GLU A 1 318 ? 0.809 -4.739 -28.636 1.00 84.06 318 GLU A N 1
ATOM 2450 C CA . GLU A 1 318 ? 1.705 -5.799 -29.110 1.00 84.06 318 GLU A CA 1
ATOM 2451 C C . GLU A 1 318 ? 1.759 -6.954 -28.101 1.00 84.06 318 GLU A C 1
ATOM 2453 O O . GLU A 1 318 ? 1.633 -8.112 -28.493 1.00 84.06 318 GLU A O 1
ATOM 2458 N N . VAL A 1 319 ? 1.853 -6.675 -26.794 1.00 78.06 319 VAL A N 1
ATOM 2459 C CA . VAL A 1 319 ? 1.816 -7.722 -25.758 1.00 78.06 319 VAL A CA 1
ATOM 2460 C C . VAL A 1 319 ? 0.501 -8.502 -25.811 1.00 78.06 319 VAL A C 1
ATOM 2462 O O . VAL A 1 319 ? 0.530 -9.730 -25.788 1.00 78.06 319 VAL A O 1
ATOM 2465 N N . LEU A 1 320 ? -0.653 -7.838 -25.915 1.00 70.56 320 LEU A N 1
ATOM 2466 C CA . LEU A 1 320 ? -1.951 -8.524 -25.980 1.00 70.56 320 LEU A CA 1
ATOM 2467 C C . LEU A 1 320 ? -2.088 -9.438 -27.208 1.00 70.56 320 LEU A C 1
ATOM 2469 O O . LEU A 1 320 ? -2.777 -10.453 -27.136 1.00 70.56 320 LEU A O 1
ATOM 2473 N N . GLN A 1 321 ? -1.419 -9.106 -28.312 1.00 72.12 321 GLN A N 1
ATOM 2474 C CA . GLN A 1 321 ? -1.458 -9.876 -29.557 1.00 72.12 321 GLN A CA 1
ATOM 2475 C C . GLN A 1 321 ? -0.387 -10.974 -29.629 1.00 72.12 321 GLN A C 1
ATOM 2477 O O . GLN A 1 321 ? -0.621 -12.027 -30.220 1.00 72.12 321 GLN A O 1
ATOM 2482 N N . MET A 1 322 ? 0.796 -10.732 -29.055 1.00 63.94 322 MET A N 1
ATOM 2483 C CA . MET A 1 322 ? 2.003 -11.535 -29.286 1.00 63.94 322 MET A CA 1
ATOM 2484 C C . MET A 1 322 ? 2.425 -12.397 -28.092 1.00 63.94 322 MET A C 1
ATOM 2486 O O . MET A 1 322 ? 3.304 -13.249 -28.240 1.00 63.94 322 MET A O 1
ATOM 2490 N N . ARG A 1 323 ? 1.855 -12.197 -26.896 1.00 55.78 323 ARG A N 1
ATOM 2491 C CA . ARG A 1 323 ? 2.314 -12.898 -25.687 1.00 55.78 323 ARG A CA 1
ATOM 2492 C C . ARG A 1 323 ? 2.161 -14.416 -25.842 1.00 55.78 323 ARG A C 1
ATOM 2494 O O . ARG A 1 323 ? 1.058 -14.953 -25.903 1.00 55.78 323 ARG A O 1
ATOM 2501 N N . HIS A 1 324 ? 3.301 -15.111 -25.899 1.00 51.19 324 HIS A N 1
ATOM 2502 C CA . HIS A 1 324 ? 3.388 -16.564 -26.064 1.00 51.19 324 HIS A CA 1
ATOM 2503 C C . HIS A 1 324 ? 2.513 -17.326 -25.050 1.00 51.19 324 HIS A C 1
ATOM 2505 O O . HIS A 1 324 ? 2.521 -17.021 -23.857 1.00 51.19 324 HIS A O 1
ATOM 2511 N N . LYS A 1 325 ? 1.845 -18.400 -25.505 1.00 44.31 325 LYS A N 1
ATOM 2512 C CA . LYS A 1 325 ? 0.955 -19.263 -24.696 1.00 44.31 325 LYS A CA 1
ATOM 2513 C C . LYS A 1 325 ? 1.582 -19.801 -23.395 1.00 44.31 325 LYS A C 1
ATOM 2515 O O . LYS A 1 325 ? 0.857 -20.040 -22.440 1.00 44.31 325 LYS A O 1
ATOM 2520 N N . HIS A 1 326 ? 2.909 -19.935 -23.312 1.00 44.19 326 HIS A N 1
ATOM 2521 C CA . HIS A 1 326 ? 3.615 -20.399 -22.104 1.00 44.19 326 HIS A CA 1
ATOM 2522 C C . HIS A 1 326 ? 3.700 -19.360 -20.967 1.00 44.19 326 HIS A C 1
ATOM 2524 O O . HIS A 1 326 ? 4.177 -19.689 -19.883 1.00 44.19 326 HIS A O 1
ATOM 2530 N N . LEU A 1 327 ? 3.244 -18.121 -21.192 1.00 43.84 327 LEU A N 1
ATOM 2531 C CA . LEU A 1 327 ? 3.124 -17.080 -20.162 1.00 43.84 327 LEU A CA 1
ATOM 2532 C C . LEU A 1 327 ? 1.753 -17.067 -19.468 1.00 43.84 327 LEU A C 1
ATOM 2534 O O . LEU A 1 327 ? 1.614 -16.388 -18.455 1.00 43.84 327 LEU A O 1
ATOM 2538 N N . TYR A 1 328 ? 0.786 -17.865 -19.935 1.00 45.22 328 TYR A N 1
ATOM 2539 C CA . TYR A 1 328 ? -0.328 -18.340 -19.110 1.00 45.22 328 TYR A CA 1
ATOM 2540 C C . TYR A 1 328 ? 0.141 -19.564 -18.321 1.00 45.22 328 TYR A C 1
ATOM 2542 O O . TYR A 1 328 ? -0.404 -20.656 -18.470 1.00 45.22 328 TYR A O 1
ATOM 2550 N N . ARG A 1 329 ? 1.213 -19.434 -17.527 1.00 36.81 329 ARG A N 1
ATOM 2551 C CA . ARG A 1 329 ? 1.439 -20.440 -16.488 1.00 36.81 329 ARG A CA 1
ATOM 2552 C C . ARG A 1 329 ? 0.225 -20.344 -15.577 1.00 36.81 329 ARG A C 1
ATOM 2554 O O . ARG A 1 329 ? 0.114 -19.374 -14.831 1.00 36.81 329 ARG A O 1
ATOM 2561 N N . ASP A 1 330 ? -0.677 -21.319 -15.676 1.00 37.19 330 ASP A N 1
ATOM 2562 C CA . ASP A 1 330 ? -1.621 -21.606 -14.607 1.00 37.19 330 ASP A CA 1
ATOM 2563 C C . ASP A 1 330 ? -0.799 -21.586 -13.319 1.00 37.19 330 ASP A C 1
ATOM 2565 O O . ASP A 1 330 ? 0.212 -22.286 -13.212 1.00 37.19 330 ASP A O 1
ATOM 2569 N N . LEU A 1 331 ? -1.141 -20.686 -12.400 1.00 33.12 331 LEU A N 1
ATOM 2570 C CA . LEU A 1 331 ? -0.453 -20.524 -11.125 1.00 33.12 331 LEU A CA 1
ATOM 2571 C C . LEU A 1 331 ? -0.671 -21.795 -10.287 1.00 33.12 331 LEU A C 1
ATOM 2573 O O . LEU A 1 331 ? -1.519 -21.845 -9.401 1.00 33.12 331 LEU A O 1
ATOM 2577 N N . SER A 1 332 ? 0.076 -22.855 -10.589 1.00 29.97 332 SER A N 1
ATOM 2578 C CA . SER A 1 332 ? 0.159 -24.076 -9.801 1.00 29.97 332 SER A CA 1
ATOM 2579 C C . SER A 1 332 ? 1.403 -23.996 -8.926 1.00 29.97 332 SER A C 1
ATOM 2581 O O . SER A 1 332 ? 2.522 -23.913 -9.435 1.00 29.97 332 SER A O 1
ATOM 2583 N N . PHE A 1 333 ? 1.214 -24.030 -7.610 1.00 38.38 333 PHE A N 1
ATOM 2584 C CA . PHE A 1 333 ? 2.308 -24.028 -6.645 1.00 38.38 333 PHE A CA 1
ATOM 2585 C C . PHE A 1 333 ? 2.488 -25.424 -6.054 1.00 38.38 333 PHE A C 1
ATOM 2587 O O . PHE A 1 333 ? 1.534 -26.014 -5.549 1.00 38.38 333 PHE A O 1
ATOM 2594 N N . SER A 1 334 ? 3.728 -25.908 -6.050 1.00 25.41 334 SER A N 1
ATOM 2595 C CA . SER A 1 334 ? 4.189 -26.980 -5.170 1.00 25.41 334 SER A CA 1
ATOM 2596 C C . SER A 1 334 ? 5.194 -26.388 -4.184 1.00 25.41 334 SER A C 1
ATOM 2598 O O . SER A 1 334 ? 6.2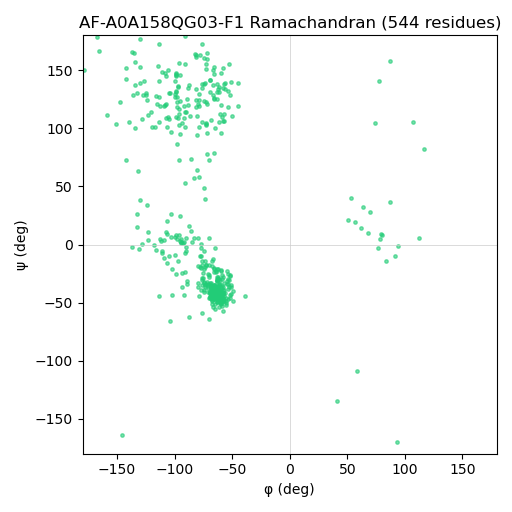26 -25.863 -4.603 1.00 25.41 334 SER A O 1
ATOM 2600 N N . PHE A 1 335 ? 4.905 -26.462 -2.886 1.00 26.34 335 PHE A N 1
ATOM 2601 C CA . PHE A 1 335 ? 5.879 -26.122 -1.851 1.00 26.34 335 PHE A CA 1
ATOM 2602 C C . PHE A 1 335 ? 6.845 -27.293 -1.660 1.00 26.34 335 PHE A C 1
ATOM 2604 O O . PHE A 1 335 ? 6.410 -28.422 -1.449 1.00 26.34 335 PHE A O 1
ATOM 2611 N N . SER A 1 336 ? 8.146 -27.013 -1.692 1.00 26.69 336 SER A N 1
ATOM 2612 C CA . SER A 1 336 ? 9.175 -27.900 -1.151 1.00 26.69 336 SER A CA 1
ATOM 2613 C C . SER A 1 336 ? 9.997 -27.098 -0.139 1.00 26.69 336 SER A C 1
ATOM 2615 O O . SER A 1 336 ? 10.411 -25.981 -0.467 1.00 26.69 336 SER A O 1
ATOM 2617 N N . PRO A 1 337 ? 10.202 -27.588 1.095 1.00 29.33 337 PRO A N 1
ATOM 2618 C CA . PRO A 1 337 ? 11.016 -26.892 2.078 1.00 29.33 337 PRO A CA 1
ATOM 2619 C C . PRO A 1 337 ? 12.489 -27.007 1.673 1.00 29.33 337 PRO A C 1
ATOM 2621 O O . PRO A 1 337 ? 13.120 -28.046 1.852 1.00 29.33 337 PRO A O 1
ATOM 2624 N N . LEU A 1 338 ? 13.052 -25.933 1.121 1.00 27.80 338 LEU A N 1
ATOM 2625 C CA . LEU A 1 338 ? 14.500 -25.801 0.983 1.00 27.80 338 LEU A CA 1
ATOM 2626 C C . LEU A 1 338 ? 15.084 -25.451 2.354 1.00 27.80 338 LEU A C 1
ATOM 2628 O O . LEU A 1 338 ? 14.927 -24.341 2.859 1.00 27.80 338 LEU A O 1
ATOM 2632 N N . ALA A 1 339 ? 15.727 -26.444 2.964 1.00 30.44 339 ALA A N 1
ATOM 2633 C CA . ALA A 1 339 ? 16.572 -26.276 4.131 1.00 30.44 339 ALA A CA 1
ATOM 2634 C C . ALA A 1 339 ? 17.921 -25.672 3.716 1.00 30.44 339 ALA A C 1
ATOM 2636 O O . ALA A 1 339 ? 18.545 -26.138 2.764 1.00 30.44 339 ALA A O 1
ATOM 2637 N N . GLY A 1 340 ? 18.384 -24.678 4.477 1.00 34.81 340 GLY A N 1
ATOM 2638 C CA . GLY A 1 340 ? 19.758 -24.180 4.416 1.00 34.81 340 GLY A CA 1
ATOM 2639 C C . GLY A 1 340 ? 19.881 -22.728 3.964 1.00 34.81 340 GLY A C 1
ATOM 2640 O O . GLY A 1 340 ? 20.220 -22.458 2.819 1.00 34.81 340 GLY A O 1
ATOM 2641 N N . ALA A 1 341 ? 19.686 -21.792 4.894 1.00 28.66 341 ALA A N 1
ATOM 2642 C CA . ALA A 1 341 ? 20.230 -20.443 4.778 1.00 28.66 341 ALA A CA 1
ATOM 2643 C C . ALA A 1 341 ? 21.142 -20.184 5.985 1.00 28.66 341 ALA A C 1
ATOM 2645 O O . ALA A 1 341 ? 20.689 -20.155 7.128 1.00 28.66 341 ALA A O 1
ATOM 2646 N N . THR A 1 342 ? 22.438 -20.027 5.733 1.00 32.16 342 THR A N 1
ATOM 2647 C CA . THR A 1 342 ? 23.414 -19.522 6.703 1.00 32.16 342 THR A CA 1
ATOM 2648 C C . THR A 1 342 ? 23.236 -18.012 6.862 1.00 32.16 342 THR A C 1
ATOM 2650 O O . THR A 1 342 ? 23.304 -17.274 5.880 1.00 32.16 342 THR A O 1
ATOM 2653 N N . ARG A 1 343 ? 23.010 -17.545 8.098 1.00 30.69 343 ARG A N 1
ATOM 2654 C CA . ARG A 1 343 ? 23.029 -16.117 8.455 1.00 30.69 343 ARG A CA 1
ATOM 2655 C C . ARG A 1 343 ? 24.450 -15.568 8.303 1.00 30.69 343 ARG A C 1
ATOM 2657 O O . ARG A 1 343 ? 25.384 -16.120 8.871 1.00 30.69 343 ARG A O 1
ATOM 2664 N N . TYR A 1 344 ? 24.593 -14.465 7.575 1.00 30.08 344 TYR A N 1
ATOM 2665 C CA . TYR A 1 344 ? 25.793 -13.630 7.608 1.00 30.08 344 TYR A CA 1
ATOM 2666 C C . TYR A 1 344 ? 25.712 -12.733 8.857 1.00 30.08 344 TYR A C 1
ATOM 2668 O O . TYR A 1 344 ? 24.862 -11.849 8.921 1.00 30.08 344 TYR A O 1
ATOM 2676 N N . GLU A 1 345 ? 26.563 -12.964 9.859 1.00 30.25 345 GLU A N 1
ATOM 2677 C CA . GLU A 1 345 ? 26.650 -12.160 11.095 1.00 30.25 345 GLU A CA 1
ATOM 2678 C C . GLU A 1 345 ? 27.665 -11.009 10.962 1.00 30.25 345 GLU A C 1
ATOM 2680 O O . GLU A 1 345 ? 28.580 -10.851 11.765 1.00 30.25 345 GLU A O 1
ATOM 2685 N N . GLY A 1 346 ? 27.522 -10.187 9.921 1.00 33.72 346 GLY A N 1
ATOM 2686 C CA . GLY A 1 346 ? 28.184 -8.882 9.859 1.00 33.72 346 GLY A CA 1
ATOM 2687 C C . GLY A 1 346 ? 27.236 -7.814 10.393 1.00 33.72 346 GLY A C 1
ATOM 2688 O O . GLY A 1 346 ? 26.278 -7.463 9.708 1.00 33.72 346 GLY A O 1
ATOM 2689 N N . ALA A 1 347 ? 27.455 -7.318 11.612 1.00 34.19 347 ALA A N 1
ATOM 2690 C CA . ALA A 1 347 ? 26.628 -6.262 12.192 1.00 34.19 347 ALA A CA 1
ATOM 2691 C C . ALA A 1 347 ? 26.908 -4.916 11.499 1.00 34.19 347 ALA A C 1
ATOM 2693 O O . ALA A 1 347 ? 27.835 -4.195 11.859 1.00 34.19 347 ALA A O 1
ATOM 2694 N N . PHE A 1 348 ? 26.081 -4.572 10.512 1.00 46.75 348 PHE A N 1
ATOM 2695 C CA . PHE A 1 348 ? 26.013 -3.237 9.921 1.00 46.75 348 PHE A CA 1
ATOM 2696 C C . PHE A 1 348 ? 24.625 -2.660 10.203 1.00 46.75 348 PHE A C 1
ATOM 2698 O O . PHE A 1 348 ? 23.619 -3.307 9.916 1.00 46.75 348 PHE A O 1
ATOM 2705 N N . SER A 1 349 ? 24.557 -1.453 10.768 1.00 41.56 349 SER A N 1
ATOM 2706 C CA . SER A 1 349 ? 23.287 -0.753 10.983 1.00 41.56 349 SER A CA 1
ATOM 2707 C C . SER A 1 349 ? 23.169 0.402 9.991 1.00 41.56 349 SER A C 1
ATOM 2709 O O . SER A 1 349 ? 23.892 1.390 10.066 1.00 41.56 349 SER A O 1
ATOM 2711 N N . PHE A 1 350 ? 22.271 0.252 9.021 1.00 47.59 350 PHE A N 1
ATOM 2712 C CA . PHE A 1 350 ? 21.786 1.347 8.185 1.00 47.59 350 PHE A CA 1
ATOM 2713 C C . PHE A 1 350 ? 20.363 1.683 8.631 1.00 47.59 350 PHE A C 1
ATOM 2715 O O . PHE A 1 350 ? 19.642 0.821 9.140 1.00 47.59 350 PHE A O 1
ATOM 2722 N N . ARG A 1 351 ? 19.951 2.945 8.491 1.00 47.75 351 ARG A N 1
ATOM 2723 C CA . ARG A 1 351 ? 18.585 3.352 8.831 1.00 47.75 351 ARG A CA 1
ATOM 2724 C C . ARG A 1 351 ? 17.653 2.798 7.754 1.00 47.75 351 ARG A C 1
ATOM 2726 O O . ARG A 1 351 ? 17.644 3.312 6.636 1.00 47.75 351 ARG A O 1
ATOM 2733 N N . ILE A 1 352 ? 16.921 1.741 8.097 1.00 56.91 352 ILE A N 1
ATOM 2734 C CA . ILE A 1 352 ? 15.885 1.123 7.261 1.00 56.91 352 ILE A CA 1
ATOM 2735 C C . ILE A 1 352 ? 14.561 1.853 7.528 1.00 56.91 352 ILE A C 1
ATOM 2737 O O . ILE A 1 352 ? 14.269 2.141 8.693 1.00 56.91 352 ILE A O 1
ATOM 2741 N N . PRO A 1 353 ? 13.761 2.169 6.495 1.00 56.47 353 PRO A N 1
ATOM 2742 C CA . PRO A 1 353 ? 12.381 2.617 6.674 1.00 56.47 353 PRO A CA 1
ATOM 2743 C C . PRO A 1 353 ? 11.575 1.649 7.545 1.00 56.47 353 PRO A C 1
ATOM 2745 O O . PRO A 1 353 ? 11.886 0.458 7.621 1.00 56.47 353 PRO A O 1
ATOM 2748 N N . ARG A 1 354 ? 10.512 2.139 8.190 1.00 66.38 354 ARG A N 1
ATOM 2749 C CA . ARG A 1 354 ? 9.607 1.254 8.935 1.00 66.38 354 ARG A CA 1
ATOM 2750 C C . ARG A 1 354 ? 9.067 0.156 7.991 1.00 66.38 354 ARG A C 1
ATOM 2752 O O . ARG A 1 354 ? 8.766 0.458 6.835 1.00 66.38 354 ARG A O 1
ATOM 2759 N N . PRO A 1 355 ? 8.958 -1.109 8.441 1.00 70.31 355 PRO A N 1
ATOM 2760 C CA . PRO A 1 355 ? 8.300 -2.150 7.658 1.00 70.31 355 PRO A CA 1
ATOM 2761 C C . PRO A 1 355 ? 6.864 -1.752 7.311 1.00 70.31 355 PRO A C 1
ATOM 2763 O O . PRO A 1 355 ? 6.146 -1.241 8.166 1.00 70.31 355 PRO A O 1
ATOM 2766 N N . CYS A 1 356 ? 6.444 -2.018 6.076 1.00 76.75 356 CYS A N 1
ATOM 2767 C CA . CYS A 1 356 ? 5.071 -1.814 5.625 1.00 76.75 356 CYS A CA 1
ATOM 2768 C C . CYS A 1 356 ? 4.565 -3.122 4.989 1.00 76.75 356 CYS A C 1
ATOM 2770 O O . CYS A 1 356 ? 5.260 -3.685 4.134 1.00 76.75 356 CYS A O 1
ATOM 2772 N N . PRO A 1 357 ? 3.393 -3.641 5.396 1.00 82.50 357 PRO A N 1
ATOM 2773 C CA . PRO A 1 357 ? 2.404 -3.011 6.277 1.00 82.50 357 PRO A CA 1
ATOM 2774 C C . PRO A 1 357 ? 2.740 -3.128 7.768 1.00 82.50 357 PRO A C 1
ATOM 2776 O O . PRO A 1 357 ? 3.524 -3.989 8.174 1.00 82.50 357 PRO A O 1
ATOM 2779 N N . VAL A 1 358 ? 2.088 -2.295 8.581 1.00 87.56 358 VAL A N 1
ATOM 2780 C CA . VAL A 1 358 ? 2.131 -2.387 10.046 1.00 87.56 358 VAL A CA 1
ATOM 2781 C C . VAL A 1 358 ? 0.904 -3.154 10.538 1.00 87.56 358 VAL A C 1
ATOM 2783 O O . VAL A 1 358 ? -0.207 -2.963 10.050 1.00 87.56 358 VAL A O 1
ATOM 2786 N N . LEU A 1 359 ? 1.108 -4.066 11.487 1.00 88.31 359 LEU A N 1
ATOM 2787 C CA . LEU A 1 359 ? 0.044 -4.872 12.083 1.00 88.31 359 LEU A CA 1
ATOM 2788 C C . LEU A 1 359 ? -0.211 -4.402 13.512 1.00 88.31 359 LEU A C 1
ATOM 2790 O O . LEU A 1 359 ? 0.678 -4.498 14.357 1.00 88.31 359 LEU A O 1
ATOM 2794 N N . TYR A 1 360 ? -1.437 -3.967 13.783 1.00 88.00 360 TYR A N 1
ATOM 2795 C CA . TYR A 1 360 ? -1.884 -3.545 15.105 1.00 88.00 360 TYR A CA 1
ATOM 2796 C C . TYR A 1 360 ? -2.902 -4.524 15.682 1.00 88.00 360 TYR A C 1
ATOM 2798 O O . TYR A 1 360 ? -3.696 -5.145 14.964 1.00 88.00 360 TYR A O 1
ATOM 2806 N N . ASP A 1 361 ? -2.891 -4.645 17.006 1.00 88.94 361 ASP A N 1
ATOM 2807 C CA . ASP A 1 361 ? -4.031 -5.185 17.732 1.00 88.94 361 ASP A CA 1
ATOM 2808 C C . ASP A 1 361 ? -5.220 -4.234 17.629 1.00 88.94 361 ASP A C 1
ATOM 2810 O O . ASP A 1 361 ? -5.063 -3.017 17.511 1.00 88.94 361 ASP A O 1
ATOM 2814 N N . PHE A 1 362 ? -6.427 -4.795 17.675 1.00 85.19 362 PHE A N 1
ATOM 2815 C CA . PHE A 1 362 ? -7.595 -3.952 17.859 1.00 85.19 362 PHE A CA 1
ATOM 2816 C C . PHE A 1 362 ? -7.502 -3.261 19.225 1.00 85.19 362 PHE A C 1
ATOM 2818 O O . PHE A 1 362 ? -7.120 -3.909 20.205 1.00 85.19 362 PHE A O 1
ATOM 2825 N N . PRO A 1 363 ? -7.854 -1.967 19.309 1.00 77.62 363 PRO A N 1
ATOM 2826 C CA . PRO A 1 363 ? -7.868 -1.261 20.577 1.00 77.62 363 PRO A CA 1
ATOM 2827 C C . PRO A 1 363 ? -8.775 -2.003 21.569 1.00 77.62 363 PRO A C 1
ATOM 2829 O O . PRO A 1 363 ? -9.880 -2.414 21.190 1.00 77.62 363 PRO A O 1
ATOM 2832 N N . PRO A 1 364 ? -8.321 -2.206 22.819 1.00 61.69 364 PRO A N 1
ATOM 2833 C CA . PRO A 1 364 ? -9.115 -2.894 23.826 1.00 61.69 364 PRO A CA 1
ATOM 2834 C C . PRO A 1 364 ? -10.434 -2.149 24.056 1.00 61.69 364 PRO A C 1
ATOM 2836 O O . PRO A 1 364 ? -10.508 -0.923 23.948 1.00 61.69 364 PRO A O 1
ATOM 2839 N N . ASP A 1 365 ? -11.490 -2.899 24.372 1.00 57.06 365 ASP A N 1
ATOM 2840 C CA . ASP A 1 365 ? -12.801 -2.343 24.715 1.00 57.06 365 ASP A CA 1
ATOM 2841 C C . ASP A 1 365 ? -12.694 -1.703 26.113 1.00 57.06 365 ASP A C 1
ATOM 2843 O O . ASP A 1 365 ? -13.052 -2.310 27.123 1.00 57.06 365 ASP A O 1
ATOM 2847 N N . TYR A 1 366 ? -12.109 -0.501 26.198 1.00 49.34 366 TYR A N 1
ATOM 2848 C CA . TYR A 1 366 ? -12.053 0.302 27.422 1.00 49.34 366 TYR A CA 1
ATOM 2849 C C . TYR A 1 366 ? -13.455 0.825 27.742 1.00 49.34 366 TYR A C 1
ATOM 2851 O O . TYR A 1 366 ? -13.770 2.002 27.594 1.00 49.34 366 TYR A O 1
ATOM 2859 N N . ARG A 1 367 ? -14.333 -0.066 28.195 1.00 53.97 367 ARG A N 1
ATOM 2860 C CA . ARG A 1 367 ? -15.519 0.325 28.947 1.00 53.97 367 ARG A CA 1
ATOM 2861 C C . ARG A 1 367 ? -15.178 0.196 30.416 1.00 53.97 367 ARG A C 1
ATOM 2863 O O . ARG A 1 367 ? -14.977 -0.912 30.912 1.00 53.97 367 ARG A O 1
ATOM 2870 N N . MET A 1 368 ? -15.118 1.329 31.113 1.00 53.78 368 MET A N 1
ATOM 2871 C CA . MET A 1 368 ? -15.068 1.326 32.570 1.00 53.78 368 MET A CA 1
ATOM 2872 C C . MET A 1 368 ? -16.312 0.577 33.059 1.00 53.78 368 MET A C 1
ATOM 2874 O O . MET A 1 368 ? -17.443 0.998 32.815 1.00 53.78 368 MET A O 1
ATOM 2878 N N . THR A 1 369 ? -16.119 -0.593 33.664 1.00 60.78 369 THR A N 1
ATOM 2879 C CA . THR A 1 369 ? -17.243 -1.362 34.200 1.00 60.78 369 THR A CA 1
ATOM 2880 C C . THR A 1 369 ? -17.865 -0.576 35.350 1.00 60.78 369 THR A C 1
ATOM 2882 O O . THR A 1 369 ? -17.173 0.180 36.032 1.00 60.78 369 THR A O 1
ATOM 2885 N N . LEU A 1 370 ? -19.160 -0.770 35.612 1.00 59.00 370 LEU A N 1
ATOM 2886 C CA . LEU A 1 370 ? -19.830 -0.174 36.776 1.00 59.00 370 LEU A CA 1
ATOM 2887 C C . LEU A 1 370 ? -19.038 -0.414 38.071 1.00 59.00 370 LEU A C 1
ATOM 2889 O O . LEU A 1 370 ? -18.877 0.476 38.900 1.00 59.00 370 LEU A O 1
ATOM 2893 N N . MET A 1 371 ? -18.480 -1.615 38.205 1.00 61.22 371 MET A N 1
ATOM 2894 C CA . MET A 1 371 ? -17.642 -1.990 39.336 1.00 61.22 371 MET A CA 1
ATOM 2895 C C . MET A 1 371 ? -16.322 -1.206 39.377 1.00 61.22 371 MET A C 1
ATOM 2897 O O . MET A 1 371 ? -15.895 -0.811 40.457 1.00 61.22 371 MET A O 1
ATOM 2901 N N . GLY A 1 372 ? -15.710 -0.929 38.221 1.00 64.56 372 GLY A N 1
ATOM 2902 C CA . GLY A 1 372 ? -14.542 -0.054 38.107 1.00 64.56 372 GLY A CA 1
ATOM 2903 C C . GLY A 1 372 ? -14.857 1.397 38.478 1.00 64.56 372 GLY A C 1
ATOM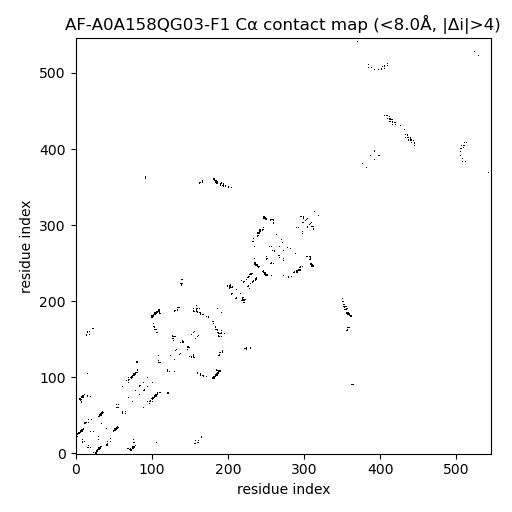 2904 O O . GLY A 1 372 ? -14.127 1.989 39.264 1.00 64.56 372 GLY A O 1
ATOM 2905 N N . ALA A 1 373 ? -15.985 1.938 38.004 1.00 68.00 373 ALA A N 1
ATOM 2906 C CA . ALA A 1 373 ? -16.444 3.286 38.353 1.00 68.00 373 ALA A CA 1
ATOM 2907 C C . ALA A 1 373 ? -16.696 3.439 39.854 1.00 68.00 373 ALA A C 1
ATOM 2909 O O . ALA A 1 373 ? -16.160 4.342 40.491 1.00 68.00 373 ALA A O 1
ATOM 2910 N N . ILE A 1 374 ? -17.463 2.513 40.432 1.00 72.94 374 ILE A N 1
ATOM 2911 C CA . ILE A 1 374 ? -17.748 2.493 41.868 1.00 72.94 374 ILE A CA 1
ATOM 2912 C C . ILE A 1 374 ? -16.453 2.301 42.666 1.00 72.94 374 ILE A C 1
ATOM 2914 O O . ILE A 1 374 ? -16.250 2.992 43.658 1.00 72.94 374 ILE A O 1
ATOM 2918 N N . GLY A 1 375 ? -15.558 1.412 42.229 1.00 75.44 375 GLY A N 1
ATOM 2919 C CA . GLY A 1 375 ? -14.267 1.177 42.876 1.00 75.44 375 GLY A CA 1
ATOM 2920 C C . GLY A 1 375 ? -13.394 2.431 42.920 1.00 75.44 375 GLY A C 1
ATOM 2921 O O . GLY A 1 375 ? -12.955 2.832 43.995 1.00 75.44 375 GLY A O 1
ATOM 2922 N N . CYS A 1 376 ? -13.198 3.095 41.779 1.00 73.50 376 CYS A N 1
ATOM 2923 C CA . CYS A 1 376 ? -12.452 4.351 41.701 1.00 73.50 376 CYS A CA 1
ATOM 2924 C C . CYS A 1 376 ? -13.123 5.462 42.519 1.00 73.50 376 CYS A C 1
ATOM 2926 O O . CYS A 1 376 ? -12.442 6.154 43.270 1.00 73.50 376 CYS A O 1
ATOM 2928 N N . GLY A 1 377 ? -14.452 5.590 42.451 1.00 76.19 377 GLY A N 1
ATOM 2929 C CA . GLY A 1 377 ? -15.203 6.554 43.255 1.00 76.19 377 GLY A CA 1
ATOM 2930 C C . GLY A 1 377 ? -15.036 6.329 44.762 1.00 76.19 377 GLY A C 1
ATOM 2931 O O . GLY A 1 377 ? -14.797 7.277 45.506 1.00 76.19 377 GLY A O 1
ATOM 2932 N N . LEU A 1 378 ? -15.087 5.079 45.227 1.00 80.12 378 LEU A N 1
ATOM 2933 C CA . LEU A 1 378 ? -14.872 4.745 46.638 1.00 80.12 378 LEU A CA 1
ATOM 2934 C C . LEU A 1 378 ? -13.426 4.982 47.085 1.00 80.12 378 LEU A C 1
ATOM 2936 O O . LEU A 1 378 ? -13.215 5.424 48.211 1.00 80.12 378 LEU A O 1
ATOM 2940 N N . VAL A 1 379 ? -12.434 4.729 46.230 1.00 79.12 379 VAL A N 1
ATOM 2941 C CA . VAL A 1 379 ? -11.026 5.022 46.547 1.00 79.12 379 VAL A CA 1
ATOM 2942 C C . VAL A 1 379 ? -10.786 6.530 46.636 1.00 79.12 379 VAL A C 1
ATOM 2944 O O . VAL A 1 379 ? -10.157 6.986 47.590 1.00 79.12 379 VAL A O 1
ATOM 2947 N N . SER A 1 380 ? -11.328 7.308 45.697 1.00 76.62 380 SER A N 1
ATOM 2948 C CA . SER A 1 380 ? -11.115 8.758 45.639 1.00 76.62 380 SER A CA 1
ATOM 2949 C C . SER A 1 380 ? -11.907 9.524 46.703 1.00 76.62 380 SER A C 1
ATOM 2951 O O . SER A 1 380 ? -11.374 10.439 47.327 1.00 76.62 380 SER A O 1
ATOM 2953 N N . PHE A 1 381 ? -13.167 9.150 46.954 1.00 82.25 381 PHE A N 1
ATOM 2954 C CA . PHE A 1 381 ? -14.058 9.889 47.861 1.00 82.25 381 PHE A CA 1
ATOM 2955 C C . PHE A 1 381 ? -14.309 9.206 49.202 1.00 82.25 381 PHE A C 1
ATOM 2957 O O . PHE A 1 381 ? -14.770 9.867 50.131 1.00 82.25 381 PHE A O 1
ATOM 2964 N N . GLY A 1 382 ? -14.002 7.916 49.346 1.00 83.56 382 GLY A N 1
ATOM 2965 C CA . GLY A 1 382 ? -14.206 7.173 50.591 1.00 83.56 382 GLY A CA 1
ATOM 2966 C C . GLY A 1 382 ? -13.516 7.821 51.795 1.00 83.56 382 GLY A C 1
ATOM 2967 O O . GLY A 1 382 ? -14.199 8.107 52.779 1.00 83.56 382 GLY A O 1
ATOM 2968 N N . PRO A 1 383 ? -12.207 8.139 51.730 1.00 84.38 383 PRO A N 1
ATOM 2969 C CA . PRO A 1 383 ? -11.506 8.792 52.835 1.00 84.38 383 PRO A CA 1
ATOM 2970 C C . PRO A 1 383 ? -12.116 10.148 53.217 1.00 84.38 383 PRO A C 1
ATOM 2972 O O . PRO A 1 383 ? -12.319 10.424 54.397 1.00 84.38 383 PRO A O 1
ATOM 2975 N N . VAL A 1 384 ? -12.462 10.977 52.226 1.00 83.25 384 VAL A N 1
ATOM 2976 C CA . VAL A 1 384 ? -13.044 12.313 52.443 1.00 83.25 384 VAL A CA 1
ATOM 2977 C C . VAL A 1 384 ? -14.455 12.214 53.027 1.00 83.25 384 VAL A C 1
ATOM 2979 O O . VAL A 1 384 ? -14.777 12.925 53.978 1.00 83.25 384 VAL A O 1
ATOM 2982 N N . GLY A 1 385 ? -15.276 11.293 52.518 1.00 82.44 385 GLY A N 1
ATOM 2983 C CA . GLY A 1 385 ? -16.615 11.020 53.033 1.00 82.44 385 GLY A CA 1
ATOM 2984 C C . GLY A 1 385 ? -16.590 10.514 54.475 1.00 82.44 385 GLY A C 1
ATOM 2985 O O . GLY A 1 385 ? -17.337 11.012 55.314 1.00 82.44 385 GLY A O 1
ATOM 2986 N N . ILE A 1 386 ? -15.683 9.588 54.803 1.00 85.62 386 ILE A N 1
ATOM 2987 C CA . ILE A 1 386 ? -15.504 9.094 56.177 1.00 85.62 386 ILE A CA 1
ATOM 2988 C C . ILE A 1 386 ? -15.077 10.233 57.113 1.00 85.62 386 ILE A C 1
ATOM 2990 O O . ILE A 1 386 ? -15.646 10.378 58.193 1.00 85.62 386 ILE A O 1
ATOM 2994 N N . LEU A 1 387 ? -14.120 11.073 56.703 1.00 84.25 387 LEU A N 1
ATOM 2995 C CA . LEU A 1 387 ? -13.683 12.225 57.500 1.00 84.25 387 LEU A CA 1
ATOM 2996 C C . LEU A 1 387 ? -14.813 13.237 57.723 1.00 84.25 387 LEU A C 1
ATOM 2998 O O . LEU A 1 387 ? -14.944 13.763 58.828 1.00 84.25 387 LEU A O 1
ATOM 3002 N N . PHE A 1 388 ? -15.661 13.470 56.719 1.00 85.62 388 PHE A N 1
ATOM 3003 C CA . PHE A 1 388 ? -16.850 14.303 56.877 1.00 85.62 388 PHE A CA 1
ATOM 3004 C C . PHE A 1 388 ? -17.790 13.732 57.948 1.00 85.62 388 PHE A C 1
ATOM 3006 O O . PHE A 1 388 ? -18.146 14.447 58.883 1.00 85.62 388 PHE A O 1
ATOM 3013 N N . PHE A 1 389 ? -18.139 12.443 57.878 1.00 85.62 389 PHE A N 1
ATOM 3014 C CA . PHE A 1 389 ? -19.049 11.827 58.853 1.00 85.62 389 PHE A CA 1
ATOM 3015 C C . PHE A 1 389 ? -18.470 11.748 60.271 1.00 85.62 389 PHE A C 1
ATOM 3017 O O . PHE A 1 389 ? -19.208 11.934 61.235 1.00 85.62 389 PHE A O 1
ATOM 3024 N N . LEU A 1 390 ? -17.167 11.489 60.414 1.00 83.88 390 LEU A N 1
ATOM 3025 C CA . LEU A 1 390 ? -16.529 11.338 61.725 1.00 83.88 390 LEU A CA 1
ATOM 3026 C C . LEU A 1 390 ? -16.217 12.670 62.414 1.00 83.88 390 LEU A C 1
ATOM 3028 O O . LEU A 1 390 ? -16.232 12.729 63.641 1.00 83.88 390 LEU A O 1
ATOM 3032 N N . ILE A 1 391 ? -15.884 13.713 61.648 1.00 80.88 391 ILE A N 1
ATOM 3033 C CA . ILE A 1 391 ? -15.328 14.958 62.200 1.00 80.88 391 ILE A CA 1
ATOM 3034 C C . ILE A 1 391 ? -16.292 16.132 62.024 1.00 80.88 391 ILE A C 1
ATOM 3036 O O . ILE A 1 391 ? -16.483 16.895 62.967 1.00 80.88 391 ILE A O 1
ATOM 3040 N N . VAL A 1 392 ? -16.903 16.270 60.843 1.00 83.94 392 VAL A N 1
ATOM 3041 C CA . VAL A 1 392 ? -17.692 17.456 60.465 1.00 83.94 392 VAL A CA 1
ATOM 3042 C C . VAL A 1 392 ? -19.172 17.283 60.808 1.00 83.94 392 VAL A C 1
ATOM 3044 O O . VAL A 1 392 ? -19.781 18.190 61.363 1.00 83.94 392 VAL A O 1
ATOM 3047 N N . ALA A 1 393 ? -19.759 16.117 60.526 1.00 87.69 393 ALA A N 1
ATOM 3048 C CA . ALA A 1 393 ? -21.203 15.890 60.632 1.00 87.69 393 ALA A CA 1
ATOM 3049 C C . ALA A 1 393 ? -21.754 15.971 62.069 1.00 87.69 393 ALA A C 1
ATOM 3051 O O . ALA A 1 393 ? -22.940 16.236 62.252 1.00 87.69 393 ALA A O 1
ATOM 3052 N N . GLY A 1 394 ? -20.910 15.754 63.082 1.00 83.75 394 GLY A N 1
ATOM 3053 C CA . GLY A 1 394 ? -21.298 15.825 64.495 1.00 83.75 394 GLY A CA 1
ATOM 3054 C C . GLY A 1 394 ? -21.447 17.246 65.051 1.00 83.75 394 GLY A C 1
ATOM 3055 O O . GLY A 1 394 ? -21.937 17.402 66.166 1.00 83.75 394 GLY A O 1
ATOM 3056 N N . ASP A 1 395 ? -21.032 18.271 64.301 1.00 83.06 395 ASP A N 1
ATOM 3057 C CA . ASP A 1 395 ? -21.054 19.672 64.726 1.00 83.06 395 ASP A CA 1
ATOM 3058 C C . ASP A 1 395 ? -21.754 20.540 63.659 1.00 83.06 395 ASP A C 1
ATOM 3060 O O . ASP A 1 395 ? -21.180 20.792 62.592 1.00 83.06 395 ASP A O 1
ATOM 3064 N N . PRO A 1 396 ? -22.984 21.032 63.918 1.00 83.44 396 PRO A N 1
ATOM 3065 C CA . PRO A 1 396 ? -23.751 21.823 62.955 1.00 83.44 396 PRO A CA 1
ATOM 3066 C C . PRO A 1 396 ? -22.991 23.038 62.413 1.00 83.44 396 PRO A C 1
ATOM 3068 O O . PRO A 1 396 ? -23.133 23.398 61.245 1.00 83.44 396 PRO A O 1
ATOM 3071 N N . LEU A 1 397 ? -22.149 23.656 63.239 1.00 80.94 397 LEU A N 1
ATOM 3072 C CA . LEU A 1 397 ? -21.396 24.846 62.870 1.00 80.94 397 LEU A CA 1
ATOM 3073 C C . LEU A 1 397 ? -20.261 24.497 61.889 1.00 80.94 397 LEU A C 1
ATOM 3075 O O . LEU A 1 397 ? -20.015 25.239 60.937 1.00 80.94 397 LEU A O 1
ATOM 3079 N N . GLN A 1 398 ? -19.652 23.314 62.015 1.00 82.44 398 GLN A N 1
ATOM 3080 C CA . GLN A 1 398 ? -18.692 22.812 61.026 1.00 82.44 398 GLN A CA 1
ATOM 3081 C C . GLN A 1 398 ? -19.352 22.440 59.700 1.00 82.44 398 GLN A C 1
ATOM 3083 O O . GLN A 1 398 ? -18.743 22.671 58.657 1.00 82.44 398 GLN A O 1
ATOM 3088 N N . VAL A 1 399 ? -20.584 21.921 59.717 1.00 85.06 399 VAL A N 1
ATOM 3089 C CA . VAL A 1 399 ? -21.357 21.634 58.496 1.00 85.06 399 VAL A CA 1
ATOM 3090 C C . VAL A 1 399 ? -21.684 22.921 57.735 1.00 85.06 399 VAL A C 1
ATOM 3092 O O . VAL A 1 399 ? -21.529 22.976 56.511 1.00 85.06 399 VAL A O 1
ATOM 3095 N N . ILE A 1 400 ? -22.080 23.982 58.446 1.00 84.56 400 ILE A N 1
ATOM 3096 C CA . ILE A 1 400 ? -22.337 25.302 57.847 1.00 84.56 400 ILE A CA 1
ATOM 3097 C C . ILE A 1 400 ? -21.065 25.838 57.179 1.00 84.56 400 ILE A C 1
ATOM 3099 O O . ILE A 1 400 ? -21.098 26.239 56.016 1.00 84.56 400 ILE A O 1
ATOM 3103 N N . LEU A 1 401 ? -19.925 25.784 57.870 1.00 85.00 401 LEU A N 1
ATOM 3104 C CA . LEU A 1 401 ? -18.636 26.236 57.334 1.00 85.00 401 LEU A CA 1
ATOM 3105 C C . LEU A 1 401 ? -18.140 25.386 56.160 1.00 85.00 401 LEU A C 1
ATOM 3107 O O . LEU A 1 401 ? -17.589 25.921 55.196 1.00 85.00 401 LEU A O 1
ATOM 3111 N N . PHE A 1 402 ? -18.343 24.071 56.222 1.00 87.38 402 PHE A N 1
ATOM 3112 C CA . PHE A 1 402 ? -18.029 23.144 55.138 1.00 87.38 402 PHE A CA 1
ATOM 3113 C C . PHE A 1 402 ? -18.823 23.499 53.874 1.00 87.38 402 PHE A C 1
ATOM 3115 O O . PHE A 1 402 ? -18.263 23.610 52.784 1.00 87.38 402 PHE A O 1
ATOM 3122 N N . THR A 1 403 ? -20.119 23.767 54.028 1.00 87.88 403 THR A N 1
ATOM 3123 C CA . THR A 1 403 ? -21.004 24.147 52.918 1.00 87.88 403 THR A CA 1
ATOM 3124 C C . THR A 1 403 ? -20.645 25.527 52.360 1.00 87.88 403 THR A C 1
ATOM 3126 O O . THR A 1 403 ? -20.565 25.711 51.146 1.00 87.88 403 THR A O 1
ATOM 3129 N N . LEU A 1 404 ? -20.369 26.498 53.233 1.00 88.44 404 LEU A N 1
ATOM 3130 C CA . LEU A 1 404 ? -20.005 27.854 52.825 1.00 88.44 404 LEU A CA 1
ATOM 3131 C C . LEU A 1 404 ? -18.649 27.882 52.098 1.00 88.44 404 LEU A C 1
ATOM 3133 O O . LEU A 1 404 ? -18.52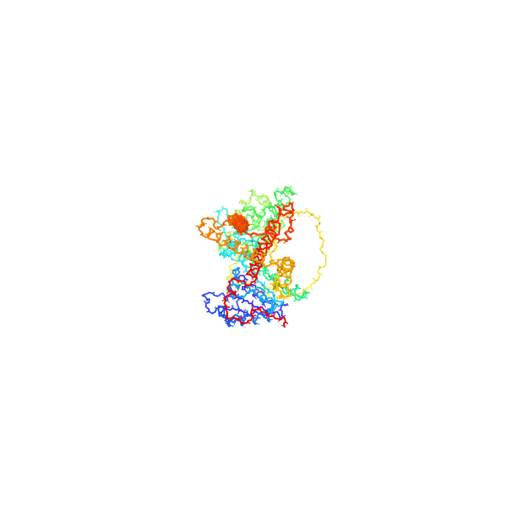0 28.548 51.077 1.00 88.44 404 LEU A O 1
ATOM 3137 N N . SER A 1 405 ? -17.657 27.111 52.551 1.00 87.81 405 SER A N 1
ATOM 3138 C CA . SER A 1 405 ? -16.366 26.986 51.850 1.00 87.81 405 SER A CA 1
ATOM 3139 C C . SER A 1 405 ? -16.511 26.352 50.463 1.00 87.81 405 SER A C 1
ATOM 3141 O O . SER A 1 405 ? -15.923 26.855 49.506 1.00 87.81 405 SER A O 1
ATOM 3143 N N . SER A 1 406 ? -17.354 25.325 50.320 1.00 88.62 406 SER A N 1
ATOM 3144 C CA . SER A 1 406 ? -17.700 24.735 49.017 1.00 88.62 406 SER A CA 1
ATOM 3145 C C . SER A 1 406 ? -18.297 25.770 48.056 1.00 88.62 406 SER A C 1
ATOM 3147 O O . SER A 1 406 ? -17.934 25.817 46.881 1.00 88.62 406 SER A O 1
ATOM 3149 N N . PHE A 1 407 ? -19.181 26.642 48.552 1.00 90.19 407 PHE A N 1
ATOM 3150 C CA . PHE A 1 407 ? -19.757 27.724 47.752 1.00 90.19 407 PHE A CA 1
ATOM 3151 C C . PHE A 1 407 ? -18.692 28.713 47.251 1.00 90.19 407 PHE A C 1
ATOM 3153 O O . PHE A 1 407 ? -18.698 29.078 46.077 1.00 90.19 407 PHE A O 1
ATOM 3160 N N . PHE A 1 408 ? -17.744 29.113 48.106 1.00 90.12 408 PHE A N 1
ATOM 3161 C CA . PHE A 1 408 ? -16.650 30.009 47.707 1.00 90.12 408 PHE A CA 1
ATOM 3162 C C . PHE A 1 408 ? -15.702 29.369 46.684 1.00 90.12 408 PHE A C 1
ATOM 3164 O O . PHE A 1 408 ? -15.238 30.058 45.775 1.00 90.12 408 PHE A O 1
ATOM 3171 N N . TRP A 1 409 ? -15.461 28.059 46.777 1.00 91.25 409 TRP A N 1
ATOM 3172 C CA . TRP A 1 409 ? -14.703 27.324 45.762 1.00 91.25 409 TRP A CA 1
ATOM 3173 C C . TRP A 1 409 ? -15.409 27.340 44.394 1.00 91.25 409 TRP A C 1
ATOM 3175 O O . TRP A 1 409 ? -14.785 27.632 43.369 1.00 91.25 409 TRP A O 1
ATOM 3185 N N . LEU A 1 410 ? -16.729 27.099 44.373 1.00 89.56 410 LEU A N 1
ATOM 3186 C CA . LEU A 1 410 ? -17.549 27.157 43.153 1.00 89.56 410 LEU A CA 1
ATOM 3187 C C . LEU A 1 410 ? -17.584 28.566 42.553 1.00 89.56 410 LEU A C 1
ATOM 3189 O O . LEU A 1 410 ? -17.480 28.727 41.337 1.00 89.56 410 LEU A O 1
ATOM 3193 N N . LEU A 1 411 ? -17.690 29.592 43.400 1.00 91.75 411 LEU A N 1
ATOM 3194 C CA . LEU A 1 411 ? -17.633 30.987 42.973 1.00 91.75 411 LEU A CA 1
ATOM 3195 C C . LEU A 1 411 ? -16.273 31.322 42.348 1.00 91.75 411 LEU A C 1
ATOM 3197 O O . LEU A 1 411 ? -16.227 31.989 41.315 1.00 91.75 411 LEU A O 1
ATOM 3201 N N . GLY A 1 412 ? -15.178 30.815 42.922 1.00 91.19 412 GLY A N 1
ATOM 3202 C CA . GLY A 1 412 ? -13.842 30.930 42.339 1.00 91.19 412 GLY A CA 1
ATOM 3203 C C . GLY A 1 412 ? -13.773 30.328 40.943 1.00 91.19 412 GLY A C 1
ATOM 3204 O O . GLY A 1 412 ? -13.322 30.989 40.013 1.00 91.19 412 GLY A O 1
ATOM 3205 N N . LEU A 1 413 ? -14.316 29.122 40.768 1.00 88.81 413 LEU A N 1
ATOM 3206 C CA . LEU A 1 413 ? -14.339 28.438 39.476 1.00 88.81 413 LEU A CA 1
ATOM 3207 C C . LEU A 1 413 ? -15.182 29.195 38.437 1.00 88.81 413 LEU A C 1
ATOM 3209 O O . LEU A 1 413 ? -14.772 29.320 37.282 1.00 88.81 413 LEU A O 1
ATOM 3213 N N . LEU A 1 414 ? -16.320 29.764 38.848 1.00 90.75 414 LEU A N 1
ATOM 3214 C CA . LEU A 1 414 ? -17.147 30.618 37.995 1.00 90.75 414 LEU A CA 1
ATOM 3215 C C . LEU A 1 414 ? -16.385 31.872 37.547 1.00 90.75 414 LEU A C 1
ATOM 3217 O O . LEU A 1 414 ? -16.376 32.189 36.359 1.00 90.75 414 LEU A O 1
ATOM 3221 N N . VAL A 1 415 ? -15.718 32.567 38.472 1.00 91.88 415 VAL A N 1
ATOM 3222 C CA . VAL A 1 415 ? -14.927 33.767 38.159 1.00 91.88 415 VAL A CA 1
ATOM 3223 C C . VAL A 1 415 ? -13.766 33.423 37.225 1.00 91.88 415 VAL A C 1
ATOM 3225 O O . VAL A 1 415 ? -13.566 34.114 36.227 1.00 91.88 415 VAL A O 1
ATOM 3228 N N . SER A 1 416 ? -13.044 32.328 37.479 1.00 89.88 416 SER A N 1
ATOM 3229 C CA . SER A 1 416 ? -11.988 31.839 36.586 1.00 89.88 416 SER A CA 1
ATOM 3230 C C . SER A 1 416 ? -12.515 31.529 35.186 1.00 89.88 416 SER A C 1
ATOM 3232 O O . SER A 1 416 ? -11.887 31.917 34.203 1.00 89.88 416 SER A O 1
ATOM 3234 N N . SER A 1 417 ? -13.686 30.892 35.085 1.00 87.19 417 SER A N 1
ATOM 3235 C CA . SER A 1 417 ? -14.343 30.604 33.806 1.00 87.19 417 SER A CA 1
ATOM 3236 C C . SER A 1 417 ? -14.716 31.888 33.061 1.00 87.19 417 SER A C 1
ATOM 3238 O O . SER A 1 417 ? -14.391 32.043 31.885 1.00 87.19 417 SER A O 1
ATOM 3240 N N . VAL A 1 418 ? -15.308 32.871 33.747 1.00 90.44 418 VAL A N 1
ATOM 3241 C CA . VAL A 1 418 ? -15.636 34.175 33.149 1.00 90.44 418 VAL A CA 1
ATOM 3242 C C . VAL A 1 418 ? -14.378 34.884 32.639 1.00 90.44 418 VAL A C 1
ATOM 3244 O O . VAL A 1 418 ? -14.394 35.406 31.526 1.00 90.44 418 VAL A O 1
ATOM 3247 N N . ILE A 1 419 ? -13.275 34.871 33.397 1.00 87.75 419 ILE A N 1
ATOM 3248 C CA . ILE A 1 419 ? -12.000 35.474 32.972 1.00 87.75 419 ILE A CA 1
ATOM 3249 C C . ILE A 1 419 ? -11.432 34.743 31.750 1.00 87.75 419 ILE A C 1
ATOM 3251 O O . ILE A 1 419 ? -11.018 35.386 30.785 1.00 87.75 419 ILE A O 1
ATOM 3255 N N . TRP A 1 420 ? -11.462 33.410 31.755 1.00 82.56 420 TRP A N 1
ATOM 3256 C CA . TRP A 1 420 ? -11.048 32.593 30.615 1.00 82.56 420 TRP A CA 1
ATOM 3257 C C . TRP A 1 420 ? -11.854 32.925 29.348 1.00 82.56 420 TRP A C 1
ATOM 3259 O O . TRP A 1 420 ? -11.288 33.103 28.266 1.00 82.56 420 TRP A O 1
ATOM 3269 N N . PHE A 1 421 ? -13.173 33.103 29.470 1.00 82.69 421 PHE A N 1
ATOM 3270 C CA . PHE A 1 421 ? -14.013 33.539 28.354 1.00 82.69 421 PHE A CA 1
ATOM 3271 C C . PHE A 1 421 ? -13.793 35.017 27.978 1.00 82.69 421 PHE A C 1
ATOM 3273 O O . PHE A 1 421 ? -13.870 35.360 26.800 1.00 82.69 421 PHE A O 1
ATOM 3280 N N . ALA A 1 422 ? -13.471 35.909 28.907 1.00 86.31 422 ALA A N 1
ATOM 3281 C CA . ALA A 1 422 ? -13.244 37.317 28.584 1.00 86.31 422 ALA A CA 1
ATOM 3282 C C . ALA A 1 422 ? -11.940 37.547 27.793 1.00 86.31 422 ALA A C 1
ATOM 3284 O O . ALA A 1 422 ? -11.891 38.409 26.915 1.00 86.31 422 ALA A O 1
ATOM 3285 N N . VAL A 1 423 ? -10.891 36.759 28.054 1.00 86.50 423 VAL A N 1
ATOM 3286 C CA . VAL A 1 423 ? -9.559 36.948 27.452 1.00 86.50 423 VAL A CA 1
ATOM 3287 C C . VAL A 1 423 ? -9.371 36.043 26.230 1.00 86.50 423 VAL A C 1
ATOM 3289 O O . VAL A 1 423 ? -8.632 35.062 26.246 1.00 86.50 423 VAL A O 1
ATOM 3292 N N . VAL A 1 424 ? -10.051 36.395 25.134 1.00 74.44 424 VAL A N 1
ATOM 3293 C CA . VAL A 1 424 ? -10.052 35.643 23.861 1.00 74.44 424 VAL A CA 1
ATOM 3294 C C . VAL A 1 424 ? -8.649 35.314 23.309 1.00 74.44 424 VAL A C 1
ATOM 3296 O O . VAL A 1 424 ? -8.457 34.164 22.916 1.00 74.44 424 VAL A O 1
ATOM 3299 N N . PRO A 1 425 ? -7.650 36.226 23.308 1.00 80.19 425 PRO A N 1
ATOM 3300 C CA . PRO A 1 425 ? -6.349 35.962 22.679 1.00 80.19 425 PRO A CA 1
ATOM 3301 C C . PRO A 1 425 ? -5.507 34.878 23.363 1.00 80.19 425 PRO A C 1
ATOM 3303 O O . PRO A 1 425 ? -4.567 34.378 22.760 1.00 80.19 425 PRO A O 1
ATOM 3306 N N . LEU A 1 426 ? -5.801 34.539 24.624 1.00 79.44 426 LEU A N 1
ATOM 3307 C CA . LEU A 1 426 ? -4.993 33.615 25.429 1.00 79.44 426 LEU A CA 1
ATOM 3308 C C . LEU A 1 426 ? -5.681 32.268 25.682 1.00 79.44 426 LEU A C 1
ATOM 3310 O O . LEU A 1 426 ? -5.125 31.426 26.385 1.00 79.44 426 LEU A O 1
ATOM 3314 N N . ARG A 1 427 ? -6.863 32.031 25.097 1.00 73.88 427 ARG A N 1
ATOM 3315 C CA . ARG A 1 427 ? -7.611 30.775 25.278 1.00 73.88 427 ARG A CA 1
ATOM 3316 C C . ARG A 1 427 ? -6.892 29.542 24.728 1.00 73.88 427 ARG A C 1
ATOM 3318 O O . ARG A 1 427 ? -7.152 28.438 25.187 1.00 73.88 427 ARG A O 1
ATOM 3325 N N . GLU A 1 428 ? -5.991 29.710 23.765 1.00 77.25 428 GLU A N 1
ATOM 3326 C CA . GLU A 1 428 ? -5.206 28.596 23.210 1.00 77.25 428 GLU A CA 1
ATOM 3327 C C . GLU A 1 428 ? -4.043 28.177 24.128 1.00 77.25 428 GLU A C 1
ATOM 3329 O O . GLU A 1 428 ? -3.436 27.125 23.937 1.00 77.25 428 GLU A O 1
ATOM 3334 N N . HIS A 1 429 ? -3.745 28.961 25.170 1.00 83.31 429 HIS A N 1
ATOM 3335 C CA . HIS A 1 429 ? -2.670 28.679 26.114 1.00 83.31 429 HIS A CA 1
ATOM 3336 C C . HIS A 1 429 ? -3.224 28.122 27.431 1.00 83.31 429 HIS A C 1
ATOM 3338 O O . HIS A 1 429 ? -3.572 28.870 28.342 1.00 83.31 429 HIS A O 1
ATOM 3344 N N . LEU A 1 430 ? -3.228 26.794 27.582 1.00 79.38 430 LEU A N 1
ATOM 3345 C CA . LEU A 1 430 ? -3.669 26.102 28.809 1.00 79.38 430 LEU A CA 1
ATOM 3346 C C . LEU A 1 430 ? -3.004 26.639 30.092 1.00 79.38 430 LEU A C 1
ATOM 3348 O O . LEU A 1 430 ? -3.651 26.743 31.134 1.00 79.38 430 LEU A O 1
ATOM 3352 N N . ALA A 1 431 ? -1.733 27.046 30.006 1.00 83.31 431 ALA A N 1
ATOM 3353 C CA . ALA A 1 431 ? -0.991 27.629 31.125 1.00 83.31 431 ALA A CA 1
ATOM 3354 C C . ALA A 1 431 ? -1.651 28.903 31.686 1.00 83.31 431 ALA A C 1
ATOM 3356 O O . ALA A 1 431 ? -1.646 29.112 32.897 1.00 83.31 431 ALA A O 1
ATOM 3357 N N . PHE A 1 432 ? -2.258 29.732 30.829 1.00 84.44 432 PHE A N 1
ATOM 3358 C CA . PHE A 1 432 ? -2.978 30.931 31.259 1.00 84.44 432 PHE A CA 1
ATOM 3359 C C . PHE A 1 432 ? -4.188 30.564 32.125 1.00 84.44 432 PHE A C 1
ATOM 3361 O O . PHE A 1 432 ? -4.368 31.120 33.208 1.00 84.44 432 PHE A O 1
ATOM 3368 N N . GLY A 1 433 ? -4.976 29.582 31.686 1.00 82.44 433 GLY A N 1
ATOM 3369 C CA . GLY A 1 433 ? -6.184 29.145 32.384 1.00 82.44 433 GLY A CA 1
ATOM 3370 C C . GLY A 1 433 ? -5.861 28.535 33.734 1.00 82.44 433 GLY A C 1
ATOM 3371 O O . GLY A 1 433 ? -6.500 28.873 34.727 1.00 82.44 433 GLY A O 1
ATOM 3372 N N . LEU A 1 434 ? -4.809 27.717 33.786 1.00 84.38 434 LEU A N 1
ATOM 3373 C CA . LEU A 1 434 ? -4.326 27.110 35.020 1.00 84.38 434 LEU A CA 1
ATOM 3374 C C . LEU A 1 434 ? -3.869 28.164 36.039 1.00 84.38 434 LEU A C 1
ATOM 3376 O O . LEU A 1 434 ? -4.283 28.124 37.194 1.00 84.38 434 LEU A O 1
ATOM 3380 N N . VAL A 1 435 ? -3.048 29.132 35.618 1.00 89.06 435 VAL A N 1
ATOM 3381 C CA . VAL A 1 435 ? -2.545 30.187 36.514 1.00 89.06 435 VAL A CA 1
ATOM 3382 C C . VAL A 1 435 ? -3.688 31.058 37.034 1.00 89.06 435 VAL A C 1
ATOM 3384 O O . VAL A 1 435 ? -3.754 31.327 38.234 1.00 89.06 435 VAL A O 1
ATOM 3387 N N . VAL A 1 436 ? -4.617 31.461 36.163 1.00 88.50 436 VAL A N 1
ATOM 3388 C CA . VAL A 1 436 ? -5.795 32.248 36.558 1.00 88.50 436 VAL A CA 1
ATOM 3389 C C . VAL A 1 436 ? -6.682 31.461 37.520 1.00 88.50 436 VAL A C 1
ATOM 3391 O O . VAL A 1 436 ? -7.123 32.018 38.524 1.00 88.50 436 VAL A O 1
ATOM 3394 N N . ALA A 1 437 ? -6.920 30.175 37.256 1.00 86.69 437 ALA A N 1
ATOM 3395 C CA . ALA A 1 437 ? -7.701 29.317 38.138 1.00 86.69 437 ALA A CA 1
ATOM 3396 C C . ALA A 1 437 ? -7.070 29.221 39.532 1.00 86.69 437 ALA A C 1
ATOM 3398 O O . ALA A 1 437 ? -7.746 29.497 40.520 1.00 86.69 437 ALA A O 1
ATOM 3399 N N . CYS A 1 438 ? -5.771 28.929 39.623 1.00 88.44 438 CYS A N 1
ATOM 3400 C CA . CYS A 1 438 ? -5.069 28.841 40.903 1.00 88.44 438 CYS A CA 1
ATOM 3401 C C . CYS A 1 438 ? -5.104 30.163 41.685 1.00 88.44 438 CYS A C 1
ATOM 3403 O O . CYS A 1 438 ? -5.426 30.167 42.872 1.00 88.44 438 CYS A O 1
ATOM 3405 N N . LEU A 1 439 ? -4.821 31.296 41.030 1.00 91.50 439 LEU A N 1
ATOM 3406 C CA . LEU A 1 439 ? -4.811 32.606 41.692 1.00 91.50 439 LEU A CA 1
ATOM 3407 C C . LEU A 1 439 ? -6.197 33.010 42.203 1.00 91.50 439 LEU A C 1
ATOM 3409 O O . LEU A 1 439 ? -6.322 33.499 43.324 1.00 91.50 439 LEU A O 1
ATOM 3413 N N . VAL A 1 440 ? -7.241 32.799 41.399 1.00 92.38 440 VAL A N 1
ATOM 3414 C CA . VAL A 1 440 ? -8.620 33.116 41.791 1.00 92.38 440 VAL A CA 1
ATOM 3415 C C . VAL A 1 440 ? -9.099 32.187 42.908 1.00 92.38 440 VAL A C 1
ATOM 3417 O O . VAL A 1 440 ? -9.770 32.652 43.827 1.00 92.38 440 VAL A O 1
ATOM 3420 N N . GLN A 1 441 ? -8.727 30.905 42.883 1.00 88.88 441 GLN A N 1
ATOM 3421 C CA . GLN A 1 441 ? -9.079 29.953 43.940 1.00 88.88 441 GLN A CA 1
ATOM 3422 C C . GLN A 1 441 ? -8.418 30.301 45.280 1.00 88.88 441 GLN A C 1
ATOM 3424 O O . GLN A 1 441 ? -9.095 30.327 46.310 1.00 88.88 441 GLN A O 1
ATOM 3429 N N . GLU A 1 442 ? -7.132 30.659 45.282 1.00 89.00 442 GLU A N 1
ATOM 3430 C CA . GLU A 1 442 ? -6.454 31.121 46.500 1.00 89.00 442 GLU A CA 1
ATOM 3431 C C . GLU A 1 442 ? -7.009 32.466 46.994 1.00 89.00 442 GLU A C 1
ATOM 3433 O O . GLU A 1 442 ? -7.185 32.662 48.199 1.00 89.00 442 GLU A O 1
ATOM 3438 N N . LEU A 1 443 ? -7.388 33.371 46.084 1.00 91.31 443 LEU A N 1
ATOM 3439 C CA . LEU A 1 443 ? -8.068 34.614 46.450 1.00 91.31 443 LEU A CA 1
ATOM 3440 C C . LEU A 1 443 ? -9.417 34.342 47.132 1.00 91.31 443 LEU A C 1
ATOM 3442 O O . LEU A 1 443 ? -9.705 34.939 48.167 1.00 91.31 443 LEU A O 1
ATOM 3446 N N . MET A 1 444 ? -10.234 33.430 46.597 1.00 90.31 444 MET A N 1
ATOM 3447 C CA . MET A 1 444 ? -11.513 33.060 47.217 1.00 90.31 444 MET A CA 1
ATOM 3448 C C . MET A 1 444 ? -11.320 32.402 48.580 1.00 90.31 444 MET A C 1
ATOM 3450 O O . MET A 1 444 ? -12.073 32.690 49.511 1.00 90.31 444 MET A O 1
ATOM 3454 N N . ARG A 1 445 ? -10.280 31.576 48.731 1.00 85.50 445 ARG A N 1
ATOM 3455 C CA . ARG A 1 445 ? -9.908 30.980 50.017 1.00 85.50 445 ARG A CA 1
ATOM 3456 C C . ARG A 1 445 ? -9.530 32.045 51.048 1.00 85.50 445 ARG A C 1
ATOM 3458 O O . ARG A 1 445 ? -9.957 31.966 52.201 1.00 85.50 445 ARG A O 1
ATOM 3465 N N . PHE A 1 446 ? -8.784 33.065 50.632 1.00 87.12 446 PHE A N 1
ATOM 3466 C CA . PHE A 1 446 ? -8.437 34.202 51.481 1.00 87.12 446 PHE A CA 1
ATOM 3467 C C . PHE A 1 446 ? -9.658 35.065 51.841 1.00 87.12 446 PHE A C 1
ATOM 3469 O O . PHE A 1 446 ? -9.831 35.432 53.002 1.00 87.12 446 PHE A O 1
ATOM 3476 N N . LEU A 1 447 ? -10.548 35.346 50.882 1.00 87.62 447 LEU A N 1
ATOM 3477 C CA . LEU A 1 447 ? -11.794 36.084 51.128 1.00 87.62 447 LEU A CA 1
ATOM 3478 C C . LEU A 1 447 ? -12.716 35.347 52.103 1.00 87.62 447 LEU A C 1
ATOM 3480 O O . LEU A 1 447 ? -13.294 35.968 52.993 1.00 87.62 447 LEU A O 1
ATOM 3484 N N . PHE A 1 448 ? -12.818 34.025 51.971 1.00 86.25 448 PHE A N 1
ATOM 3485 C CA . PHE A 1 448 ? -13.564 33.185 52.900 1.00 86.25 448 PHE A CA 1
ATOM 3486 C C . PHE A 1 448 ? -12.986 33.255 54.321 1.00 86.25 448 PHE A C 1
ATOM 3488 O O . PHE A 1 448 ? -13.737 33.427 55.280 1.00 86.25 448 PHE A O 1
ATOM 3495 N N . TYR A 1 449 ? -11.657 33.199 54.461 1.00 84.44 449 TYR A N 1
ATOM 3496 C CA . TYR A 1 449 ? -10.992 33.396 55.751 1.00 84.44 449 TYR A CA 1
ATOM 3497 C C . TYR A 1 449 ? -11.331 34.764 56.361 1.00 84.44 449 TYR A C 1
ATOM 3499 O O . TYR A 1 449 ? -11.758 34.827 57.512 1.00 84.44 449 TYR A O 1
ATOM 3507 N N . LEU A 1 450 ? -11.230 35.848 55.581 1.00 84.75 450 LEU A N 1
ATOM 3508 C CA . LEU A 1 450 ? -11.566 37.197 56.049 1.00 84.75 450 LEU A CA 1
ATOM 3509 C C . LEU A 1 450 ? -13.026 37.320 56.496 1.00 84.75 450 LEU A C 1
ATOM 3511 O O . LEU A 1 450 ? -13.296 37.935 57.527 1.00 84.75 450 LEU A O 1
ATOM 3515 N N . LEU A 1 451 ? -13.960 36.735 55.743 1.00 85.75 451 LEU A N 1
ATOM 3516 C CA . LEU A 1 451 ? -15.384 36.734 56.078 1.00 85.75 451 LEU A CA 1
ATOM 3517 C C . LEU A 1 451 ? -15.629 36.081 57.444 1.00 85.75 451 LEU A C 1
ATOM 3519 O O . LEU A 1 451 ? -16.380 36.614 58.265 1.00 85.75 451 LEU A O 1
ATOM 3523 N N . ILE A 1 452 ? -14.969 34.952 57.705 1.00 82.06 452 ILE A N 1
ATOM 3524 C CA . ILE A 1 452 ? -15.080 34.253 58.985 1.00 82.06 452 ILE A CA 1
ATOM 3525 C C . ILE A 1 452 ? -14.447 35.071 60.105 1.00 82.06 452 ILE A C 1
ATOM 3527 O O . ILE A 1 452 ? -15.107 35.302 61.114 1.00 82.06 452 ILE A O 1
ATOM 3531 N N . SER A 1 453 ? -13.222 35.573 59.919 1.00 79.81 453 SER A N 1
ATOM 3532 C CA . SER A 1 453 ? -12.545 36.388 60.936 1.00 79.81 453 SER A CA 1
ATOM 3533 C C . SER A 1 453 ? -13.331 37.655 61.286 1.00 79.81 453 SER A C 1
ATOM 3535 O O . SER A 1 453 ? -13.375 38.065 62.444 1.00 79.81 453 SER A O 1
ATOM 3537 N N . PHE A 1 454 ? -13.988 38.274 60.302 1.00 81.38 454 PHE A N 1
ATOM 3538 C CA . PHE A 1 454 ? -14.843 39.435 60.535 1.00 81.38 454 PHE A CA 1
ATOM 3539 C C . PHE A 1 454 ? -16.119 39.067 61.302 1.00 81.38 454 PHE A C 1
ATOM 3541 O O . PHE A 1 454 ? -16.518 39.783 62.222 1.00 81.38 454 PHE A O 1
ATOM 3548 N N . SER A 1 455 ? -16.735 37.936 60.953 1.00 79.56 455 SER A N 1
ATOM 3549 C CA . SER A 1 455 ? -17.930 37.426 61.636 1.00 79.56 455 SER A CA 1
ATOM 3550 C C . SER A 1 455 ? -17.631 37.075 63.096 1.00 79.56 455 SER A C 1
ATOM 3552 O O . SER A 1 455 ? -18.405 37.420 63.986 1.00 79.56 455 SER A O 1
ATOM 3554 N N . GLU A 1 456 ? -16.476 36.462 63.355 1.00 76.75 456 GLU A N 1
ATOM 3555 C CA . GLU A 1 456 ? -15.988 36.143 64.699 1.00 76.75 456 GLU A CA 1
ATOM 3556 C C . GLU A 1 456 ? -15.761 37.412 65.532 1.00 76.75 456 GLU A C 1
ATOM 3558 O O . GLU A 1 456 ? -16.276 37.524 66.645 1.00 76.75 456 GLU A O 1
ATOM 3563 N N . ALA A 1 457 ? -15.073 38.414 64.975 1.00 75.88 457 ALA A N 1
ATOM 3564 C CA . ALA A 1 457 ? -14.866 39.695 65.649 1.00 75.88 457 ALA A CA 1
ATOM 3565 C C . ALA A 1 457 ? -16.191 40.423 65.957 1.00 75.88 457 ALA A C 1
ATOM 3567 O O . ALA A 1 457 ? -16.302 41.111 66.973 1.00 75.88 457 ALA A O 1
ATOM 3568 N N . GLY A 1 458 ? -17.201 40.279 65.092 1.00 75.88 458 GLY A N 1
ATOM 3569 C CA . GLY A 1 458 ? -18.547 40.811 65.312 1.00 75.88 458 GLY A CA 1
ATOM 3570 C C . GLY A 1 458 ? -19.287 40.107 66.453 1.00 75.88 458 GLY A C 1
ATOM 3571 O O . GLY A 1 458 ? -19.842 40.776 67.322 1.00 75.88 458 GLY A O 1
ATOM 3572 N N . LEU A 1 459 ? -19.241 38.773 66.489 1.00 74.44 459 LEU A N 1
ATOM 3573 C CA . LEU A 1 459 ? -19.846 37.955 67.547 1.00 74.44 459 LEU A CA 1
ATOM 3574 C C . LEU A 1 459 ? -19.216 38.226 68.916 1.00 74.44 459 LEU A C 1
ATOM 3576 O O . LEU A 1 459 ? -19.943 38.388 69.892 1.00 74.44 459 LEU A O 1
ATOM 3580 N N . HIS A 1 460 ? -17.888 38.361 68.983 1.00 72.88 460 HIS A N 1
ATOM 3581 C CA . HIS A 1 460 ? -17.201 38.727 70.224 1.00 72.88 460 HIS A CA 1
ATOM 3582 C C . HIS A 1 460 ? -17.627 40.104 70.740 1.00 72.88 460 HIS A C 1
ATOM 3584 O O . HIS A 1 460 ? -17.857 40.254 71.935 1.00 72.88 460 HIS A O 1
ATOM 3590 N N . LYS A 1 461 ? -17.815 41.097 69.859 1.00 76.38 461 LYS A N 1
ATOM 3591 C CA . LYS A 1 461 ? -18.307 42.424 70.266 1.00 76.38 461 LYS A CA 1
ATOM 3592 C C . LYS A 1 461 ? -19.733 42.391 70.809 1.00 76.38 461 LYS A C 1
ATOM 3594 O O . LYS A 1 461 ? -20.028 43.136 71.737 1.00 76.38 461 LYS A O 1
ATOM 3599 N N . ILE A 1 462 ? -20.606 41.561 70.237 1.00 74.81 462 ILE A N 1
ATOM 3600 C CA . ILE A 1 462 ? -21.984 41.389 70.723 1.00 74.81 462 ILE A CA 1
ATOM 3601 C C . ILE A 1 462 ? -21.972 40.674 72.076 1.00 74.81 462 ILE A C 1
ATOM 3603 O O . ILE A 1 462 ? -22.593 41.160 73.012 1.00 74.81 462 ILE A O 1
ATOM 3607 N N . ALA A 1 463 ? -21.187 39.603 72.219 1.00 74.12 463 ALA A N 1
ATOM 3608 C CA . ALA A 1 463 ? -21.033 38.893 73.487 1.00 74.12 463 ALA A CA 1
ATOM 3609 C C . ALA A 1 463 ? -20.437 39.790 74.592 1.00 74.12 463 ALA A C 1
ATOM 3611 O O . ALA A 1 463 ? -20.896 39.769 75.732 1.00 74.12 463 ALA A O 1
ATOM 3612 N N . GLU A 1 464 ? -19.447 40.628 74.263 1.00 76.50 464 GLU A N 1
ATOM 3613 C CA . GLU A 1 464 ? -18.899 41.634 75.182 1.00 76.50 464 GLU A CA 1
ATOM 3614 C C . GLU A 1 464 ? -19.921 42.725 75.534 1.00 76.50 464 GLU A C 1
ATOM 3616 O O . GLU A 1 464 ? -19.938 43.205 76.670 1.00 76.50 464 GLU A O 1
ATOM 3621 N N . TYR A 1 465 ? -20.768 43.132 74.583 1.00 76.56 465 TYR A N 1
ATOM 3622 C CA . TYR A 1 465 ? -21.840 44.100 74.811 1.00 76.56 465 TYR A CA 1
ATOM 3623 C C . TYR A 1 465 ? -22.922 43.532 75.738 1.00 76.56 465 TYR A C 1
ATOM 3625 O O . TYR A 1 465 ? -23.250 44.172 76.732 1.00 76.56 465 TYR A O 1
ATOM 3633 N N . GLU A 1 466 ? -23.391 42.308 75.487 1.00 74.50 466 GLU A N 1
ATOM 3634 C CA . GLU A 1 466 ? -24.352 41.596 76.339 1.00 74.50 466 GLU A CA 1
ATOM 3635 C C . GLU A 1 466 ? -23.791 41.357 77.750 1.00 74.50 466 GLU A C 1
ATOM 3637 O O . GLU A 1 466 ? -24.486 41.572 78.744 1.00 74.50 466 GLU A O 1
ATOM 3642 N N . ALA A 1 467 ? -22.506 40.998 77.871 1.00 71.44 467 ALA A N 1
ATOM 3643 C CA . ALA A 1 467 ? -21.837 40.855 79.166 1.00 71.44 467 ALA A CA 1
ATOM 3644 C C . ALA A 1 467 ? -21.748 42.189 79.932 1.00 71.44 467 ALA A C 1
ATOM 3646 O O . ALA A 1 467 ? -21.916 42.223 81.155 1.00 71.44 467 ALA A O 1
ATOM 3647 N N . ARG A 1 468 ? -21.517 43.306 79.227 1.00 70.31 468 ARG A N 1
ATOM 3648 C CA . ARG A 1 468 ? -21.535 44.653 79.819 1.00 70.31 468 ARG A CA 1
ATOM 3649 C C . ARG A 1 468 ? -22.943 45.070 80.233 1.00 70.31 468 ARG A C 1
ATOM 3651 O O . ARG A 1 468 ? -23.107 45.601 81.329 1.00 70.31 468 ARG A O 1
ATOM 3658 N N . GLU A 1 469 ? -23.953 44.792 79.421 1.00 69.75 469 GLU A N 1
ATOM 3659 C CA . GLU A 1 469 ? -25.351 45.113 79.717 1.00 69.75 469 GLU A CA 1
ATOM 3660 C C . GLU A 1 469 ? -25.868 44.325 80.937 1.00 69.75 469 GLU A C 1
ATOM 3662 O O . GLU A 1 469 ? -26.428 44.921 81.859 1.00 69.75 469 GLU A O 1
ATOM 3667 N N . ALA A 1 470 ? -25.539 43.029 81.033 1.00 62.34 470 ALA A N 1
ATOM 3668 C CA . ALA A 1 470 ? -25.821 42.184 82.201 1.00 62.34 470 ALA A CA 1
ATOM 3669 C C . ALA A 1 470 ? -25.100 42.648 83.485 1.00 62.34 470 ALA A C 1
ATOM 3671 O O . ALA A 1 470 ? -25.605 42.478 84.598 1.00 62.34 470 ALA A O 1
ATOM 3672 N N . SER A 1 471 ? -23.917 43.261 83.358 1.00 59.44 471 SER A N 1
ATOM 3673 C CA . SER A 1 471 ? -23.205 43.860 84.496 1.00 59.44 471 SER A CA 1
ATOM 3674 C C . SER A 1 471 ? -23.829 45.186 84.957 1.00 59.44 471 SER A C 1
ATOM 3676 O O . SER A 1 471 ? -23.848 45.471 86.155 1.00 59.44 471 SER A O 1
ATOM 3678 N N . CYS A 1 472 ? -24.414 45.966 84.041 1.00 57.06 472 CYS A N 1
ATOM 3679 C CA . CYS A 1 472 ? -25.120 47.207 84.365 1.00 57.06 472 CYS A CA 1
ATOM 3680 C C . CYS A 1 472 ? -26.498 46.961 85.003 1.00 57.06 472 CYS A C 1
ATOM 3682 O O . CYS A 1 472 ? -26.885 47.718 85.896 1.00 57.06 472 CYS A O 1
ATOM 3684 N N . SER A 1 473 ? -27.210 45.891 84.629 1.00 55.88 473 SER A N 1
ATOM 3685 C CA . SER A 1 473 ? -28.505 45.529 85.233 1.00 55.88 473 SER A CA 1
ATOM 3686 C C . SER A 1 473 ? -28.405 45.030 86.682 1.00 55.88 473 SER A C 1
ATOM 3688 O O . SER A 1 473 ? -29.394 45.068 87.405 1.00 55.88 473 SER A O 1
ATOM 3690 N N . ASN A 1 474 ? -27.217 44.624 87.142 1.00 53.56 474 ASN A N 1
ATOM 3691 C CA . ASN A 1 474 ? -26.973 44.193 88.527 1.00 53.56 474 ASN A CA 1
ATOM 3692 C C . ASN A 1 474 ? -26.643 45.347 89.500 1.00 53.56 474 ASN A C 1
ATOM 3694 O O . ASN A 1 474 ? -26.218 45.099 90.627 1.00 53.56 474 ASN A O 1
ATOM 3698 N N . SER A 1 475 ? -26.830 46.611 89.097 1.00 51.12 475 SER A N 1
ATOM 3699 C CA . SER A 1 475 ? -26.483 47.784 89.920 1.00 51.12 475 SER A CA 1
ATOM 3700 C C . SER A 1 475 ? -27.639 48.398 90.729 1.00 51.12 475 SER A C 1
ATOM 3702 O O . SER A 1 475 ? -27.441 49.414 91.394 1.00 51.12 475 SER A O 1
ATOM 3704 N N . THR A 1 476 ? -28.821 47.770 90.778 1.00 48.19 476 THR A N 1
ATOM 3705 C CA . THR A 1 476 ? -29.922 48.211 91.658 1.00 48.19 476 THR A CA 1
ATOM 3706 C C . THR A 1 476 ? -30.592 47.052 92.409 1.00 48.19 476 THR A C 1
ATOM 3708 O O . THR A 1 476 ? -31.487 46.413 91.866 1.00 48.19 476 THR A O 1
ATOM 3711 N N . GLY A 1 477 ? -30.228 46.852 93.685 1.00 41.72 477 GLY A N 1
ATOM 3712 C CA . GLY A 1 477 ? -31.121 46.270 94.704 1.00 41.72 477 GLY A CA 1
ATOM 3713 C C . GLY A 1 477 ? -30.860 44.830 95.186 1.00 41.72 477 GLY A C 1
ATOM 3714 O O . GLY A 1 477 ? -31.271 43.877 94.544 1.00 41.72 477 GLY A O 1
ATOM 3715 N N . GLU A 1 478 ? -30.325 44.751 96.410 1.00 40.09 478 GLU A N 1
ATOM 3716 C CA . GLU A 1 478 ? -3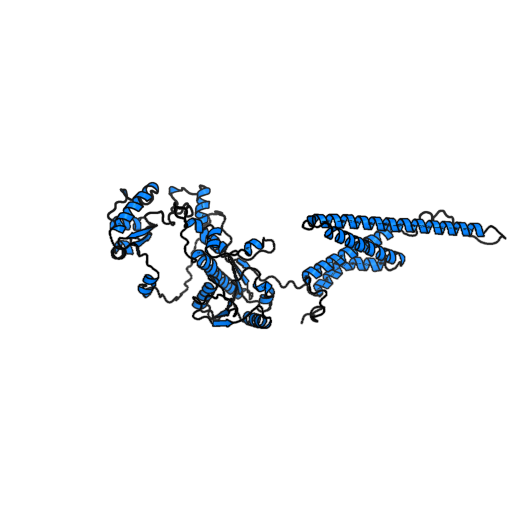0.327 43.656 97.409 1.00 40.09 478 GLU A CA 1
ATOM 3717 C C . GLU A 1 478 ? -29.402 42.417 97.294 1.00 40.09 478 GLU A C 1
ATOM 3719 O O . GLU A 1 478 ? -29.178 41.874 96.214 1.00 40.09 478 GLU A O 1
ATOM 3724 N N . PRO A 1 479 ? -28.852 41.938 98.441 1.00 55.69 479 PRO A N 1
ATOM 3725 C CA . PRO A 1 479 ? -27.890 40.844 98.485 1.00 55.69 479 PRO A CA 1
ATOM 3726 C C . PRO A 1 479 ? -28.560 39.510 98.848 1.00 55.69 479 PRO A C 1
ATOM 3728 O O . PRO A 1 479 ? -29.220 39.425 99.880 1.00 55.69 479 PRO A O 1
ATOM 3731 N N . ASN A 1 480 ? -28.298 38.435 98.093 1.00 37.84 480 ASN A N 1
ATOM 3732 C CA . ASN A 1 480 ? -27.836 37.174 98.689 1.00 37.84 480 ASN A CA 1
ATOM 3733 C C . ASN A 1 480 ? -27.545 36.037 97.699 1.00 37.84 480 ASN A C 1
ATOM 3735 O O . ASN A 1 480 ? -28.225 35.828 96.701 1.00 37.84 480 ASN A O 1
ATOM 3739 N N . THR A 1 481 ? -26.589 35.219 98.148 1.00 39.50 481 THR A N 1
ATOM 3740 C CA . THR A 1 481 ? -26.328 33.807 97.824 1.00 39.50 481 THR A CA 1
ATOM 3741 C C . THR A 1 481 ? -25.722 33.452 96.462 1.00 39.50 481 THR A C 1
ATOM 3743 O O . THR A 1 481 ? -26.400 33.311 95.455 1.00 39.50 481 THR A O 1
ATOM 3746 N N . GLY A 1 482 ? -24.425 33.122 96.505 1.00 41.47 482 GLY A N 1
ATOM 3747 C CA . GLY A 1 482 ? -23.895 31.987 95.747 1.00 41.47 482 GLY A CA 1
ATOM 3748 C C . GLY A 1 482 ? -23.461 32.240 94.308 1.00 41.47 482 GLY A C 1
ATOM 3749 O O . GLY A 1 482 ? -23.603 31.343 93.483 1.00 41.47 482 GLY A O 1
ATOM 3750 N N . VAL A 1 483 ? -22.874 33.395 93.991 1.00 35.47 483 VAL A N 1
ATOM 3751 C CA . VAL A 1 483 ? -22.133 33.528 92.730 1.00 35.47 483 VAL A CA 1
ATOM 3752 C C . VAL A 1 483 ? -20.770 32.876 92.916 1.00 35.47 483 VAL A C 1
ATOM 3754 O O . VAL A 1 483 ? -19.858 33.428 93.532 1.00 35.47 483 VAL A O 1
ATOM 3757 N N . ARG A 1 484 ? -20.648 31.652 92.402 1.00 30.97 484 ARG A N 1
ATOM 3758 C CA . ARG A 1 484 ? -19.361 31.021 92.137 1.00 30.97 484 ARG A CA 1
ATOM 3759 C C . ARG A 1 484 ? -18.615 31.974 91.204 1.00 30.97 484 ARG A C 1
ATOM 3761 O O . ARG A 1 484 ? -18.977 32.101 90.038 1.00 30.97 484 ARG A O 1
ATOM 3768 N N . ILE A 1 485 ? -17.620 32.676 91.739 1.00 34.84 485 ILE A N 1
ATOM 3769 C CA . ILE A 1 485 ? -16.598 33.351 90.944 1.00 34.84 485 ILE A CA 1
ATOM 3770 C C . ILE A 1 485 ? -15.933 32.236 90.137 1.00 34.84 485 ILE A C 1
ATOM 3772 O O . ILE A 1 485 ? -15.100 31.490 90.651 1.00 34.84 485 ILE A O 1
ATOM 3776 N N . VAL A 1 486 ? -16.382 32.041 88.898 1.00 35.03 486 VAL A N 1
ATOM 3777 C CA . VAL A 1 486 ? -15.578 31.347 87.901 1.00 35.03 486 VAL A CA 1
ATOM 3778 C C . VAL A 1 486 ? -14.431 32.307 87.641 1.00 35.03 486 VAL A C 1
ATOM 3780 O O . VAL A 1 486 ? -14.638 33.392 87.103 1.00 35.03 486 VAL A O 1
ATOM 3783 N N . ASN A 1 487 ? -13.249 31.949 88.142 1.00 28.97 487 ASN A N 1
ATOM 3784 C CA . ASN A 1 487 ? -12.012 32.638 87.819 1.00 28.97 487 ASN A CA 1
ATOM 3785 C C . ASN A 1 487 ? -11.932 32.761 86.297 1.00 28.97 487 ASN A C 1
ATOM 3787 O O . ASN A 1 487 ? -11.753 31.773 85.589 1.00 28.97 487 ASN A O 1
ATOM 3791 N N . SER A 1 488 ? -12.070 33.987 85.807 1.00 36.38 488 SER A N 1
ATOM 3792 C CA . SER A 1 488 ? -11.970 34.389 84.407 1.00 36.38 488 SER A CA 1
ATOM 3793 C C . SER A 1 488 ? -10.519 34.376 83.908 1.00 36.38 488 SER A C 1
ATOM 3795 O O . SER A 1 488 ? -10.091 35.267 83.178 1.00 36.38 488 SER A O 1
ATOM 3797 N N . SER A 1 489 ? -9.739 33.377 84.325 1.00 31.66 489 SER A N 1
ATOM 3798 C CA . SER A 1 489 ? -8.320 33.240 83.995 1.00 31.66 489 SER A CA 1
ATOM 3799 C C . SER A 1 489 ? -7.978 31.982 83.194 1.00 31.66 489 SER A C 1
ATOM 3801 O O . SER A 1 489 ? -6.821 31.854 82.815 1.00 31.66 489 SER A O 1
ATOM 3803 N N . ASP A 1 490 ? -8.957 31.126 82.864 1.00 32.97 490 ASP A N 1
ATOM 3804 C CA . ASP A 1 490 ? -8.756 29.963 81.975 1.00 32.97 490 ASP A CA 1
ATOM 3805 C C . ASP A 1 490 ? -9.550 30.026 80.645 1.00 32.97 490 ASP A C 1
ATOM 3807 O O . ASP A 1 490 ? -9.313 29.208 79.762 1.00 32.97 490 ASP A O 1
ATOM 3811 N N . ASP A 1 491 ? -10.411 31.034 80.430 1.00 37.66 491 ASP A N 1
ATOM 3812 C CA . ASP A 1 491 ? -11.259 31.153 79.218 1.00 37.66 491 ASP A CA 1
ATOM 3813 C C . ASP A 1 491 ? -10.772 32.181 78.171 1.00 37.66 491 ASP A C 1
ATOM 3815 O O . ASP A 1 491 ? -11.427 32.416 77.156 1.00 37.66 491 ASP A O 1
ATOM 3819 N N . VAL A 1 492 ? -9.589 32.782 78.341 1.00 37.72 492 VAL A N 1
ATOM 3820 C CA . VAL A 1 492 ? -9.114 33.875 77.458 1.00 37.72 492 VAL A CA 1
ATOM 3821 C C . VAL A 1 492 ? -8.595 33.395 76.086 1.00 37.72 492 VAL A C 1
ATOM 3823 O O . VAL A 1 492 ? -8.249 34.215 75.241 1.00 37.72 492 VAL A O 1
ATOM 3826 N N . HIS A 1 493 ? -8.612 32.093 75.776 1.00 40.19 493 HIS A N 1
ATOM 3827 C CA . HIS A 1 493 ? -8.304 31.571 74.427 1.00 40.19 493 HIS A CA 1
ATOM 3828 C C . HIS A 1 493 ? -9.313 30.535 73.896 1.00 40.19 493 HIS A C 1
ATOM 3830 O O . HIS A 1 493 ? -8.991 29.726 73.022 1.00 40.19 493 HIS A O 1
ATOM 3836 N N . GLY A 1 494 ? -10.560 30.579 74.363 1.00 44.09 494 GLY A N 1
ATOM 3837 C CA . GLY A 1 494 ? -11.663 29.847 73.743 1.00 44.09 494 GLY A CA 1
ATOM 3838 C C . GLY A 1 494 ? -12.283 30.644 72.598 1.00 44.09 494 GLY A C 1
ATOM 3839 O O . GLY A 1 494 ? -13.375 31.177 72.759 1.00 44.09 494 GLY A O 1
ATOM 3840 N N . SER A 1 495 ? -11.605 30.758 71.450 1.00 50.91 495 SER A N 1
ATOM 3841 C CA . SER A 1 495 ? -12.289 31.222 70.234 1.00 50.91 495 SER A CA 1
ATOM 3842 C C . SER A 1 495 ? -13.520 30.338 70.002 1.00 50.91 495 SER A C 1
ATOM 3844 O O . SER A 1 495 ? -13.417 29.107 70.039 1.00 50.91 495 SER A O 1
ATOM 3846 N N . ILE A 1 496 ? -14.675 30.962 69.743 1.00 55.97 496 ILE A N 1
ATOM 3847 C CA . ILE A 1 496 ? -15.921 30.278 69.349 1.00 55.97 496 ILE A CA 1
ATOM 3848 C C . ILE A 1 496 ? -15.656 29.338 68.154 1.00 55.97 496 ILE A C 1
ATOM 3850 O O . ILE A 1 496 ? -16.296 28.297 68.007 1.00 55.97 496 ILE A O 1
ATOM 3854 N N . PHE A 1 497 ? -14.645 29.660 67.343 1.00 59.88 497 PHE A N 1
ATOM 3855 C CA . PHE A 1 497 ? -14.166 28.872 66.223 1.00 59.88 497 PHE A CA 1
ATOM 3856 C C . PHE A 1 497 ? -12.722 28.417 66.460 1.00 59.88 497 PHE A C 1
ATOM 3858 O O . PHE A 1 497 ? -11.767 29.137 66.198 1.00 59.88 497 PHE A O 1
ATOM 3865 N N . ASN A 1 498 ? -12.499 27.166 66.867 1.00 70.56 498 ASN A N 1
ATOM 3866 C CA . ASN A 1 498 ? -11.130 26.642 66.884 1.00 70.56 498 ASN A CA 1
ATOM 3867 C C . ASN A 1 498 ? -10.519 26.720 65.465 1.00 70.56 498 ASN A C 1
ATOM 3869 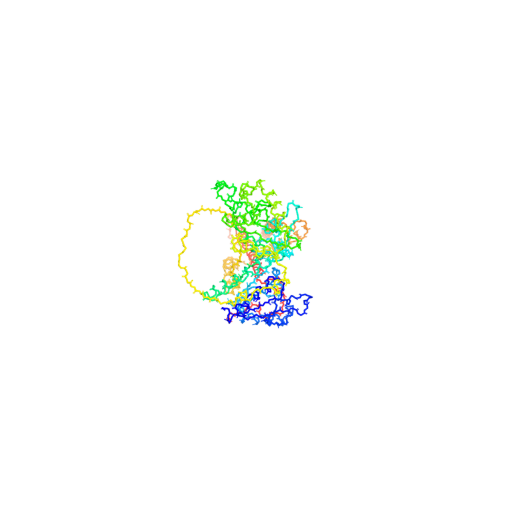O O . ASN A 1 498 ? -10.858 25.913 64.597 1.00 70.56 498 ASN A O 1
ATOM 3873 N N . ASN A 1 499 ? -9.597 27.666 65.246 1.00 69.31 499 ASN A N 1
ATOM 3874 C CA . ASN A 1 499 ? -9.005 27.979 63.940 1.00 69.31 499 ASN A CA 1
ATOM 3875 C C . ASN A 1 499 ? -8.424 26.754 63.222 1.00 69.31 499 ASN A C 1
ATOM 3877 O O . ASN A 1 499 ? -8.469 26.668 61.995 1.00 69.31 499 ASN A O 1
ATOM 3881 N N . ARG A 1 500 ? -7.936 25.753 63.969 1.00 71.94 500 ARG A N 1
ATOM 3882 C CA . ARG A 1 500 ? -7.458 24.490 63.385 1.00 71.94 500 ARG A CA 1
ATOM 3883 C C . ARG A 1 500 ? -8.598 23.634 62.841 1.00 71.94 500 ARG A C 1
ATOM 3885 O O . ARG A 1 500 ? -8.464 23.073 61.759 1.00 71.94 500 ARG A O 1
ATOM 3892 N N . LYS A 1 501 ? -9.722 23.552 63.559 1.00 71.44 501 LYS A N 1
ATOM 3893 C CA . LYS A 1 501 ? -10.922 22.832 63.098 1.00 71.44 501 LYS A CA 1
ATOM 3894 C C . LYS A 1 501 ? -11.559 23.533 61.897 1.00 71.44 501 LYS A C 1
ATOM 3896 O O . LYS A 1 501 ? -11.987 22.869 60.958 1.00 71.44 501 LYS A O 1
ATOM 3901 N N . LEU A 1 502 ? -11.546 24.864 61.890 1.00 72.94 502 LEU A N 1
ATOM 3902 C CA . LEU A 1 502 ? -12.048 25.686 60.792 1.00 72.94 502 LEU A CA 1
ATOM 3903 C C . LEU A 1 502 ? -11.217 25.516 59.508 1.00 72.94 502 LEU A C 1
ATOM 3905 O O . LEU A 1 502 ? -11.759 25.280 58.425 1.00 72.94 502 LEU A O 1
ATOM 3909 N N . ALA A 1 503 ? -9.889 25.573 59.635 1.00 76.00 503 ALA A N 1
ATOM 3910 C CA . ALA A 1 503 ? -8.964 25.340 58.530 1.00 76.00 503 ALA A CA 1
ATOM 3911 C C . ALA A 1 503 ? -9.074 23.904 57.991 1.00 76.00 503 ALA A C 1
ATOM 3913 O O . ALA A 1 503 ? -9.001 23.689 56.783 1.00 76.00 503 ALA A O 1
ATOM 3914 N N . PHE A 1 504 ? -9.303 22.929 58.876 1.00 81.50 504 PHE A N 1
ATOM 3915 C CA . PHE A 1 504 ? -9.508 21.535 58.493 1.00 81.50 504 PHE A CA 1
ATOM 3916 C C . PHE A 1 504 ? -10.817 21.339 57.715 1.00 81.50 504 PHE A C 1
ATOM 3918 O O . PHE A 1 504 ? -10.786 20.793 56.616 1.00 81.50 504 PHE A O 1
ATOM 3925 N N . SER A 1 505 ? -11.949 21.828 58.237 1.00 82.19 505 SER A N 1
ATOM 3926 C CA . SER A 1 505 ? -13.260 21.697 57.579 1.00 82.19 505 SER A CA 1
ATOM 3927 C C . SER A 1 505 ? -13.291 22.391 56.209 1.00 82.19 505 SER A C 1
ATOM 3929 O O . SER A 1 505 ? -13.742 21.810 55.221 1.00 82.19 505 SER A O 1
ATOM 3931 N N . SER A 1 506 ? -12.720 23.595 56.109 1.00 82.06 506 SER A N 1
ATOM 3932 C CA . SER A 1 506 ? -12.626 24.320 54.834 1.00 82.06 506 SER A CA 1
ATOM 3933 C C . SER A 1 506 ? -11.660 23.673 53.838 1.00 82.06 506 SER A C 1
ATOM 3935 O O . SER A 1 506 ? -11.992 23.553 52.661 1.00 82.06 506 SER A O 1
ATOM 3937 N N . GLY A 1 507 ? -10.499 23.188 54.290 1.00 82.44 507 GLY A N 1
ATOM 3938 C CA . GLY A 1 507 ? -9.562 22.448 53.440 1.00 82.44 507 GLY A CA 1
ATOM 3939 C C . GLY A 1 507 ? -10.149 21.137 52.909 1.00 82.44 507 GLY A C 1
ATOM 3940 O O . GLY A 1 507 ? -9.993 20.831 51.728 1.00 82.44 507 GLY A O 1
ATOM 3941 N N . LEU A 1 508 ? -10.878 20.396 53.751 1.00 85.44 508 LEU A N 1
ATOM 3942 C CA . LEU A 1 508 ? -11.568 19.163 53.364 1.00 85.44 508 LEU A CA 1
ATOM 3943 C C . LEU A 1 508 ? -12.656 19.429 52.311 1.00 85.44 508 LEU A C 1
ATOM 3945 O O . LEU A 1 508 ? -12.793 18.662 51.363 1.00 85.44 508 LEU A O 1
ATOM 3949 N N . SER A 1 509 ? -13.391 20.534 52.454 1.00 85.62 509 SER A N 1
ATOM 3950 C CA . SER A 1 509 ? -14.425 20.973 51.509 1.00 85.62 509 SER A CA 1
ATOM 3951 C C . SER A 1 509 ? -13.853 21.324 50.129 1.00 85.62 509 SER A C 1
ATOM 3953 O O . SER A 1 509 ? -14.349 20.849 49.107 1.00 85.62 509 SER A O 1
ATOM 3955 N N . PHE A 1 510 ? -12.751 22.080 50.091 1.00 82.94 510 PHE A N 1
ATOM 3956 C CA . PHE A 1 510 ? -12.045 22.420 48.849 1.00 82.94 510 PHE A CA 1
ATOM 3957 C C . PHE A 1 510 ? -11.496 21.171 48.141 1.00 82.94 510 PHE A C 1
ATOM 3959 O O . PHE A 1 510 ? -11.631 21.042 46.925 1.00 82.94 510 PHE A O 1
ATOM 3966 N N . ALA A 1 511 ? -10.916 20.230 48.896 1.00 80.56 511 ALA A N 1
ATOM 3967 C CA . ALA A 1 511 ? -10.417 18.968 48.350 1.00 80.56 511 ALA A CA 1
ATOM 3968 C C . ALA A 1 511 ? -11.549 18.093 47.785 1.00 80.56 511 ALA A C 1
ATOM 3970 O O . ALA A 1 511 ? -11.406 17.532 46.699 1.00 80.56 511 ALA A O 1
ATOM 3971 N N . LEU A 1 512 ? -12.690 18.019 48.485 1.00 85.81 512 LEU A N 1
ATOM 3972 C CA . LEU A 1 512 ? -13.867 17.296 48.006 1.00 85.81 512 LEU A CA 1
ATOM 3973 C C . LEU A 1 512 ? -14.366 17.872 46.677 1.00 85.81 512 LEU A C 1
ATOM 3975 O O . LEU A 1 512 ? -14.591 17.119 45.733 1.00 85.81 512 LEU A O 1
ATOM 3979 N N . MET A 1 513 ? -14.524 19.195 46.596 1.00 83.31 513 MET A N 1
ATOM 3980 C CA . MET A 1 513 ? -15.035 19.852 45.392 1.00 83.31 513 MET A CA 1
ATOM 3981 C C . MET A 1 513 ? -14.079 19.721 44.204 1.00 83.31 513 MET A C 1
ATOM 3983 O O . MET A 1 513 ? -14.531 19.412 43.101 1.00 83.31 513 MET A O 1
ATOM 3987 N N . GLY A 1 514 ? -12.768 19.851 44.432 1.00 78.00 514 GLY A N 1
ATOM 3988 C CA . GLY A 1 514 ? -11.758 19.569 43.409 1.00 78.00 514 GLY A CA 1
ATOM 3989 C C . GLY A 1 514 ? -11.872 18.146 42.860 1.00 78.00 514 GLY A C 1
ATOM 3990 O O . GLY A 1 514 ? -11.966 17.961 41.648 1.00 78.00 514 GLY A O 1
ATOM 3991 N N . GLY A 1 515 ? -11.972 17.154 43.751 1.00 78.12 515 GLY A N 1
ATOM 3992 C CA . GLY A 1 515 ? -12.140 15.755 43.359 1.00 78.12 515 GLY A CA 1
ATOM 3993 C C . GLY A 1 515 ? -13.445 15.490 42.603 1.00 78.12 515 GLY A C 1
ATOM 3994 O O . GLY A 1 515 ? -13.432 14.771 41.608 1.00 78.12 515 GLY A O 1
ATOM 3995 N N . ILE A 1 516 ? -14.573 16.078 43.029 1.00 81.38 516 ILE A N 1
ATOM 3996 C CA . ILE A 1 516 ? -15.880 15.906 42.364 1.00 81.38 516 ILE A CA 1
ATOM 3997 C C . ILE A 1 516 ? -15.816 16.389 40.916 1.00 81.38 516 ILE A C 1
ATOM 3999 O O . ILE A 1 516 ? -16.288 15.689 40.023 1.00 81.38 516 ILE A O 1
ATOM 4003 N N . PHE A 1 517 ? -15.221 17.556 40.667 1.00 75.81 517 PHE A N 1
ATOM 4004 C CA . PHE A 1 517 ? -15.104 18.081 39.309 1.00 75.81 517 PHE A CA 1
ATOM 4005 C C . PHE A 1 517 ? -14.175 17.231 38.445 1.00 75.81 517 PHE A C 1
ATOM 4007 O O . PHE A 1 517 ? -14.534 16.933 37.311 1.00 75.81 517 PHE A O 1
ATOM 4014 N N . GLU A 1 518 ? -13.038 16.779 38.973 1.00 72.75 518 GLU A N 1
ATOM 4015 C CA . GLU A 1 518 ? -12.142 15.863 38.257 1.00 72.75 518 GLU A CA 1
ATOM 4016 C C . GLU A 1 518 ? -12.844 14.540 37.908 1.00 72.75 518 GLU A C 1
ATOM 4018 O O . GLU A 1 518 ? -12.757 14.061 36.781 1.00 72.75 518 GLU A O 1
ATOM 4023 N N . TYR A 1 519 ? -13.644 13.998 38.829 1.00 73.19 519 TYR A N 1
ATOM 4024 C CA . TYR A 1 519 ? -14.443 12.798 38.585 1.00 73.19 519 TYR A CA 1
ATOM 4025 C C . TYR A 1 519 ? -15.535 13.015 37.525 1.00 73.19 519 TYR A C 1
ATOM 4027 O O . TYR A 1 519 ? -15.767 12.142 36.689 1.00 73.19 519 TYR A O 1
ATOM 4035 N N . ILE A 1 520 ? -16.180 14.187 37.513 1.00 73.00 520 ILE A N 1
ATOM 4036 C CA . ILE A 1 520 ? -17.131 14.574 36.459 1.00 73.00 520 ILE A CA 1
ATOM 4037 C C . ILE A 1 520 ? -16.421 14.691 35.106 1.00 73.00 520 ILE A C 1
ATOM 4039 O O . ILE A 1 520 ? -16.969 14.221 34.114 1.00 73.00 520 ILE A O 1
ATOM 4043 N N . TYR A 1 521 ? -15.213 15.260 35.052 1.00 65.38 521 TYR A N 1
ATOM 4044 C CA . TYR A 1 521 ? -14.422 15.338 33.820 1.00 65.38 521 TYR A CA 1
ATOM 4045 C C . TYR A 1 521 ? -14.032 13.955 33.299 1.00 65.38 521 TYR A C 1
ATOM 4047 O O . TYR A 1 521 ? -14.220 13.679 32.120 1.00 65.38 521 TYR A O 1
ATOM 4055 N N . ILE A 1 522 ? -13.593 13.049 34.176 1.00 64.62 522 ILE A N 1
ATOM 4056 C CA . ILE A 1 522 ? -13.306 11.660 33.797 1.00 64.62 522 ILE A CA 1
ATOM 4057 C C . ILE A 1 522 ? -14.565 10.988 33.231 1.00 64.62 522 ILE A C 1
ATOM 4059 O O . ILE A 1 522 ? -14.507 10.331 32.195 1.00 64.62 522 ILE A O 1
ATOM 4063 N N . LEU A 1 523 ? -15.727 11.170 33.868 1.00 61.31 523 LEU A N 1
ATOM 4064 C CA . LEU A 1 523 ? -16.990 10.638 33.348 1.00 61.31 523 LEU A CA 1
ATOM 4065 C C . LEU A 1 523 ? -17.387 11.277 32.011 1.00 61.31 523 LEU A C 1
ATOM 4067 O O . LEU A 1 523 ? -17.897 10.581 31.136 1.00 61.31 523 LEU A O 1
ATOM 4071 N N . TYR A 1 524 ? -17.138 12.572 31.837 1.00 57.25 524 TYR A N 1
ATOM 4072 C CA . TYR A 1 524 ? -17.393 13.299 30.598 1.00 57.25 524 TYR A CA 1
ATOM 4073 C C . TYR A 1 524 ? -16.516 12.795 29.444 1.00 57.25 524 TYR A C 1
ATOM 4075 O O . TYR A 1 524 ? -17.033 12.558 28.354 1.00 57.25 524 TYR A O 1
ATOM 4083 N N . ASP A 1 525 ? -15.229 12.542 29.688 1.00 53.41 525 ASP A N 1
ATOM 4084 C CA . ASP A 1 525 ? -14.305 11.990 28.691 1.00 53.41 525 ASP A CA 1
ATOM 4085 C C . ASP A 1 525 ? -14.638 10.532 28.337 1.00 53.41 525 ASP A C 1
ATOM 4087 O O . ASP A 1 525 ? -14.490 10.115 27.188 1.00 53.41 525 ASP A O 1
ATOM 4091 N N . VAL A 1 526 ? -15.153 9.759 29.298 1.00 55.28 526 VAL A N 1
ATOM 4092 C CA . VAL A 1 526 ? -15.570 8.364 29.080 1.00 55.28 526 VAL A CA 1
ATOM 4093 C C . VAL A 1 526 ? -16.910 8.262 28.332 1.00 55.28 526 VAL A C 1
ATOM 4095 O O . VAL A 1 526 ? -17.107 7.323 27.558 1.00 55.28 526 VAL A O 1
ATOM 4098 N N . ILE A 1 527 ? -17.850 9.186 28.560 1.00 52.44 527 ILE A N 1
ATOM 4099 C CA . ILE A 1 527 ? -19.242 9.092 28.067 1.00 52.44 527 ILE A CA 1
ATOM 4100 C C . ILE A 1 527 ? -19.496 9.987 26.839 1.00 52.44 527 ILE A C 1
ATOM 4102 O O . ILE A 1 527 ? -20.403 9.706 26.050 1.00 52.44 527 ILE A O 1
ATOM 4106 N N . GLY A 1 528 ? -18.673 11.013 26.631 1.00 41.91 528 GLY A N 1
ATOM 4107 C CA . GLY A 1 528 ? -18.798 11.982 25.550 1.00 41.91 528 GLY A CA 1
ATOM 4108 C C . GLY A 1 528 ? -19.709 13.175 25.893 1.00 41.91 528 GLY A C 1
ATOM 4109 O O . GLY A 1 528 ? -20.579 13.096 26.762 1.00 41.91 528 GLY A O 1
ATOM 4110 N N . PRO A 1 529 ? -19.543 14.304 25.182 1.00 35.59 529 PRO A N 1
ATOM 4111 C CA . PRO A 1 529 ? -20.094 15.605 25.568 1.00 35.59 529 PRO A CA 1
ATOM 4112 C C . PRO A 1 529 ? -21.615 15.768 25.397 1.00 35.59 529 PRO A C 1
ATOM 4114 O O . PRO A 1 529 ? -22.199 16.685 25.969 1.00 35.59 529 PRO A O 1
ATOM 4117 N N . ALA A 1 530 ? -22.270 14.905 24.612 1.00 35.09 530 ALA A N 1
ATOM 4118 C CA . ALA A 1 530 ? -23.674 15.070 24.212 1.00 35.09 530 ALA A CA 1
ATOM 4119 C C . ALA A 1 530 ? -24.679 14.235 25.034 1.00 35.09 530 ALA A C 1
ATOM 4121 O O . ALA A 1 530 ? -25.884 14.421 24.914 1.00 35.09 530 ALA A O 1
ATOM 4122 N N . THR A 1 531 ? -24.210 13.321 25.881 1.00 42.22 531 THR A N 1
ATOM 4123 C CA . THR A 1 531 ? -25.037 12.240 26.453 1.00 42.22 531 THR A CA 1
ATOM 4124 C C . THR A 1 531 ? -25.431 12.451 27.912 1.00 42.22 531 THR A C 1
ATOM 4126 O O . THR A 1 531 ? -26.298 11.739 28.410 1.00 42.22 531 THR A O 1
ATOM 4129 N N . LEU A 1 532 ? -24.856 13.441 28.604 1.00 36.28 532 LEU A N 1
ATOM 4130 C CA . LEU A 1 532 ? -25.167 13.694 30.018 1.00 36.28 532 LEU A CA 1
ATOM 4131 C C . LEU A 1 532 ? -26.528 14.389 30.238 1.00 36.28 532 LEU A C 1
ATOM 4133 O O . LEU A 1 532 ? -27.047 14.349 31.351 1.00 36.28 532 LEU A O 1
ATOM 4137 N N . PHE A 1 533 ? -27.115 15.000 29.198 1.00 37.81 533 PHE A N 1
ATOM 4138 C CA . PHE A 1 533 ? -28.356 15.788 29.306 1.00 37.81 533 PHE A CA 1
ATOM 4139 C C . PHE A 1 533 ? -29.449 15.451 28.271 1.00 37.81 533 PHE A C 1
ATOM 4141 O O . PHE A 1 533 ? -30.557 15.975 28.382 1.00 37.81 533 PHE A O 1
ATOM 4148 N N . GLU A 1 534 ? -29.204 14.558 27.304 1.00 33.47 534 GLU A N 1
ATOM 4149 C CA . GLU A 1 534 ? -30.245 14.089 26.374 1.00 33.47 534 GLU A CA 1
ATOM 4150 C C . GLU A 1 534 ? -30.954 12.834 26.907 1.00 33.47 534 GLU A C 1
ATOM 4152 O O . GLU A 1 534 ? -30.472 11.706 26.814 1.00 33.47 534 GLU A O 1
ATOM 4157 N N . GLY A 1 535 ? -32.150 13.038 27.462 1.00 39.03 535 GLY A N 1
ATOM 4158 C CA . GLY A 1 535 ? -33.044 11.991 27.964 1.00 39.03 535 GLY A CA 1
ATOM 4159 C C . GLY A 1 535 ? -33.762 11.176 26.882 1.00 39.03 535 GLY A C 1
ATOM 4160 O O . GLY A 1 535 ? -34.976 11.011 26.967 1.00 39.03 535 GLY A O 1
ATOM 4161 N N . THR A 1 536 ? -33.063 10.666 25.865 1.00 32.50 536 THR A N 1
ATOM 4162 C CA . THR A 1 536 ? -33.702 9.924 24.754 1.00 32.50 536 THR A CA 1
ATOM 4163 C C . THR A 1 536 ? -33.177 8.508 24.522 1.00 32.50 536 THR A C 1
ATOM 4165 O O . THR A 1 536 ? -33.588 7.867 23.557 1.00 32.50 536 THR A O 1
ATOM 4168 N N . ASN A 1 537 ? -32.370 7.939 25.427 1.00 32.84 537 ASN A N 1
ATOM 4169 C CA . ASN A 1 537 ? -32.032 6.514 25.352 1.00 32.84 537 ASN A CA 1
ATOM 4170 C C . ASN A 1 537 ? -32.009 5.841 26.744 1.00 32.84 537 ASN A C 1
ATOM 4172 O O . ASN A 1 537 ? -31.059 6.044 27.501 1.00 32.84 537 ASN A O 1
ATOM 4176 N N . PRO A 1 538 ? -33.013 5.016 27.113 1.00 35.81 538 PRO A N 1
ATOM 4177 C CA . PRO A 1 538 ? -33.107 4.408 28.448 1.00 35.81 538 PRO A CA 1
ATOM 4178 C C . PRO A 1 538 ? -32.043 3.324 28.728 1.00 35.81 538 PRO A C 1
ATOM 4180 O O . PRO A 1 538 ? -32.074 2.690 29.778 1.00 35.81 538 PRO A O 1
ATOM 4183 N N . GLY A 1 539 ? -31.085 3.108 27.820 1.00 38.38 539 GLY A N 1
ATOM 4184 C CA . GLY A 1 539 ? -30.019 2.112 27.954 1.00 38.38 539 GLY A CA 1
ATOM 4185 C C . GLY A 1 539 ? -28.730 2.583 28.639 1.00 38.38 539 GLY A C 1
ATOM 4186 O O . GLY A 1 539 ? -27.829 1.771 28.795 1.00 38.38 539 GLY A O 1
ATOM 4187 N N . TYR A 1 540 ? -28.589 3.849 29.043 1.00 40.91 540 TYR A N 1
ATOM 4188 C CA . TYR A 1 540 ? -27.281 4.391 29.461 1.00 40.91 540 TYR A CA 1
ATOM 4189 C C . TYR A 1 540 ? -27.234 4.998 30.862 1.00 40.91 540 TYR A C 1
ATOM 4191 O O . TYR A 1 540 ? -26.457 5.919 31.089 1.00 40.91 540 TYR A O 1
ATOM 4199 N N . PHE A 1 541 ? -27.994 4.461 31.823 1.00 35.16 541 PHE A N 1
ATOM 4200 C CA . PHE A 1 541 ? -27.679 4.749 33.228 1.00 35.16 541 PHE A CA 1
ATOM 4201 C C . PHE A 1 541 ? -26.951 3.614 33.941 1.00 35.16 541 PHE A C 1
ATOM 4203 O O . PHE A 1 541 ? -25.930 3.890 34.542 1.00 35.16 541 PHE A O 1
ATOM 4210 N N . PHE A 1 542 ? -27.328 2.344 33.789 1.00 37.69 542 PHE A N 1
ATOM 4211 C CA . PHE A 1 542 ? -26.503 1.206 34.217 1.00 37.69 542 PHE A CA 1
ATOM 4212 C C . PHE A 1 542 ? -26.956 -0.041 33.453 1.00 37.69 542 PHE A C 1
ATOM 4214 O O . PHE A 1 542 ? -28.060 -0.527 33.684 1.00 37.69 542 PHE A O 1
ATOM 4221 N N . ILE A 1 543 ? -26.129 -0.576 32.549 1.00 30.78 543 ILE A N 1
ATOM 4222 C CA . ILE A 1 543 ? -26.353 -1.926 32.014 1.00 30.78 543 ILE A CA 1
ATOM 4223 C C . ILE A 1 543 ? -25.565 -2.887 32.900 1.00 30.78 543 ILE A C 1
ATOM 4225 O O . ILE A 1 543 ? -24.332 -2.893 32.889 1.00 30.78 543 ILE A O 1
ATOM 4229 N N . PHE A 1 544 ? -26.289 -3.674 33.694 1.00 27.67 544 PHE A N 1
ATOM 4230 C CA . PHE A 1 544 ? -25.737 -4.854 34.348 1.00 27.67 544 PHE A CA 1
ATOM 4231 C C . PHE A 1 544 ? -25.264 -5.837 33.279 1.00 27.67 544 PHE A C 1
ATOM 4233 O O . PHE A 1 544 ? -25.956 -6.054 32.286 1.00 27.67 544 PHE A O 1
ATOM 4240 N N . ALA A 1 545 ? -24.076 -6.405 33.484 1.00 27.22 545 ALA A N 1
ATOM 4241 C CA . ALA A 1 545 ? -23.538 -7.452 32.631 1.00 27.22 545 ALA A CA 1
ATOM 4242 C C . ALA A 1 545 ? -24.552 -8.603 32.509 1.00 27.22 545 ALA A C 1
ATOM 4244 O O . ALA A 1 545 ? -24.907 -9.226 33.511 1.00 27.22 545 ALA A O 1
ATOM 4245 N N . GLY A 1 546 ? -24.999 -8.840 31.278 1.00 30.27 546 GLY A N 1
ATOM 4246 C CA . GLY A 1 546 ? -25.754 -9.999 30.821 1.00 30.27 546 GLY A CA 1
ATOM 4247 C C . GLY A 1 546 ? -25.206 -10.414 29.471 1.00 30.27 546 GLY A C 1
ATOM 4248 O O . GLY A 1 546 ? -25.110 -9.515 28.602 1.00 30.27 546 GLY A O 1
#

Mean predicted aligned error: 16.07 Å

Nearest PDB structures (foldseek):
  2gci-assembly2_C  TM=8.523E-01  e=1.028E-27  Mycobacterium tuberculosis
  2yim-assembly2_D  TM=8.459E-01  e=3.660E-27  Mycobacterium tuberculosis H37Rv
  2g04-assembly2_C  TM=8.448E-01  e=4.069E-27  Mycobacterium tuberculosis H37Rv
  8rp5-assembly1_B  TM=8.536E-01  e=1.699E-26  Mycobacterium tuberculosis
  8rp3-assembly1_B  TM=8.501E-01  e=9.742E-26  Mycobacterium tuberculosis

Radius of gyration: 40.16 Å; Cα contacts (8 Å, |Δi|>4): 710; chains: 1; bounding box: 73×76×137 Å

Secondary structure (DSSP, 8-state):
--TT-EEEEE--STHHHHHHHHHHHTT-EEEEEE-TT-S----TT-TT-EEEE--TTSHHHHHHHHHHHHH-SEEEE-S-TTHHHHTT--HHHHHHH-TT-EEEEEESS-PPPTTS-HHHHH----HHHHHHHTSGGGGGB-TTSPBPP-TTIIIIIIIIIHHHHHHHHHHHHHHHHHS---EEEEEHHHHHHHHTHHHHHHHHHHHTT-S-TTT-TTTTTTSTTT-SSSS-STTEEEEE-TTS-EEEEE--SHHHHHHHHHHTT--TTTS-TT-TTTHHHHHHHHHHHHTTS-HHHHHH-HHHHHHS-EEEE--HHHHHHH--GGG------------------------PPPPSSEEEPPPP-----HHHHHHHHHHHHHHHHHHIIIIITT-HHHHHHHHHHHHHHHHHHHHHHHHHHH-GGGTT-HHHHHHHHHHHHHHHHHHHHHHHHHHHHHHHHHHHHHHHHHHHHTTSS---S------TTS-TT--SS-HHHHHHHHHHHHHHHHHHHHHHHHHHHHH-TTSSS----TTSS-----

pLDDT: mean 78.3, std 19.64, range [25.41, 98.75]

Foldseek 3Di:
DCAPAEEEQEFDDFQSLLLQLVSVLVHYAYEYEAAPPDPDTDCPSPPPHHYDYANLLDPVSVVVVLVSLLSHQEYEAADQECPCVVSVNDLVSSCVSPQNYAYEYFAQAKYDDPPDDSVSRRDDDDQVVLCVLLVNQLLQADPVGDGDDPPNCQQRPQQTNVLSNVQSVVQNVVCVVVVGGWYWIGHSSLSNNQVCQLQLVLAVCQVVPPDDPVPDLSHNCSPHLQHPASQQFLQAHWEQAQVRFIKGGNQSDVFLVVLVCVVLVHDCVQPVRPPSVSSVVSNVSVNVSRHVHDLVVQVVPCSCVPRNRMDTDDDPVCCVVPVDPVVPPVPDDDDDDDDDDDDDPDDDDDDGRDDPTDIGGRDDPPDCAPCNLVVVCCVLCVVLVVCCVPQQPVDVVLVVLLVVLLVLQVVLVVVLVVVLVVPVVCVVPPVVSVVSSVVSNVVSVVVSVVVVVVVLVVVVVVVVVVVVVVVVVPPDDDDDDDDPPPPPPPCPPPRVDPVVSSCVSSVSSSSNSVSVVVSVVVVCVSPDPPPPPDPDDPCPPHDDDD

InterPro domains:
  IPR003673 CoA-transferase family III [PF02515] (2-325)
  IPR009294 Gamma-secretase subunit Aph-1 [PF06105] (373-544)
  IPR023606 CoA-transferase family III domain 1 superfamily [G3DSA:3.40.50.10540] (2-324)
  IPR023606 CoA-transferase family III domain 1 superfamily [SSF89796] (1-340)
  IPR044855 CoA-transferase family III domain 3 superfamily [G3DSA:3.30.1540.10] (226-314)
  IPR050509 Coenzyme A-transferase family III [PTHR48228] (1-334)

Organism: Hymenolepis diminuta (NCBI:txid6216)

Sequence (546 aa):
MLRGISVLEMAGLGPVTMCGLILKDFGASVLRIVNPNASFTDHLLSPGKASVALNLKDATDREKFIDLCKTSDVLLDPFRPKCLERLGITPQLLHKANRGLILTRISGYGQPEEDENIDYYLRPGHSINYLAESGILSMFSSEKGTSAYPVNLIADIAGGSFPAVAGTILALYNREKTGYGKIVDVSITDGMAYLATYFMASLQGSSQHVFDPSKVYWHGLALQCQGLLDGNAPFYRTYETKDKKAVAVGALEPHFYANLLKTLGLSEKYAPQLDRHAWPRIVAIFSGIFAGETRDYWCTQTDLVRNACLSPVYSMEEVLQMRHKHLYRDLSFSFSPLAGATRYEGAFSFRIPRPCPVLYDFPPDYRMTLMGAIGCGLVSFGPVGILFFLIVAGDPLQVILFTLSSFFWLLGLLVSSVIWFAVVPLREHLAFGLVVACLVQELMRFLFYLLISFSEAGLHKIAEYEAREASCSNSTGEPNTGVRIVNSSDDVHGSIFNNRKLAFSSGLSFALMGGIFEYIYILYDVIGPATLFEGTNPGYFFIFAG